Protein AF-0000000076599236 (afdb_homodimer)

Structure (mmCIF, N/CA/C/O backbone):
data_AF-0000000076599236-model_v1
#
loop_
_entity.id
_entity.type
_entity.pdbx_description
1 polymer 'Dihydroxyacetone kinase DhaK subunit'
#
loop_
_atom_site.group_PDB
_atom_site.id
_atom_site.type_symbol
_atom_site.label_atom_id
_atom_site.label_alt_id
_atom_site.label_comp_id
_atom_site.label_asym_id
_atom_site.label_entity_id
_atom_site.label_seq_id
_atom_site.pdbx_PDB_ins_code
_atom_site.Cartn_x
_atom_site.Cartn_y
_atom_site.Cartn_z
_atom_site.occupancy
_atom_site.B_iso_or_equiv
_atom_site.auth_seq_id
_atom_site.auth_comp_id
_atom_site.auth_asym_id
_atom_site.auth_atom_id
_atom_site.pdbx_PDB_model_num
ATOM 1 N N . MET A 1 1 ? 14 -8.211 19.25 1 77.62 1 MET A N 1
ATOM 2 C CA . MET A 1 1 ? 13.18 -7.309 18.438 1 77.62 1 MET A CA 1
ATOM 3 C C . MET A 1 1 ? 12.859 -7.922 17.078 1 77.62 1 MET A C 1
ATOM 5 O O . MET A 1 1 ? 13.758 -8.383 16.391 1 77.62 1 MET A O 1
ATOM 9 N N . LYS A 1 2 ? 11.633 -8.016 16.75 1 88.62 2 LYS A N 1
ATOM 10 C CA . LYS A 1 2 ? 11.133 -8.727 15.57 1 88.62 2 LYS A CA 1
ATOM 11 C C . LYS A 1 2 ? 11.023 -7.785 14.367 1 88.62 2 LYS A C 1
ATOM 13 O O . LYS A 1 2 ? 9.922 -7.461 13.93 1 88.62 2 LYS A O 1
ATOM 18 N N . LYS A 1 3 ? 12.211 -7.301 13.93 1 95.94 3 LYS A N 1
ATOM 19 C CA . LYS A 1 3 ? 12.289 -6.398 12.781 1 95.94 3 LYS A CA 1
ATOM 20 C C . LYS A 1 3 ? 13.273 -6.914 11.742 1 95.94 3 LYS A C 1
ATOM 22 O O . LYS A 1 3 ? 14.188 -7.684 12.062 1 95.94 3 LYS A O 1
ATOM 27 N N . ILE A 1 4 ? 13.102 -6.551 10.547 1 98.06 4 ILE A N 1
ATOM 28 C CA . ILE A 1 4 ? 14 -6.855 9.438 1 98.06 4 ILE A CA 1
ATOM 29 C C . ILE A 1 4 ? 14.953 -5.691 9.211 1 98.06 4 ILE A C 1
ATOM 31 O O . ILE A 1 4 ? 14.797 -4.922 8.258 1 98.06 4 ILE A O 1
ATOM 35 N N . ILE A 1 5 ? 15.922 -5.559 10.086 1 98.31 5 ILE A N 1
ATOM 36 C CA . ILE A 1 5 ? 16.891 -4.473 10.039 1 98.31 5 ILE A CA 1
ATOM 37 C C . ILE A 1 5 ? 18.281 -4.996 10.414 1 98.31 5 ILE A C 1
ATOM 39 O O . ILE A 1 5 ? 18.422 -6.148 10.828 1 98.31 5 ILE A O 1
ATOM 43 N N . ASN A 1 6 ? 19.312 -4.254 10.188 1 98.06 6 ASN A N 1
ATOM 44 C CA . ASN A 1 6 ? 20.656 -4.527 10.68 1 98.06 6 ASN A CA 1
ATOM 45 C C . ASN A 1 6 ? 20.922 -3.832 12.016 1 98.06 6 ASN A C 1
ATOM 47 O O . ASN A 1 6 ? 20.562 -4.352 13.07 1 98.06 6 ASN A O 1
ATOM 51 N N . ASP A 1 7 ? 21.359 -2.627 12 1 97.31 7 ASP A N 1
ATOM 52 C CA . ASP A 1 7 ? 21.578 -1.779 13.172 1 97.31 7 ASP A CA 1
ATOM 53 C C . ASP A 1 7 ? 20.484 -0.71 13.273 1 97.31 7 ASP A C 1
ATOM 55 O O . ASP A 1 7 ? 20.297 0.077 12.344 1 97.31 7 ASP A O 1
ATOM 59 N N . PRO A 1 8 ? 19.781 -0.714 14.43 1 96.88 8 PRO A N 1
ATOM 60 C CA . PRO A 1 8 ? 18.734 0.307 14.602 1 96.88 8 PRO A CA 1
ATOM 61 C C . PRO A 1 8 ? 19.234 1.713 14.273 1 96.88 8 PRO A C 1
ATOM 63 O O . PRO A 1 8 ? 18.469 2.545 13.781 1 96.88 8 PRO A O 1
ATOM 66 N N . ALA A 1 9 ? 20.484 1.985 14.461 1 96.56 9 ALA A N 1
ATOM 67 C CA . ALA A 1 9 ? 21.047 3.314 14.234 1 96.56 9 ALA A CA 1
ATOM 68 C C . ALA A 1 9 ? 21.109 3.635 12.742 1 96.56 9 ALA A C 1
ATOM 70 O O . ALA A 1 9 ? 21.188 4.801 12.352 1 96.56 9 ALA A O 1
ATOM 71 N N . ASP A 1 10 ? 21.078 2.607 11.938 1 97.94 10 ASP A N 1
ATOM 72 C CA . ASP A 1 10 ? 21.344 2.811 10.516 1 97.94 10 ASP A CA 1
ATOM 73 C C . ASP A 1 10 ? 20.078 2.561 9.688 1 97.94 10 ASP A C 1
ATOM 75 O O . ASP A 1 10 ? 20.125 2.6 8.453 1 97.94 10 ASP A O 1
ATOM 79 N N . VAL A 1 11 ? 18.984 2.334 10.344 1 98.38 11 VAL A N 1
ATOM 80 C CA . VAL A 1 11 ? 17.797 1.845 9.664 1 98.38 11 VAL A CA 1
ATOM 81 C C . VAL A 1 11 ? 17.359 2.85 8.602 1 98.38 11 VAL A C 1
ATOM 83 O O . VAL A 1 11 ? 17.047 2.471 7.465 1 98.38 11 VAL A O 1
ATOM 86 N N . VAL A 1 12 ? 17.344 4.117 8.93 1 98.75 12 VAL A N 1
ATOM 87 C CA . VAL A 1 12 ? 16.844 5.137 8.008 1 98.75 12 VAL A CA 1
ATOM 88 C C . VAL A 1 12 ? 17.797 5.258 6.816 1 98.75 12 VAL A C 1
ATOM 90 O O . VAL A 1 12 ? 17.359 5.234 5.664 1 98.75 12 VAL A O 1
ATOM 93 N N . ALA A 1 13 ? 19.078 5.316 7.066 1 98.81 13 ALA A N 1
ATOM 94 C CA . ALA A 1 13 ? 20.062 5.441 5.988 1 98.81 13 ALA A CA 1
ATOM 95 C C . ALA A 1 13 ? 20 4.238 5.051 1 98.81 13 ALA A C 1
ATOM 97 O O . ALA A 1 13 ? 20.031 4.398 3.828 1 98.81 13 ALA A O 1
ATOM 98 N N . GLU A 1 14 ? 19.922 3.055 5.617 1 98.81 14 GLU A N 1
ATOM 99 C CA . GLU A 1 14 ? 19.844 1.84 4.812 1 98.81 14 GLU A CA 1
ATOM 100 C C . GLU A 1 14 ? 18.562 1.797 3.994 1 98.81 14 GLU A C 1
ATOM 102 O O . GLU A 1 14 ? 18.562 1.38 2.834 1 98.81 14 GLU A O 1
ATOM 107 N N . SER A 1 15 ? 17.484 2.213 4.641 1 98.88 15 SER A N 1
ATOM 108 C CA . SER A 1 15 ? 16.203 2.279 3.932 1 98.88 15 SER A CA 1
ATOM 109 C C . SER A 1 15 ? 16.266 3.256 2.764 1 98.88 15 SER A C 1
ATOM 111 O O . SER A 1 15 ? 15.766 2.969 1.679 1 98.88 15 SER A O 1
ATOM 113 N N . LEU A 1 16 ? 16.891 4.387 2.969 1 98.94 16 LEU A N 1
ATOM 114 C CA . LEU A 1 16 ? 17.016 5.41 1.934 1 98.94 16 LEU A CA 1
ATOM 115 C C . LEU A 1 16 ? 17.828 4.891 0.756 1 98.94 16 LEU A C 1
ATOM 117 O O . LEU A 1 16 ? 17.5 5.164 -0.401 1 98.94 16 LEU A O 1
ATOM 121 N N . ARG A 1 17 ? 18.859 4.133 1.023 1 98.75 17 ARG A N 1
ATOM 122 C CA . ARG A 1 17 ? 19.641 3.521 -0.056 1 98.75 17 ARG A CA 1
ATOM 123 C C . ARG A 1 17 ? 18.766 2.564 -0.871 1 98.75 17 ARG A C 1
ATOM 125 O O . ARG A 1 17 ? 18.875 2.52 -2.1 1 98.75 17 ARG A O 1
ATOM 132 N N . GLY A 1 18 ? 17.953 1.819 -0.133 1 98.88 18 GLY A N 1
ATOM 133 C CA . GLY A 1 18 ? 17.031 0.929 -0.818 1 98.88 18 GLY A CA 1
ATOM 134 C C . GLY A 1 18 ? 16.016 1.664 -1.671 1 98.88 18 GLY A C 1
ATOM 135 O O . GLY A 1 18 ? 15.695 1.226 -2.777 1 98.88 18 GLY A O 1
ATOM 136 N N . MET A 1 19 ? 15.531 2.746 -1.142 1 98.88 19 MET A N 1
ATOM 137 C CA . MET A 1 19 ? 14.57 3.551 -1.89 1 98.88 19 MET A CA 1
ATOM 138 C C . MET A 1 19 ? 15.203 4.121 -3.154 1 98.88 19 MET A C 1
ATOM 140 O O . MET A 1 19 ? 14.578 4.141 -4.215 1 98.88 19 MET A O 1
ATOM 144 N N . ALA A 1 20 ? 16.438 4.602 -3.041 1 98.75 20 ALA A N 1
ATOM 145 C CA . ALA A 1 20 ? 17.172 5.094 -4.203 1 98.75 20 ALA A CA 1
ATOM 146 C C . ALA A 1 20 ? 17.297 4.016 -5.273 1 98.75 20 ALA A C 1
ATOM 148 O O . ALA A 1 20 ? 17.094 4.281 -6.461 1 98.75 20 ALA A O 1
ATOM 149 N N . ALA A 1 21 ? 17.578 2.812 -4.852 1 98.69 21 ALA A N 1
ATOM 150 C CA . ALA A 1 21 ? 17.734 1.692 -5.773 1 98.69 21 ALA A CA 1
ATOM 151 C C . ALA A 1 21 ? 16.391 1.331 -6.426 1 98.69 21 ALA A C 1
ATOM 153 O O . ALA A 1 21 ? 16.359 0.949 -7.598 1 98.69 21 ALA A O 1
ATOM 154 N N . ALA A 1 22 ? 15.336 1.471 -5.707 1 98.75 22 ALA A N 1
ATOM 155 C CA . ALA A 1 22 ? 14.016 1.061 -6.168 1 98.75 22 ALA A CA 1
ATOM 156 C C . ALA A 1 22 ? 13.469 2.031 -7.215 1 98.75 22 ALA A C 1
ATOM 158 O O . ALA A 1 22 ? 12.695 1.643 -8.086 1 98.75 22 ALA A O 1
ATOM 159 N N . HIS A 1 23 ? 13.852 3.287 -7.059 1 98.5 23 HIS A N 1
ATOM 160 C CA . HIS A 1 23 ? 13.242 4.312 -7.898 1 98.5 23 HIS A CA 1
ATOM 161 C C . HIS A 1 23 ? 14.297 5.25 -8.477 1 98.5 23 HIS A C 1
ATOM 163 O O . HIS A 1 23 ? 14.211 6.469 -8.312 1 98.5 23 HIS A O 1
ATOM 169 N N . PRO A 1 24 ? 15.234 4.758 -9.258 1 97.38 24 PRO A N 1
ATOM 170 C CA . PRO A 1 24 ? 16.375 5.562 -9.695 1 97.38 24 PRO A CA 1
ATOM 171 C C . PRO A 1 24 ? 15.992 6.629 -10.719 1 97.38 24 PRO A C 1
ATOM 173 O O . PRO A 1 24 ? 16.672 7.648 -10.836 1 97.38 24 PRO A O 1
ATOM 176 N N . ASP A 1 25 ? 14.891 6.449 -11.406 1 97.12 25 ASP A N 1
ATOM 177 C CA . ASP A 1 25 ? 14.484 7.402 -12.438 1 97.12 25 ASP A CA 1
ATOM 178 C C . ASP A 1 25 ? 13.578 8.484 -11.852 1 97.12 25 ASP A C 1
ATOM 180 O O . ASP A 1 25 ? 13.359 9.523 -12.477 1 97.12 25 ASP A O 1
ATOM 184 N N . LEU A 1 26 ? 13.094 8.219 -10.648 1 98.25 26 LEU A N 1
ATOM 185 C CA . LEU A 1 26 ? 12.094 9.102 -10.047 1 98.25 26 LEU A CA 1
ATOM 186 C C . LEU A 1 26 ? 12.727 9.969 -8.961 1 98.25 26 LEU A C 1
ATOM 188 O O . LEU A 1 26 ? 12.297 11.102 -8.734 1 98.25 26 LEU A O 1
ATOM 192 N N . LEU A 1 27 ? 13.836 9.438 -8.359 1 98.81 27 LEU A N 1
ATOM 193 C CA . LEU A 1 27 ? 14.312 10.062 -7.129 1 98.81 27 LEU A CA 1
ATOM 194 C C . LEU A 1 27 ? 15.836 10.195 -7.141 1 98.81 27 LEU A C 1
ATOM 196 O O . LEU A 1 27 ? 16.531 9.305 -7.629 1 98.81 27 LEU A O 1
ATOM 200 N N . ARG A 1 28 ? 16.328 11.289 -6.617 1 98.75 28 ARG A N 1
ATOM 201 C CA . ARG A 1 28 ? 17.672 11.438 -6.082 1 98.75 28 ARG A CA 1
ATOM 202 C C . ARG A 1 28 ? 17.656 11.414 -4.559 1 98.75 28 ARG A C 1
ATOM 204 O O . ARG A 1 28 ? 16.969 12.211 -3.924 1 98.75 28 ARG A O 1
ATOM 211 N N . VAL A 1 29 ? 18.391 10.5 -3.988 1 98.81 29 VAL A N 1
ATOM 212 C CA . VAL A 1 29 ? 18.297 10.281 -2.549 1 98.81 29 VAL A CA 1
ATOM 213 C C . VAL A 1 29 ? 19.672 10.469 -1.918 1 98.81 29 VAL A C 1
ATOM 215 O O . VAL A 1 29 ? 20.672 9.945 -2.422 1 98.81 29 VAL A O 1
ATOM 218 N N . ARG A 1 30 ? 19.719 11.25 -0.937 1 98 30 ARG A N 1
ATOM 219 C CA . ARG A 1 30 ? 20.906 11.438 -0.106 1 98 30 ARG A CA 1
ATOM 220 C C . ARG A 1 30 ? 20.656 10.961 1.321 1 98 30 ARG A C 1
ATOM 222 O O . ARG A 1 30 ? 19.578 11.195 1.877 1 98 30 ARG A O 1
ATOM 229 N N . THR A 1 31 ? 21.703 10.422 1.949 1 98.31 31 THR A N 1
ATOM 230 C CA . THR A 1 31 ? 21.531 9.867 3.289 1 98.31 31 THR A CA 1
ATOM 231 C C . THR A 1 31 ? 22.078 10.828 4.344 1 98.31 31 THR A C 1
ATOM 233 O O . THR A 1 31 ? 21.781 10.688 5.531 1 98.31 31 THR A O 1
ATOM 236 N N . ASP A 1 32 ? 22.891 11.891 3.863 1 97.06 32 ASP A N 1
ATOM 237 C CA . ASP A 1 32 ? 23.469 12.844 4.809 1 97.06 32 ASP A CA 1
ATOM 238 C C . ASP A 1 32 ? 23.75 14.18 4.133 1 97.06 32 ASP A C 1
ATOM 240 O O . ASP A 1 32 ? 24.703 14.297 3.346 1 97.06 32 ASP A O 1
ATOM 244 N N . PRO A 1 33 ? 23.094 15.172 4.645 1 97.62 33 PRO A N 1
ATOM 245 C CA . PRO A 1 33 ? 21.797 15.062 5.328 1 97.62 33 PRO A CA 1
ATOM 246 C C . PRO A 1 33 ? 20.766 14.273 4.523 1 97.62 33 PRO A C 1
ATOM 248 O O . PRO A 1 33 ? 20.844 14.219 3.295 1 97.62 33 PRO A O 1
ATOM 251 N N . ALA A 1 34 ? 19.891 13.641 5.184 1 98.62 34 ALA A N 1
ATOM 252 C CA . ALA A 1 34 ? 18.875 12.812 4.523 1 98.62 34 ALA A CA 1
ATOM 253 C C . ALA A 1 34 ? 17.891 13.68 3.756 1 98.62 34 ALA A C 1
ATOM 255 O O . ALA A 1 34 ? 17.219 14.531 4.34 1 98.62 34 ALA A O 1
ATOM 256 N N . VAL A 1 35 ? 17.812 13.523 2.457 1 98.88 35 VAL A N 1
ATOM 257 C CA . VAL A 1 35 ? 16.906 14.258 1.586 1 98.88 35 VAL A CA 1
ATOM 258 C C . VAL A 1 35 ? 16.5 13.383 0.405 1 98.88 35 VAL A C 1
ATOM 260 O O . VAL A 1 35 ? 17.328 12.664 -0.159 1 98.88 35 VAL A O 1
ATOM 263 N N . ILE A 1 36 ? 15.273 13.297 0.109 1 98.94 36 ILE A N 1
ATOM 264 C CA . ILE A 1 36 ? 14.719 12.672 -1.087 1 98.94 36 ILE A CA 1
ATOM 265 C C . ILE A 1 36 ? 14.219 13.75 -2.049 1 98.94 36 ILE A C 1
ATOM 267 O O . ILE A 1 36 ? 13.312 14.516 -1.718 1 98.94 36 ILE A O 1
ATOM 271 N N . VAL A 1 37 ? 14.789 13.812 -3.197 1 98.88 37 VAL A N 1
ATOM 272 C CA . VAL A 1 37 ? 14.5 14.891 -4.141 1 98.88 37 VAL A CA 1
ATOM 273 C C . VAL A 1 37 ? 14.016 14.297 -5.465 1 98.88 37 VAL A C 1
ATOM 275 O O . VAL A 1 37 ? 14.516 13.258 -5.906 1 98.88 37 VAL A O 1
ATOM 278 N N . ARG A 1 38 ? 13.039 14.914 -6.059 1 98.5 38 ARG A N 1
ATOM 279 C CA . ARG A 1 38 ? 12.633 14.508 -7.398 1 98.5 38 ARG A CA 1
ATOM 280 C C . ARG A 1 38 ? 13.82 14.516 -8.359 1 98.5 38 ARG A C 1
ATOM 282 O O . ARG A 1 38 ? 14.656 15.414 -8.312 1 98.5 38 ARG A O 1
ATOM 289 N N . ALA A 1 39 ? 13.82 13.578 -9.273 1 97.75 39 ALA A N 1
ATOM 290 C CA . ALA A 1 39 ? 14.969 13.414 -10.172 1 97.75 39 ALA A CA 1
ATOM 291 C C . ALA A 1 39 ? 15.094 14.602 -11.117 1 97.75 39 ALA A C 1
ATOM 293 O O . ALA A 1 39 ? 16.203 14.961 -11.531 1 97.75 39 ALA A O 1
ATOM 294 N N . ASP A 1 40 ? 14.023 15.266 -11.398 1 97.25 40 ASP A N 1
ATOM 295 C CA . ASP A 1 40 ? 14.031 16.344 -12.383 1 97.25 40 ASP A CA 1
ATOM 296 C C . ASP A 1 40 ? 14.039 17.703 -11.695 1 97.25 40 ASP A C 1
ATOM 298 O O . ASP A 1 40 ? 13.781 18.734 -12.336 1 97.25 40 ASP A O 1
ATOM 302 N N . ALA A 1 41 ? 14.25 17.781 -10.406 1 97.19 41 ALA A N 1
ATOM 303 C CA . ALA A 1 41 ? 14.352 19.047 -9.672 1 97.19 41 ALA A CA 1
ATOM 304 C C . ALA A 1 41 ? 15.742 19.656 -9.812 1 97.19 41 ALA A C 1
ATOM 306 O O . ALA A 1 41 ? 16.719 18.938 -10.023 1 97.19 41 ALA A O 1
ATOM 307 N N . PRO A 1 42 ? 15.969 20.891 -9.805 1 97.12 42 PRO A N 1
ATOM 308 C CA . PRO A 1 42 ? 14.875 21.844 -9.656 1 97.12 42 PRO A CA 1
ATOM 309 C C . PRO A 1 42 ? 14.148 22.125 -10.969 1 97.12 42 PRO A C 1
ATOM 311 O O . PRO A 1 42 ? 14.734 21.984 -12.047 1 97.12 42 PRO A O 1
ATOM 314 N N . ALA A 1 43 ? 12.922 22.391 -10.828 1 94.94 43 ALA A N 1
ATOM 315 C CA . ALA A 1 43 ? 12.148 22.844 -11.984 1 94.94 43 ALA A CA 1
ATOM 316 C C . ALA A 1 43 ? 12.055 24.359 -12.023 1 94.94 43 ALA A C 1
ATOM 318 O O . ALA A 1 43 ? 11.516 24.984 -11.102 1 94.94 43 ALA A O 1
ATOM 319 N N . SER A 1 44 ? 12.477 24.906 -13.125 1 94.69 44 SER A N 1
ATOM 320 C CA . SER A 1 44 ? 12.492 26.375 -13.234 1 94.69 44 SER A CA 1
ATOM 321 C C . SER A 1 44 ? 11.078 26.938 -13.297 1 94.69 44 SER A C 1
ATOM 323 O O . SER A 1 44 ? 10.234 26.422 -14.031 1 94.69 44 SER A O 1
ATOM 325 N N . GLY A 1 45 ? 10.844 27.891 -12.461 1 94.5 45 GLY A N 1
ATOM 326 C CA . GLY A 1 45 ? 9.594 28.625 -12.516 1 94.5 45 GLY A CA 1
ATOM 327 C C . GLY A 1 45 ? 8.438 27.906 -11.859 1 94.5 45 GLY A C 1
ATOM 328 O O . GLY A 1 45 ? 7.277 28.266 -12.055 1 94.5 45 GLY A O 1
ATOM 329 N N . LYS A 1 46 ? 8.727 26.906 -11.148 1 97.38 46 LYS A N 1
ATOM 330 C CA . LYS A 1 46 ? 7.707 26.141 -10.43 1 97.38 46 LYS A CA 1
ATOM 331 C C . LYS A 1 46 ? 7.93 26.203 -8.922 1 97.38 46 LYS A C 1
ATOM 333 O O . LYS A 1 46 ? 9.07 26.125 -8.453 1 97.38 46 LYS A O 1
ATOM 338 N N . VAL A 1 47 ? 6.855 26.469 -8.203 1 98.75 47 VAL A N 1
ATOM 339 C CA . VAL A 1 47 ? 6.949 26.406 -6.746 1 98.75 47 VAL A CA 1
ATOM 340 C C . VAL A 1 47 ? 7.379 25.016 -6.301 1 98.75 47 VAL A C 1
ATOM 342 O O . VAL A 1 47 ? 6.863 24.016 -6.797 1 98.75 47 VAL A O 1
ATOM 345 N N . ALA A 1 48 ? 8.375 24.969 -5.465 1 98.81 48 ALA A N 1
ATOM 346 C CA . ALA A 1 48 ? 8.773 23.688 -4.863 1 98.81 48 ALA A CA 1
ATOM 347 C C . ALA A 1 48 ? 7.965 23.406 -3.598 1 98.81 48 ALA A C 1
ATOM 349 O O . ALA A 1 48 ? 7.926 24.234 -2.684 1 98.81 48 ALA A O 1
ATOM 350 N N . VAL A 1 49 ? 7.273 22.328 -3.545 1 98.94 49 VAL A N 1
ATOM 351 C CA . VAL A 1 49 ? 6.59 21.875 -2.336 1 98.94 49 VAL A CA 1
ATOM 352 C C . VAL A 1 49 ? 7.453 20.875 -1.593 1 98.94 49 VAL A C 1
ATOM 354 O O . VAL A 1 49 ? 7.832 19.844 -2.152 1 98.94 49 VAL A O 1
ATOM 357 N N . VAL A 1 50 ? 7.828 21.172 -0.389 1 98.94 50 VAL A N 1
ATOM 358 C CA . VAL A 1 50 ? 8.734 20.359 0.408 1 98.94 50 VAL A CA 1
ATOM 359 C C . VAL A 1 50 ? 8.07 19.984 1.729 1 98.94 50 VAL A C 1
ATOM 361 O O . VAL A 1 50 ? 7.387 20.812 2.344 1 98.94 50 VAL A O 1
ATOM 364 N N . SER A 1 51 ? 8.141 18.766 2.105 1 98.94 51 SER A N 1
ATOM 365 C CA . SER A 1 51 ? 7.645 18.297 3.396 1 98.94 51 SER A CA 1
ATOM 366 C C . SER A 1 51 ? 8.648 17.359 4.062 1 98.94 51 SER A C 1
ATOM 368 O O . SER A 1 51 ? 9.773 17.203 3.578 1 98.94 51 SER A O 1
ATOM 370 N N . GLY A 1 52 ? 8.32 16.891 5.203 1 98.69 52 GLY A N 1
ATOM 371 C CA . GLY A 1 52 ? 9.219 16.016 5.953 1 98.69 52 GLY A CA 1
ATOM 372 C C . GLY A 1 52 ? 8.742 15.734 7.363 1 98.69 52 GLY A C 1
ATOM 373 O O . GLY A 1 52 ? 7.656 16.172 7.754 1 98.69 52 GLY A O 1
ATOM 374 N N . GLY A 1 53 ? 9.508 15.078 8.094 1 98.38 53 GLY A N 1
ATOM 375 C CA . GLY A 1 53 ? 9.258 14.609 9.445 1 98.38 53 GLY A CA 1
ATOM 376 C C . GLY A 1 53 ? 9.977 13.312 9.766 1 98.38 53 GLY A C 1
ATOM 377 O O . GLY A 1 53 ? 10.773 12.82 8.961 1 98.38 53 GLY A O 1
ATOM 378 N N . GLY A 1 54 ? 9.742 12.875 10.969 1 98.38 54 GLY A N 1
ATOM 379 C CA . GLY A 1 54 ? 10.352 11.609 11.336 1 98.38 54 GLY A CA 1
ATOM 380 C C . GLY A 1 54 ? 10.016 10.484 10.375 1 98.38 54 GLY A C 1
ATOM 381 O O . GLY A 1 54 ? 8.906 10.438 9.836 1 98.38 54 GLY A O 1
ATOM 382 N N . SER A 1 55 ? 10.977 9.555 10.164 1 98.69 55 SER A N 1
ATOM 383 C CA . SER A 1 55 ? 10.703 8.312 9.438 1 98.69 55 SER A CA 1
ATOM 384 C C . SER A 1 55 ? 9.789 7.395 10.242 1 98.69 55 SER A C 1
ATOM 386 O O . SER A 1 55 ? 9.578 7.613 11.438 1 98.69 55 SER A O 1
ATOM 388 N N . GLY A 1 56 ? 9.234 6.406 9.617 1 98.56 56 GLY A N 1
ATOM 389 C CA . GLY A 1 56 ? 8.352 5.465 10.281 1 98.56 56 GLY A CA 1
ATOM 390 C C . GLY A 1 56 ? 6.898 5.633 9.891 1 98.56 56 GLY A C 1
ATOM 391 O O . GLY A 1 56 ? 6.035 4.883 10.352 1 98.56 56 GLY A O 1
ATOM 392 N N . HIS A 1 57 ? 6.68 6.566 8.984 1 98.81 57 HIS A N 1
ATOM 393 C CA . HIS A 1 57 ? 5.324 6.855 8.531 1 98.81 57 HIS A CA 1
ATOM 394 C C . HIS A 1 57 ? 5.176 6.59 7.035 1 98.81 57 HIS A C 1
ATOM 396 O O . HIS A 1 57 ? 4.23 7.07 6.402 1 98.81 57 HIS A O 1
ATOM 402 N N . GLU A 1 58 ? 6.152 5.859 6.375 1 98.75 58 GLU A N 1
ATOM 403 C CA . GLU A 1 58 ? 6.172 5.605 4.938 1 98.75 58 GLU A CA 1
ATOM 404 C C . GLU A 1 58 ? 4.852 4.992 4.469 1 98.75 58 GLU A C 1
ATOM 406 O O . GLU A 1 58 ? 4.312 4.094 5.117 1 98.75 58 GLU A O 1
ATOM 411 N N . PRO A 1 59 ? 4.352 5.488 3.361 1 98.69 59 PRO A N 1
ATOM 412 C CA . PRO A 1 59 ? 5.125 6.188 2.336 1 98.69 59 PRO A CA 1
ATOM 413 C C . PRO A 1 59 ? 5.277 7.68 2.629 1 98.69 59 PRO A C 1
ATOM 415 O O . PRO A 1 59 ? 6.027 8.375 1.939 1 98.69 59 PRO A O 1
ATOM 418 N N . LEU A 1 60 ? 4.531 8.273 3.631 1 98.69 60 LEU A N 1
ATOM 419 C CA . LEU A 1 60 ? 4.723 9.672 3.998 1 98.69 60 LEU A CA 1
ATOM 420 C C . LEU A 1 60 ? 6.129 9.906 4.531 1 98.69 60 LEU A C 1
ATOM 422 O O . LEU A 1 60 ? 6.547 9.266 5.504 1 98.69 60 LEU A O 1
ATOM 426 N N . HIS A 1 61 ? 6.891 10.812 3.977 1 98.62 61 HIS A N 1
ATOM 427 C CA . HIS A 1 61 ? 6.656 11.734 2.867 1 98.62 61 HIS A CA 1
ATOM 428 C C . HIS A 1 61 ? 7.398 11.281 1.613 1 98.62 61 HIS A C 1
ATOM 430 O O . HIS A 1 61 ? 7.023 11.648 0.498 1 98.62 61 HIS A O 1
ATOM 436 N N . GLY A 1 62 ? 8.461 10.5 1.861 1 98.81 62 GLY A N 1
ATOM 437 C CA . GLY A 1 62 ? 9.391 10.141 0.799 1 98.81 62 GLY A CA 1
ATOM 438 C C . GLY A 1 62 ? 8.711 9.461 -0.378 1 98.81 62 GLY A C 1
ATOM 439 O O . GLY A 1 62 ? 9.086 9.688 -1.53 1 98.81 62 GLY A O 1
ATOM 440 N N . GLY A 1 63 ? 7.719 8.68 -0.13 1 98.81 63 GLY A N 1
ATOM 441 C CA . GLY A 1 63 ? 6.988 7.969 -1.17 1 98.81 63 GLY A CA 1
ATOM 442 C C . GLY A 1 63 ? 6.117 8.883 -2.014 1 98.81 63 GLY A C 1
ATOM 443 O O . GLY A 1 63 ? 5.566 8.453 -3.031 1 98.81 63 GLY A O 1
ATOM 444 N N . PHE A 1 64 ? 6.004 10.172 -1.61 1 98.88 64 PHE A N 1
ATOM 445 C CA . PHE A 1 64 ? 5.121 11.109 -2.299 1 98.88 64 PHE A CA 1
ATOM 446 C C . PHE A 1 64 ? 5.93 12.133 -3.088 1 98.88 64 PHE A C 1
ATOM 448 O O . PHE A 1 64 ? 5.371 13.102 -3.613 1 98.88 64 PHE A O 1
ATOM 455 N N . VAL A 1 65 ? 7.254 11.953 -3.221 1 98.94 65 VAL A N 1
ATOM 456 C CA . VAL A 1 65 ? 8.094 12.82 -4.031 1 98.94 65 VAL A CA 1
ATOM 457 C C . VAL A 1 65 ? 7.969 12.438 -5.504 1 98.94 65 VAL A C 1
ATOM 459 O O . VAL A 1 65 ? 8.18 11.281 -5.871 1 98.94 65 VAL A O 1
ATOM 462 N N . GLY A 1 66 ? 7.566 13.344 -6.281 1 98.69 66 GLY A N 1
ATOM 463 C CA . GLY A 1 66 ? 7.402 13.141 -7.711 1 98.69 66 GLY A CA 1
ATOM 464 C C . GLY A 1 66 ? 6.43 14.109 -8.344 1 98.69 66 GLY A C 1
ATOM 465 O O . GLY A 1 66 ? 5.797 14.906 -7.648 1 98.69 66 GLY A O 1
ATOM 466 N N . PRO A 1 67 ? 6.258 14.062 -9.695 1 98.38 67 PRO A N 1
ATOM 467 C CA . PRO A 1 67 ? 5.332 14.953 -10.398 1 98.38 67 PRO A CA 1
ATOM 468 C C . PRO A 1 67 ? 3.916 14.898 -9.828 1 98.38 67 PRO A C 1
ATOM 470 O O . PRO A 1 67 ? 3.373 13.812 -9.617 1 98.38 67 PRO A O 1
ATOM 473 N N . GLY A 1 68 ? 3.371 16.094 -9.555 1 98.44 68 GLY A N 1
ATOM 474 C CA . GLY A 1 68 ? 1.999 16.188 -9.086 1 98.44 68 GLY A CA 1
ATOM 475 C C . GLY A 1 68 ? 1.884 16.172 -7.574 1 98.44 68 GLY A C 1
ATOM 476 O O . GLY A 1 68 ? 0.784 16.281 -7.031 1 98.44 68 GLY A O 1
ATOM 477 N N . MET A 1 69 ? 3.047 16.078 -6.867 1 98.69 69 MET A N 1
ATOM 478 C CA . MET A 1 69 ? 3.055 16.078 -5.406 1 98.69 69 MET A CA 1
ATOM 479 C C . MET A 1 69 ? 4.301 16.766 -4.867 1 98.69 69 MET A C 1
ATOM 481 O O . MET A 1 69 ? 4.539 17.938 -5.152 1 98.69 69 MET A O 1
ATOM 485 N N . LEU A 1 70 ? 5.207 16.156 -4.16 1 98.88 70 LEU A N 1
ATOM 486 C CA . LEU A 1 70 ? 6.309 16.844 -3.484 1 98.88 70 LEU A CA 1
ATOM 487 C C . LEU A 1 70 ? 7.516 16.969 -4.406 1 98.88 70 LEU A C 1
ATOM 489 O O . LEU A 1 70 ? 7.801 16.062 -5.195 1 98.88 70 LEU A O 1
ATOM 493 N N . SER A 1 71 ? 8.227 18.062 -4.262 1 98.94 71 SER A N 1
ATOM 494 C CA . SER A 1 71 ? 9.531 18.219 -4.898 1 98.94 71 SER A CA 1
ATOM 495 C C . SER A 1 71 ? 10.625 17.531 -4.086 1 98.94 71 SER A C 1
ATOM 497 O O . SER A 1 71 ? 11.625 17.078 -4.645 1 98.94 71 SER A O 1
ATOM 499 N N . ALA A 1 72 ? 10.422 17.531 -2.812 1 98.94 72 ALA A N 1
ATOM 500 C CA . ALA A 1 72 ? 11.383 16.875 -1.932 1 98.94 72 ALA A CA 1
ATOM 501 C C . ALA A 1 72 ? 10.734 16.5 -0.6 1 98.94 72 ALA A C 1
ATOM 503 O O . ALA A 1 72 ? 9.711 17.062 -0.219 1 98.94 72 ALA A O 1
ATOM 504 N N . ALA A 1 73 ? 11.297 15.562 0.049 1 98.94 73 ALA A N 1
ATOM 505 C CA . ALA A 1 73 ? 10.961 15.164 1.412 1 98.94 73 ALA A CA 1
ATOM 506 C C . ALA A 1 73 ? 12.211 15.023 2.27 1 98.94 73 ALA A C 1
ATOM 508 O O . ALA A 1 73 ? 13.266 14.602 1.78 1 98.94 73 ALA A O 1
ATOM 509 N N . VAL A 1 74 ? 12.109 15.391 3.5 1 98.94 74 VAL A N 1
ATOM 510 C CA . VAL A 1 74 ? 13.234 15.344 4.422 1 98.94 74 VAL A CA 1
ATOM 511 C C . VAL A 1 74 ? 12.93 14.383 5.57 1 98.94 74 VAL A C 1
ATOM 513 O O . VAL A 1 74 ? 12.305 14.766 6.559 1 98.94 74 VAL A O 1
ATOM 516 N N . PRO A 1 75 ? 13.438 13.156 5.441 1 98.88 75 PRO A N 1
ATOM 517 C CA . PRO A 1 75 ? 13.195 12.188 6.52 1 98.88 75 PRO A CA 1
ATOM 518 C C . PRO A 1 75 ? 14.141 12.375 7.699 1 98.88 75 PRO A C 1
ATOM 520 O O . PRO A 1 75 ? 15.352 12.5 7.512 1 98.88 75 PRO A O 1
ATOM 523 N N . GLY A 1 76 ? 13.633 12.484 8.906 1 98.69 76 GLY A N 1
ATOM 524 C CA . GLY A 1 76 ? 14.438 12.414 10.125 1 98.69 76 GLY A CA 1
ATOM 525 C C . GLY A 1 76 ? 14.594 11 10.648 1 98.69 76 GLY A C 1
ATOM 526 O O . GLY A 1 76 ? 14.164 10.039 10 1 98.69 76 GLY A O 1
ATOM 527 N N . PRO A 1 77 ? 15.289 10.867 11.812 1 98.25 77 PRO A N 1
ATOM 528 C CA . PRO A 1 77 ? 15.266 9.562 12.477 1 98.25 77 PRO A CA 1
ATOM 529 C C . PRO A 1 77 ? 13.852 9.07 12.75 1 98.25 77 PRO A C 1
ATOM 531 O O . PRO A 1 77 ? 12.891 9.836 12.633 1 98.25 77 PRO A O 1
ATOM 534 N N . VAL A 1 78 ? 13.719 7.809 13.055 1 98.38 78 VAL A N 1
ATOM 535 C CA . VAL A 1 78 ? 12.398 7.219 13.266 1 98.38 78 VAL A CA 1
ATOM 536 C C . VAL A 1 78 ? 11.672 7.977 14.375 1 98.38 78 VAL A C 1
ATOM 538 O O . VAL A 1 78 ? 12.156 8.055 15.508 1 98.38 78 VAL A O 1
ATOM 541 N N . PHE A 1 79 ? 10.547 8.578 14.07 1 97.5 79 PHE A N 1
ATOM 542 C CA . PHE A 1 79 ? 9.641 9.312 14.945 1 97.5 79 PHE A CA 1
ATOM 543 C C . PHE A 1 79 ? 10.32 10.547 15.523 1 97.5 79 PHE A C 1
ATOM 545 O O . PHE A 1 79 ? 9.977 11 16.609 1 97.5 79 PHE A O 1
ATOM 552 N N . THR A 1 80 ? 11.305 11.023 14.797 1 97.12 80 THR A N 1
ATOM 553 C CA . THR A 1 80 ? 12.039 12.219 15.203 1 97.12 80 THR A CA 1
ATOM 554 C C . THR A 1 80 ? 12.211 13.18 14.039 1 97.12 80 THR A C 1
ATOM 556 O O . THR A 1 80 ? 12.57 12.766 12.93 1 97.12 80 THR A O 1
ATOM 559 N N . SER A 1 81 ? 12.008 14.414 14.289 1 97.94 81 SER A N 1
ATOM 560 C CA . SER A 1 81 ? 12.039 15.445 13.258 1 97.94 81 SER A CA 1
ATOM 561 C C . SER A 1 81 ? 13.43 15.562 12.633 1 97.94 81 SER A C 1
ATOM 563 O O . SER A 1 81 ? 14.438 15.391 13.32 1 97.94 81 SER A O 1
ATOM 565 N N . PRO A 1 82 ? 13.523 15.844 11.336 1 98.44 82 PRO A N 1
ATOM 566 C CA . PRO A 1 82 ? 14.82 16.156 10.734 1 98.44 82 PRO A CA 1
ATOM 567 C C . PRO A 1 82 ? 15.414 17.469 11.242 1 98.44 82 PRO A C 1
ATOM 569 O O . PRO A 1 82 ? 14.711 18.266 11.852 1 98.44 82 PRO A O 1
ATOM 572 N N . THR A 1 83 ? 16.641 17.672 11.008 1 98 83 THR A N 1
ATOM 573 C CA . THR A 1 83 ? 17.328 18.891 11.43 1 98 83 THR A CA 1
ATOM 574 C C . THR A 1 83 ? 17.047 20.047 10.461 1 98 83 THR A C 1
ATOM 576 O O . THR A 1 83 ? 16.719 19.812 9.297 1 98 83 THR A O 1
ATOM 579 N N . PRO A 1 84 ? 17.188 21.281 10.961 1 98.19 84 PRO A N 1
ATOM 580 C CA . PRO A 1 84 ? 16.984 22.438 10.078 1 98.19 84 PRO A CA 1
ATOM 581 C C . PRO A 1 84 ? 17.922 22.406 8.867 1 98.19 84 PRO A C 1
ATOM 583 O O . PRO A 1 84 ? 17.516 22.797 7.77 1 98.19 84 PRO A O 1
ATOM 586 N N . ASP A 1 85 ? 19.109 21.938 9.062 1 97.19 85 ASP A N 1
ATOM 587 C CA . ASP A 1 85 ? 20.094 21.891 7.977 1 97.19 85 ASP A CA 1
ATOM 588 C C . ASP A 1 85 ? 19.625 20.969 6.859 1 97.19 85 ASP A C 1
ATOM 590 O O . ASP A 1 85 ? 19.859 21.234 5.68 1 97.19 85 ASP A O 1
ATOM 594 N N . ALA A 1 86 ? 19.047 19.859 7.246 1 98.44 86 ALA A N 1
ATOM 595 C CA . ALA A 1 86 ? 18.516 18.938 6.246 1 98.44 86 ALA A CA 1
ATOM 596 C C . ALA A 1 86 ? 17.359 19.562 5.465 1 98.44 86 ALA A C 1
ATOM 598 O O . ALA A 1 86 ? 17.266 19.406 4.246 1 98.44 86 ALA A O 1
ATOM 599 N N . VAL A 1 87 ? 16.531 20.297 6.129 1 98.75 87 VAL A N 1
ATOM 600 C CA . VAL A 1 87 ? 15.422 21 5.48 1 98.75 87 VAL A CA 1
ATOM 601 C C . VAL A 1 87 ? 15.977 22.047 4.523 1 98.75 87 VAL A C 1
ATOM 603 O O . VAL A 1 87 ? 15.5 22.188 3.393 1 98.75 87 VAL A O 1
ATOM 606 N N . GLN A 1 88 ? 16.969 22.766 4.977 1 98 88 GLN A N 1
ATOM 607 C CA . GLN A 1 88 ? 17.609 23.766 4.133 1 98 88 GLN A CA 1
ATOM 608 C C . GLN A 1 88 ? 18.188 23.125 2.865 1 98 88 GLN A C 1
ATOM 610 O O . GLN A 1 88 ? 18.078 23.703 1.777 1 98 88 GLN A O 1
ATOM 615 N N . ALA A 1 89 ? 18.812 21.969 3.045 1 97.69 89 ALA A N 1
ATOM 616 C CA . ALA A 1 89 ? 19.375 21.266 1.896 1 97.69 89 ALA A CA 1
ATOM 617 C C . ALA A 1 89 ? 18.297 20.953 0.865 1 97.69 89 ALA A C 1
ATOM 619 O O . ALA A 1 89 ? 18.516 21.094 -0.339 1 97.69 89 ALA A O 1
ATOM 620 N N . ALA A 1 90 ? 17.109 20.516 1.316 1 98.69 90 ALA A N 1
ATOM 621 C CA . ALA A 1 90 ? 15.992 20.203 0.428 1 98.69 90 ALA A CA 1
ATOM 622 C C . ALA A 1 90 ? 15.516 21.453 -0.3 1 98.69 90 ALA A C 1
ATOM 624 O O . ALA A 1 90 ? 15.234 21.422 -1.501 1 98.69 90 ALA A O 1
ATOM 625 N N . ILE A 1 91 ? 15.422 22.547 0.428 1 98.56 91 ILE A N 1
ATOM 626 C CA . ILE A 1 91 ? 15.016 23.812 -0.155 1 98.56 91 ILE A CA 1
ATOM 627 C C . ILE A 1 91 ? 15.992 24.203 -1.264 1 98.56 91 ILE A C 1
ATOM 629 O O . ILE A 1 91 ? 15.578 24.531 -2.379 1 98.56 91 ILE A O 1
ATOM 633 N N . ASP A 1 92 ? 17.281 24.078 -0.979 1 97 92 ASP A N 1
ATOM 634 C CA . ASP A 1 92 ? 18.312 24.469 -1.926 1 97 92 ASP A CA 1
ATOM 635 C C . ASP A 1 92 ? 18.266 23.609 -3.191 1 97 92 ASP A C 1
ATOM 637 O O . ASP A 1 92 ? 18.453 24.125 -4.297 1 97 92 ASP A O 1
ATOM 641 N N . GLU A 1 93 ? 17.953 22.344 -3.014 1 97.5 93 GLU A N 1
ATOM 642 C CA . GLU A 1 93 ? 17.984 21.406 -4.129 1 97.5 93 GLU A CA 1
ATOM 643 C C . GLU A 1 93 ? 16.734 21.562 -5.008 1 97.5 93 GLU A C 1
ATOM 645 O O . GLU A 1 93 ? 16.719 21.094 -6.148 1 97.5 93 GLU A O 1
ATOM 650 N N . THR A 1 94 ? 15.688 22.219 -4.5 1 98.38 94 THR A N 1
ATOM 651 C CA . THR A 1 94 ? 14.43 22.188 -5.227 1 98.38 94 THR A CA 1
ATOM 652 C C . THR A 1 94 ? 14.016 23.578 -5.68 1 98.38 94 THR A C 1
ATOM 654 O O . THR A 1 94 ? 13.148 23.734 -6.539 1 98.38 94 THR A O 1
ATOM 657 N N . ASN A 1 95 ? 14.602 24.594 -5.137 1 97.75 95 ASN A N 1
ATOM 658 C CA . ASN A 1 95 ? 14.219 25.969 -5.477 1 97.75 95 ASN A CA 1
ATOM 659 C C . ASN A 1 95 ? 14.562 26.297 -6.926 1 97.75 95 ASN A C 1
ATOM 661 O O . ASN A 1 95 ? 15.734 26.359 -7.297 1 97.75 95 ASN A O 1
ATOM 665 N N . GLY A 1 96 ? 13.547 26.547 -7.668 1 96.38 96 GLY A N 1
ATOM 666 C CA . GLY A 1 96 ? 13.711 26.906 -9.07 1 96.38 96 GLY A CA 1
ATOM 667 C C . GLY A 1 96 ? 13.398 28.359 -9.344 1 96.38 96 GLY A C 1
ATOM 668 O O . GLY A 1 96 ? 13.164 28.75 -10.5 1 96.38 96 GLY A O 1
ATOM 669 N N . GLY A 1 97 ? 13.289 29.094 -8.328 1 96.5 97 GLY A N 1
ATOM 670 C CA . GLY A 1 97 ? 13.133 30.531 -8.523 1 96.5 97 GLY A CA 1
ATOM 671 C C . GLY A 1 97 ? 11.734 31.031 -8.227 1 96.5 97 GLY A C 1
ATOM 672 O O . GLY A 1 97 ? 11.516 32.219 -8.078 1 96.5 97 GLY A O 1
ATOM 673 N N . ALA A 1 98 ? 10.773 30.109 -8.102 1 97.69 98 ALA A N 1
ATOM 674 C CA . ALA A 1 98 ? 9.383 30.516 -7.891 1 97.69 98 ALA A CA 1
ATOM 675 C C . ALA A 1 98 ? 9 30.406 -6.414 1 97.69 98 ALA A C 1
ATOM 677 O O . ALA A 1 98 ? 7.836 30.578 -6.059 1 97.69 98 ALA A O 1
ATOM 678 N N . GLY A 1 99 ? 10.031 30.125 -5.562 1 98.06 99 GLY A N 1
ATOM 679 C CA . GLY A 1 99 ? 9.781 30 -4.137 1 98.06 99 GLY A CA 1
ATOM 680 C C . GLY A 1 99 ? 9.523 28.578 -3.697 1 98.06 99 GLY A C 1
ATOM 681 O O . GLY A 1 99 ? 9.438 27.672 -4.531 1 98.06 99 GLY A O 1
ATOM 682 N N . VAL A 1 100 ? 9.5 28.406 -2.344 1 98.75 100 VAL A N 1
ATOM 683 C CA . VAL A 1 100 ? 9.336 27.094 -1.748 1 98.75 100 VAL A CA 1
ATOM 684 C C . VAL A 1 100 ? 8.219 27.125 -0.71 1 98.75 100 VAL A C 1
ATOM 686 O O . VAL A 1 100 ? 8.141 28.047 0.097 1 98.75 100 VAL A O 1
ATOM 689 N N . LEU A 1 101 ? 7.297 26.188 -0.768 1 98.88 101 LEU A N 1
ATOM 690 C CA . LEU A 1 101 ? 6.281 26 0.261 1 98.88 101 LEU A CA 1
ATOM 691 C C . LEU A 1 101 ? 6.586 24.766 1.109 1 98.88 101 LEU A C 1
ATOM 693 O O . LEU A 1 101 ? 6.719 23.656 0.582 1 98.88 101 LEU A O 1
ATOM 697 N N . LEU A 1 102 ? 6.754 25 2.393 1 98.94 102 LEU A N 1
ATOM 698 C CA . LEU A 1 102 ? 6.941 23.906 3.336 1 98.94 102 LEU A CA 1
ATOM 699 C C . LEU A 1 102 ? 5.605 23.453 3.92 1 98.94 102 LEU A C 1
ATOM 701 O O . LEU A 1 102 ? 4.836 24.281 4.422 1 98.94 102 LEU A O 1
ATOM 705 N N . VAL A 1 103 ? 5.266 22.188 3.766 1 98.94 103 VAL A N 1
ATOM 706 C CA . VAL A 1 103 ? 4.113 21.594 4.43 1 98.94 103 VAL A CA 1
ATOM 707 C C . VAL A 1 103 ? 4.57 20.859 5.688 1 98.94 103 VAL A C 1
ATOM 709 O O . VAL A 1 103 ? 5.316 19.875 5.605 1 98.94 103 VAL A O 1
ATOM 712 N N . VAL A 1 104 ? 4.078 21.281 6.84 1 98.81 104 VAL A N 1
ATOM 713 C CA . VAL A 1 104 ? 4.641 20.828 8.109 1 98.81 104 VAL A CA 1
ATOM 714 C C . VAL A 1 104 ? 3.535 20.25 8.992 1 98.81 104 VAL A C 1
ATOM 716 O O . VAL A 1 104 ? 2.51 20.906 9.211 1 98.81 104 VAL A O 1
ATOM 719 N N . LYS A 1 105 ? 3.691 19 9.414 1 98.56 105 LYS A N 1
ATOM 720 C CA . LYS A 1 105 ? 2.771 18.469 10.422 1 98.56 105 LYS A CA 1
ATOM 721 C C . LYS A 1 105 ? 2.939 19.188 11.75 1 98.56 105 LYS A C 1
ATOM 723 O O . LYS A 1 105 ? 4.062 19.484 12.164 1 98.56 105 LYS A O 1
ATOM 728 N N . ASN A 1 106 ? 1.87 19.359 12.438 1 96.62 106 ASN A N 1
ATOM 729 C CA . ASN A 1 106 ? 1.912 20.094 13.695 1 96.62 106 ASN A CA 1
ATOM 730 C C . ASN A 1 106 ? 2.424 19.219 14.844 1 96.62 106 ASN A C 1
ATOM 732 O O . ASN A 1 106 ? 1.663 18.859 15.742 1 96.62 106 ASN A O 1
ATOM 736 N N . TYR A 1 107 ? 3.625 18.922 14.797 1 95.88 107 TYR A N 1
ATOM 737 C CA . TYR A 1 107 ? 4.426 18.359 15.875 1 95.88 107 TYR A CA 1
ATOM 738 C C . TYR A 1 107 ? 5.559 19.297 16.266 1 95.88 107 TYR A C 1
ATOM 740 O O . TYR A 1 107 ? 6.227 19.875 15.406 1 95.88 107 TYR A O 1
ATOM 748 N N . THR A 1 108 ? 5.777 19.438 17.5 1 94.94 108 THR A N 1
ATOM 749 C CA . THR A 1 108 ? 6.637 20.484 18.031 1 94.94 108 THR A CA 1
ATOM 750 C C . THR A 1 108 ? 7.996 20.469 17.344 1 94.94 108 THR A C 1
ATOM 752 O O . THR A 1 108 ? 8.477 21.516 16.891 1 94.94 108 THR A O 1
ATOM 755 N N . GLY A 1 109 ? 8.664 19.328 17.266 1 96.06 109 GLY A N 1
ATOM 756 C CA . GLY A 1 109 ? 9.961 19.219 16.625 1 96.06 109 GLY A CA 1
ATOM 757 C C . GLY A 1 109 ? 9.938 19.625 15.156 1 96.06 109 GLY A C 1
ATOM 758 O O . GLY A 1 109 ? 10.844 20.328 14.688 1 96.06 109 GLY A O 1
ATOM 759 N N . ASP A 1 110 ? 8.953 19.188 14.469 1 97.56 110 ASP A N 1
ATOM 760 C CA . ASP A 1 110 ? 8.828 19.531 13.055 1 97.56 110 ASP A CA 1
ATOM 761 C C . ASP A 1 110 ? 8.641 21.047 12.875 1 97.56 110 ASP A C 1
ATOM 763 O O . ASP A 1 110 ? 9.336 21.672 12.07 1 97.56 110 ASP A O 1
ATOM 767 N N . VAL A 1 111 ? 7.672 21.625 13.648 1 97.88 111 VAL A N 1
ATOM 768 C CA . VAL A 1 111 ? 7.367 23.047 13.523 1 97.88 111 VAL A CA 1
ATOM 769 C C . VAL A 1 111 ? 8.625 23.859 13.797 1 97.88 111 VAL A C 1
ATOM 771 O O . VAL A 1 111 ? 8.992 24.734 13 1 97.88 111 VAL A O 1
ATOM 774 N N . LEU A 1 112 ? 9.312 23.516 14.852 1 97.69 112 LEU A N 1
ATOM 775 C CA . LEU A 1 112 ? 10.492 24.266 15.25 1 97.69 112 LEU A CA 1
ATOM 776 C C . LEU A 1 112 ? 11.586 24.172 14.195 1 97.69 112 LEU A C 1
ATOM 778 O O . LEU A 1 112 ? 12.141 25.188 13.766 1 97.69 112 LEU A O 1
ATOM 782 N N . ASN A 1 113 ? 11.93 22.984 13.758 1 98.19 113 ASN A N 1
ATOM 783 C CA . ASN A 1 113 ? 13.039 22.75 12.844 1 98.19 113 ASN A CA 1
ATOM 784 C C . ASN A 1 113 ? 12.75 23.312 11.453 1 98.19 113 ASN A C 1
ATOM 786 O O . ASN A 1 113 ? 13.641 23.844 10.789 1 98.19 113 ASN A O 1
ATOM 790 N N . PHE A 1 114 ? 11.547 23.234 10.969 1 98.38 114 PHE A N 1
ATOM 791 C CA . PHE A 1 114 ? 11.18 23.781 9.672 1 98.38 114 PHE A CA 1
ATOM 792 C C . PHE A 1 114 ? 11.117 25.297 9.719 1 98.38 114 PHE A C 1
ATOM 794 O O . PHE A 1 114 ? 11.445 25.969 8.734 1 98.38 114 PHE A O 1
ATOM 801 N N . GLU A 1 115 ? 10.656 25.828 10.844 1 97.31 115 GLU A N 1
ATOM 802 C CA . GLU A 1 115 ? 10.68 27.281 11.016 1 97.31 115 GLU A CA 1
ATOM 803 C C . GLU A 1 115 ? 12.109 27.812 10.977 1 97.31 115 GLU A C 1
ATOM 805 O O . GLU A 1 115 ? 12.375 28.844 10.344 1 97.31 115 GLU A O 1
ATOM 810 N N . THR A 1 116 ? 12.953 27.125 11.68 1 97.75 116 THR A N 1
ATOM 811 C CA . THR A 1 116 ? 14.367 27.5 11.672 1 97.75 116 THR A CA 1
ATOM 812 C C . THR A 1 116 ? 14.922 27.453 10.25 1 97.75 116 THR A C 1
ATOM 814 O O . THR A 1 116 ? 15.641 28.375 9.836 1 97.75 116 THR A O 1
ATOM 817 N N . ALA A 1 117 ? 14.617 26.438 9.539 1 97.5 117 ALA A N 1
ATOM 818 C CA . ALA A 1 117 ? 15.062 26.312 8.156 1 97.5 117 ALA A CA 1
ATOM 819 C C . ALA A 1 117 ? 14.531 27.453 7.293 1 97.5 117 ALA A C 1
ATOM 821 O O . ALA A 1 117 ? 15.219 27.922 6.391 1 97.5 117 ALA A O 1
ATOM 822 N N . THR A 1 118 ? 13.273 27.828 7.516 1 96.31 118 THR A N 1
ATOM 823 C CA . THR A 1 118 ? 12.664 28.953 6.805 1 96.31 118 THR A CA 1
ATOM 824 C C . THR A 1 118 ? 13.453 30.234 7.023 1 96.31 118 THR A C 1
ATOM 826 O O . THR A 1 118 ? 13.727 30.969 6.074 1 96.31 118 THR A O 1
ATOM 829 N N . GLU A 1 119 ? 13.844 30.453 8.227 1 95.69 119 GLU A N 1
ATOM 830 C CA . GLU A 1 119 ? 14.633 31.625 8.562 1 95.69 119 GLU A CA 1
ATOM 831 C C . GLU A 1 119 ? 15.992 31.609 7.863 1 95.69 119 GLU A C 1
ATOM 833 O O . GLU A 1 119 ? 16.422 32.625 7.301 1 95.69 119 GLU A O 1
ATOM 838 N N . LEU A 1 120 ? 16.562 30.469 7.918 1 94.75 120 LEU A N 1
ATOM 839 C CA . LEU A 1 120 ? 17.859 30.312 7.285 1 94.75 120 LEU A CA 1
ATOM 840 C C . LEU A 1 120 ? 17.766 30.531 5.781 1 94.75 120 LEU A C 1
ATOM 842 O O . LEU A 1 120 ? 18.625 31.219 5.199 1 94.75 120 LEU A O 1
ATOM 846 N N . ALA A 1 121 ? 16.781 29.984 5.129 1 94.81 121 ALA A N 1
ATOM 847 C CA . ALA A 1 121 ? 16.578 30.141 3.691 1 94.81 121 ALA A CA 1
ATOM 848 C C . ALA A 1 121 ? 16.312 31.609 3.334 1 94.81 121 ALA A C 1
ATOM 850 O O . ALA A 1 121 ? 16.766 32.094 2.293 1 94.81 121 ALA A O 1
ATOM 851 N N . GLY A 1 122 ? 15.57 32.281 4.168 1 92.38 122 GLY A N 1
ATOM 852 C CA . GLY A 1 122 ? 15.312 33.688 3.971 1 92.38 122 GLY A CA 1
ATOM 853 C C . GLY A 1 122 ? 16.578 34.531 3.945 1 92.38 122 GLY A C 1
ATOM 854 O O . GLY A 1 122 ? 16.703 35.469 3.143 1 92.38 122 GLY A O 1
ATOM 855 N N . MET A 1 123 ? 17.484 34.188 4.754 1 93.25 123 MET A N 1
ATOM 856 C CA . MET A 1 123 ? 18.766 34.875 4.809 1 93.25 123 MET A CA 1
ATOM 857 C C . MET A 1 123 ? 19.547 34.688 3.516 1 93.25 123 MET A C 1
ATOM 859 O O . MET A 1 123 ? 20.328 35.562 3.119 1 93.25 123 MET A O 1
ATOM 863 N N . ALA A 1 124 ? 19.266 33.625 2.904 1 91.62 124 ALA A N 1
ATOM 864 C CA . ALA A 1 124 ? 19.953 33.312 1.65 1 91.62 124 ALA A CA 1
ATOM 865 C C . ALA A 1 124 ? 19.188 33.875 0.456 1 91.62 124 ALA A C 1
ATOM 867 O O . ALA A 1 124 ? 19.562 33.625 -0.695 1 91.62 124 ALA A O 1
ATOM 868 N N . GLY A 1 125 ? 18.078 34.5 0.634 1 93.94 125 GLY A N 1
ATOM 869 C CA . GLY A 1 125 ? 17.328 35.219 -0.408 1 93.94 125 GLY A CA 1
ATOM 870 C C . GLY A 1 125 ? 16.281 34.344 -1.065 1 93.94 125 GLY A C 1
ATOM 871 O O . GLY A 1 125 ? 15.781 34.656 -2.148 1 93.94 125 GLY A O 1
ATOM 872 N N . VAL A 1 126 ? 15.969 33.219 -0.492 1 95.94 126 VAL A N 1
ATOM 873 C CA . VAL A 1 126 ? 14.945 32.344 -1.024 1 95.94 126 VAL A CA 1
ATOM 874 C C . VAL A 1 126 ? 13.609 32.625 -0.347 1 95.94 126 VAL A C 1
ATOM 876 O O . VAL A 1 126 ? 13.531 32.719 0.881 1 95.94 126 VAL A O 1
ATOM 879 N N . GLU A 1 127 ? 12.602 32.875 -1.104 1 97.12 127 GLU A N 1
ATOM 880 C CA . GLU A 1 127 ? 11.281 33.062 -0.525 1 97.12 127 GLU A CA 1
ATOM 881 C C . GLU A 1 127 ? 10.672 31.734 -0.094 1 97.12 127 GLU A C 1
ATOM 883 O O . GLU A 1 127 ? 10.414 30.859 -0.927 1 97.12 127 GLU A O 1
ATOM 888 N N . VAL A 1 128 ? 10.469 31.562 1.178 1 98.19 128 VAL A N 1
ATOM 889 C CA . VAL A 1 128 ? 9.93 30.312 1.731 1 98.19 128 VAL A CA 1
ATOM 890 C C . VAL A 1 128 ? 8.688 30.625 2.566 1 98.19 128 VAL A C 1
ATOM 892 O O . VAL A 1 128 ? 8.664 31.594 3.324 1 98.19 128 VAL A O 1
ATOM 895 N N . ARG A 1 129 ? 7.617 29.906 2.305 1 97.25 129 ARG A N 1
ATOM 896 C CA . ARG A 1 129 ? 6.418 29.906 3.139 1 97.25 129 ARG A CA 1
ATOM 897 C C . ARG A 1 129 ? 6.211 28.547 3.801 1 97.25 129 ARG A C 1
ATOM 899 O O . ARG A 1 129 ? 6.703 27.531 3.311 1 97.25 129 ARG A O 1
ATOM 906 N N . SER A 1 130 ? 5.605 28.609 4.973 1 97.88 130 SER A N 1
ATOM 907 C CA . SER A 1 130 ? 5.305 27.359 5.684 1 97.88 130 SER A CA 1
ATOM 908 C C . SER A 1 130 ? 3.826 27.281 6.043 1 97.88 130 SER A C 1
ATOM 910 O O . SER A 1 130 ? 3.219 28.281 6.441 1 97.88 130 SER A O 1
ATOM 912 N N . VAL A 1 131 ? 3.24 26.172 5.852 1 98.56 131 VAL A N 1
ATOM 913 C CA . VAL A 1 131 ? 1.874 25.891 6.277 1 98.56 131 VAL A CA 1
ATOM 914 C C . VAL A 1 131 ? 1.869 24.719 7.258 1 98.56 131 VAL A C 1
ATOM 916 O O . VAL A 1 131 ? 2.49 23.688 7.004 1 98.56 131 VAL A O 1
ATOM 919 N N . ILE A 1 132 ? 1.197 24.891 8.391 1 98.38 132 ILE A N 1
ATOM 920 C CA . ILE A 1 132 ? 1.094 23.891 9.438 1 98.38 132 ILE A CA 1
ATOM 921 C C . ILE A 1 132 ? -0.201 23.094 9.266 1 98.38 132 ILE A C 1
ATOM 923 O O . ILE A 1 132 ? -1.277 23.688 9.117 1 98.38 132 ILE A O 1
ATOM 927 N N . VAL A 1 133 ? -0.107 21.781 9.203 1 98.56 133 VAL A N 1
ATOM 928 C CA . VAL A 1 133 ? -1.28 20.922 9.156 1 98.56 133 VAL A CA 1
ATOM 929 C C . VAL A 1 133 ? -1.653 20.484 10.57 1 98.56 133 VAL A C 1
ATOM 931 O O . VAL A 1 133 ? -0.826 19.922 11.297 1 98.56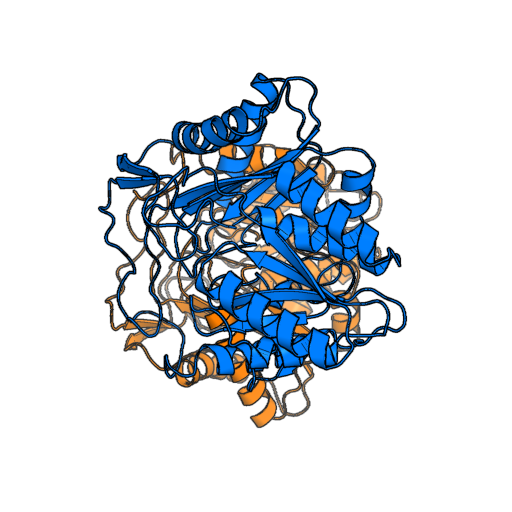 133 VAL A O 1
ATOM 934 N N . ASP A 1 134 ? -2.809 20.734 11 1 97.12 134 ASP A N 1
ATOM 935 C CA . ASP A 1 134 ? -3.281 20.422 12.352 1 97.12 134 ASP A CA 1
ATOM 936 C C . ASP A 1 134 ? -4.699 19.859 12.312 1 97.12 134 ASP A C 1
ATOM 938 O O . ASP A 1 134 ? -5.578 20.328 13.031 1 97.12 134 ASP A O 1
ATOM 942 N N . ASP A 1 135 ? -4.879 18.734 11.609 1 97.25 135 ASP A N 1
ATOM 943 C CA . ASP A 1 135 ? -6.195 18.234 11.242 1 97.25 135 ASP A CA 1
ATOM 944 C C . ASP A 1 135 ? -6.715 17.25 12.297 1 97.25 135 ASP A C 1
ATOM 946 O O . ASP A 1 135 ? -7.887 16.859 12.266 1 97.25 135 ASP A O 1
ATOM 950 N N . ASP A 1 136 ? -5.965 16.875 13.289 1 97.25 136 ASP A N 1
ATOM 951 C CA . ASP A 1 136 ? -6.32 15.836 14.242 1 97.25 136 ASP A CA 1
ATOM 952 C C . ASP A 1 136 ? -7.301 16.359 15.289 1 97.25 136 ASP A C 1
ATOM 954 O O . ASP A 1 136 ? -6.938 17.188 16.125 1 97.25 136 ASP A O 1
ATOM 958 N N . VAL A 1 137 ? -8.484 15.812 15.352 1 96.06 137 VAL A N 1
ATOM 959 C CA . VAL A 1 137 ? -9.516 16.359 16.219 1 96.06 137 VAL A CA 1
ATOM 960 C C . VAL A 1 137 ? -9.438 15.688 17.594 1 96.06 137 VAL A C 1
ATOM 962 O O . VAL A 1 137 ? -10.188 16.047 18.516 1 96.06 137 VAL A O 1
ATOM 965 N N . ALA A 1 138 ? -8.555 14.688 17.688 1 91.19 138 ALA A N 1
ATOM 966 C CA . ALA A 1 138 ? -8.438 13.953 18.938 1 91.19 138 ALA A CA 1
ATOM 967 C C . ALA A 1 138 ? -7.977 14.867 20.062 1 91.19 138 ALA A C 1
ATOM 969 O O . ALA A 1 138 ? -8.328 14.656 21.234 1 91.19 138 ALA A O 1
ATOM 970 N N . VAL A 1 139 ? -7.066 15.758 19.734 1 75.06 139 VAL A N 1
ATOM 971 C CA . VAL A 1 139 ? -6.434 16.609 20.719 1 75.06 139 VAL A CA 1
ATOM 972 C C . VAL A 1 139 ? -7.023 18.016 20.656 1 75.06 139 VAL A C 1
ATOM 974 O O . VAL A 1 139 ? -7.023 18.641 19.594 1 75.06 139 VAL A O 1
ATOM 977 N N . LYS A 1 140 ? -8.125 18.25 21.484 1 66.06 140 LYS A N 1
ATOM 978 C CA . LYS A 1 140 ? -8.508 19.656 21.516 1 66.06 140 LYS A CA 1
ATOM 979 C C . LYS A 1 140 ? -7.41 20.516 22.141 1 66.06 140 LYS A C 1
ATOM 981 O O . LYS A 1 140 ? -6.223 20.219 21.984 1 66.06 140 LYS A O 1
ATOM 986 N N . ASP A 1 141 ? -7.52 21.062 23.172 1 53.81 141 ASP A N 1
ATOM 987 C CA . ASP A 1 141 ? -6.578 21.891 23.922 1 53.81 141 ASP A CA 1
ATOM 988 C C . ASP A 1 141 ? -5.656 21.031 24.781 1 53.81 141 ASP A C 1
ATOM 990 O O . ASP A 1 141 ? -6.047 20.578 25.859 1 53.81 141 ASP A O 1
ATOM 994 N N . SER A 1 142 ? -5.059 19.969 24.062 1 47.94 142 SER A N 1
ATOM 995 C CA . SER A 1 142 ? -4.418 19.109 25.047 1 47.94 142 SER A CA 1
ATOM 996 C C . SER A 1 142 ? -3.201 19.781 25.672 1 47.94 142 SER A C 1
ATOM 998 O O . SER A 1 142 ? -2.586 20.656 25.047 1 47.94 142 SER A O 1
ATOM 1000 N N . THR A 1 143 ? -3.061 19.641 26.953 1 45.69 143 THR A N 1
ATOM 1001 C CA . THR A 1 143 ? -1.908 20.031 27.75 1 45.69 143 THR A CA 1
ATOM 1002 C C . THR A 1 143 ? -0.611 19.547 27.125 1 45.69 143 THR A C 1
ATOM 1004 O O . THR A 1 143 ? 0.461 20.094 27.375 1 45.69 143 THR A O 1
ATOM 1007 N N . HIS A 1 144 ? -0.616 18.484 26.344 1 45.59 144 HIS A N 1
ATOM 1008 C CA . HIS A 1 144 ? 0.614 17.828 25.922 1 45.59 144 HIS A CA 1
ATOM 1009 C C . HIS A 1 144 ? 1.022 18.25 24.516 1 45.59 144 HIS A C 1
ATOM 1011 O O . HIS A 1 144 ? 2.131 17.953 24.078 1 45.59 144 HIS A O 1
ATOM 1017 N N . THR A 1 145 ? 0.011 18.719 23.797 1 53.69 145 THR A N 1
ATOM 1018 C CA . THR A 1 145 ? 0.37 19.125 22.453 1 53.69 145 THR A CA 1
ATOM 1019 C C . THR A 1 145 ? 0.038 20.594 22.219 1 53.69 145 THR A C 1
ATOM 1021 O O . THR A 1 145 ? -0.843 21.141 22.875 1 53.69 145 THR A O 1
ATOM 1024 N N . ALA A 1 146 ? 1.035 21.312 21.734 1 63.62 146 ALA A N 1
ATOM 1025 C CA . ALA A 1 146 ? 0.842 22.703 21.328 1 63.62 146 ALA A CA 1
ATOM 1026 C C . ALA A 1 146 ? -0.253 22.828 20.281 1 63.62 146 ALA A C 1
ATOM 1028 O O . ALA A 1 146 ? -0.009 23.328 19.172 1 63.62 146 ALA A O 1
ATOM 1029 N N . GLY A 1 147 ? -1.396 22.016 20.578 1 85.38 147 GLY A N 1
ATOM 1030 C CA . GLY A 1 147 ? -2.525 22.109 19.672 1 85.38 147 GLY A CA 1
ATOM 1031 C C . GLY A 1 147 ? -2.787 20.828 18.906 1 85.38 147 GLY A C 1
ATOM 1032 O O . GLY A 1 147 ? -2.316 19.766 19.312 1 85.38 147 GLY A O 1
ATOM 1033 N N . ARG A 1 148 ? -3.607 20.797 17.891 1 93.44 148 ARG A N 1
ATOM 1034 C CA . ARG A 1 148 ? -3.971 19.625 17.094 1 93.44 148 ARG A CA 1
ATOM 1035 C C . ARG A 1 148 ? -2.768 19.094 16.328 1 93.44 148 ARG A C 1
ATOM 1037 O O . ARG A 1 148 ? -1.973 19.875 15.789 1 93.44 148 ARG A O 1
ATOM 1044 N N . ARG A 1 149 ? -2.672 17.797 16.297 1 95.94 149 ARG A N 1
ATOM 1045 C CA . ARG A 1 149 ? -1.604 17.172 15.523 1 95.94 149 ARG A CA 1
ATOM 1046 C C . ARG A 1 149 ? -1.929 17.188 14.031 1 95.94 149 ARG A C 1
ATOM 1048 O O . ARG A 1 149 ? -3.082 17.375 13.641 1 95.94 149 ARG A O 1
ATOM 1055 N N . GLY A 1 150 ? -0.886 17.094 13.211 1 97.19 150 GLY A N 1
ATOM 1056 C CA . GLY A 1 150 ? -1.06 16.859 11.781 1 97.19 150 GLY A CA 1
ATOM 1057 C C . GLY A 1 150 ? -0.956 15.406 11.391 1 97.19 150 GLY A C 1
ATOM 1058 O O . GLY A 1 150 ? 0.052 14.75 11.664 1 97.19 150 GLY A O 1
ATOM 1059 N N . VAL A 1 151 ? -1.996 14.883 10.766 1 97.44 151 VAL A N 1
ATOM 1060 C CA . VAL A 1 151 ? -2.016 13.461 10.445 1 97.44 151 VAL A CA 1
ATOM 1061 C C . VAL A 1 151 ? -2.475 13.258 9.008 1 97.44 151 VAL A C 1
ATOM 1063 O O . VAL A 1 151 ? -1.812 13.711 8.07 1 97.44 151 VAL A O 1
ATOM 1066 N N . GLY A 1 152 ? -3.654 12.734 8.781 1 98.5 152 GLY A N 1
ATOM 1067 C CA . GLY A 1 152 ? -4.09 12.336 7.449 1 98.5 152 GLY A CA 1
ATOM 1068 C C . GLY A 1 152 ? -4.23 13.508 6.492 1 98.5 152 GLY A C 1
ATOM 1069 O O . GLY A 1 152 ? -4.012 13.359 5.289 1 98.5 152 GLY A O 1
ATOM 1070 N N . GLY A 1 153 ? -4.629 14.664 6.969 1 98.81 153 GLY A N 1
ATOM 1071 C CA . GLY A 1 153 ? -4.758 15.852 6.145 1 98.81 153 GLY A CA 1
ATOM 1072 C C . GLY A 1 153 ? -3.482 16.219 5.41 1 98.81 153 GLY A C 1
ATOM 1073 O O . GLY A 1 153 ? -3.525 16.844 4.348 1 98.81 153 GLY A O 1
ATOM 1074 N N . THR A 1 154 ? -2.326 15.781 5.926 1 98.94 154 THR A N 1
ATOM 1075 C CA . THR A 1 154 ? -1.027 16.094 5.344 1 98.94 154 THR A CA 1
ATOM 1076 C C . THR A 1 154 ? -0.907 15.5 3.941 1 98.94 154 THR A C 1
ATOM 1078 O O . THR A 1 154 ? -0.462 16.172 3.012 1 98.94 154 THR A O 1
ATOM 1081 N N . VAL A 1 155 ? -1.342 14.258 3.773 1 98.94 155 VAL A N 1
ATOM 1082 C CA . VAL A 1 155 ? -1.295 13.578 2.482 1 98.94 155 VAL A CA 1
ATOM 1083 C C . VAL A 1 155 ? -2.119 14.359 1.459 1 98.94 155 VAL A C 1
ATOM 1085 O O . VAL A 1 155 ? -1.688 14.547 0.32 1 98.94 155 VAL A O 1
ATOM 1088 N N . LEU A 1 156 ? -3.252 14.844 1.875 1 98.94 156 LEU A N 1
ATOM 1089 C CA . LEU A 1 156 ? -4.172 15.539 0.983 1 98.94 156 LEU A CA 1
ATOM 1090 C C . LEU A 1 156 ? -3.623 16.906 0.598 1 98.94 156 LEU A C 1
ATOM 1092 O O . LEU A 1 156 ? -3.713 17.312 -0.562 1 98.94 156 LEU A O 1
ATOM 1096 N N . VAL A 1 157 ? -3.008 17.625 1.574 1 98.94 157 VAL A N 1
ATOM 1097 C CA . VAL A 1 157 ? -2.381 18.906 1.286 1 98.94 157 VAL A CA 1
ATOM 1098 C C . VAL A 1 157 ? -1.252 18.719 0.275 1 98.94 157 VAL A C 1
ATOM 1100 O O . VAL A 1 157 ? -1.169 19.453 -0.717 1 98.94 157 VAL A O 1
ATOM 1103 N N . GLU A 1 158 ? -0.406 17.719 0.505 1 98.94 158 GLU A N 1
ATOM 1104 C CA . GLU A 1 158 ? 0.727 17.453 -0.379 1 98.94 158 GLU A CA 1
ATOM 1105 C C . GLU A 1 158 ? 0.261 17.156 -1.8 1 98.94 158 GLU A C 1
ATOM 1107 O O . GLU A 1 158 ? 0.853 17.641 -2.77 1 98.94 158 GLU A O 1
ATOM 1112 N N . LYS A 1 159 ? -0.797 16.375 -1.948 1 98.94 159 LYS A N 1
ATOM 1113 C CA . LYS A 1 159 ? -1.292 15.984 -3.264 1 98.94 159 LYS A CA 1
ATOM 1114 C C . LYS A 1 159 ? -1.916 17.172 -3.992 1 98.94 159 LYS A C 1
ATOM 1116 O O . LYS A 1 159 ? -1.61 17.422 -5.16 1 98.94 159 LYS A O 1
ATOM 1121 N N . ILE A 1 160 ? -2.797 17.891 -3.33 1 98.94 160 ILE A N 1
ATOM 1122 C CA . ILE A 1 160 ? -3.586 18.938 -3.98 1 98.94 160 ILE A CA 1
ATOM 1123 C C . ILE A 1 160 ? -2.703 20.141 -4.27 1 98.94 160 ILE A C 1
ATOM 1125 O O . ILE A 1 160 ? -2.729 20.688 -5.379 1 98.94 160 ILE A O 1
ATOM 1129 N N . VAL A 1 161 ? -1.875 20.547 -3.299 1 98.94 161 VAL A N 1
ATOM 1130 C CA . VAL A 1 161 ? -0.984 21.688 -3.502 1 98.94 161 VAL A CA 1
ATOM 1131 C C . VAL A 1 161 ? 0.102 21.312 -4.512 1 98.94 161 VAL A C 1
ATOM 1133 O O . VAL A 1 161 ? 0.499 22.141 -5.336 1 98.94 161 VAL A O 1
ATOM 1136 N N . GLY A 1 162 ? 0.6 20.078 -4.43 1 98.88 162 GLY A N 1
ATOM 1137 C CA . GLY A 1 162 ? 1.55 19.625 -5.426 1 98.88 162 GLY A CA 1
ATOM 1138 C C . GLY A 1 162 ? 1.022 19.719 -6.844 1 98.88 162 GLY A C 1
ATOM 1139 O O . GLY A 1 162 ? 1.756 20.094 -7.762 1 98.88 162 GLY A O 1
ATOM 1140 N N . ALA A 1 163 ? -0.232 19.344 -7.012 1 98.88 163 ALA A N 1
ATOM 1141 C CA . ALA A 1 163 ? -0.874 19.438 -8.32 1 98.88 163 ALA A CA 1
ATOM 1142 C C . ALA A 1 163 ? -0.932 20.891 -8.797 1 98.88 163 ALA A C 1
ATOM 1144 O O . ALA A 1 163 ? -0.67 21.172 -9.969 1 98.88 163 ALA A O 1
ATOM 1145 N N . ALA A 1 164 ? -1.302 21.781 -7.887 1 98.88 164 ALA A N 1
ATOM 1146 C CA . ALA A 1 164 ? -1.357 23.203 -8.227 1 98.88 164 ALA A CA 1
ATOM 1147 C C . ALA A 1 164 ? 0.018 23.734 -8.633 1 98.88 164 ALA A C 1
ATOM 1149 O O . ALA A 1 164 ? 0.15 24.422 -9.648 1 98.88 164 ALA A O 1
ATOM 1150 N N . ALA A 1 165 ? 1.029 23.359 -7.879 1 98.75 165 ALA A N 1
ATOM 1151 C CA . ALA A 1 165 ? 2.396 23.781 -8.18 1 98.75 165 ALA A CA 1
ATOM 1152 C C . ALA A 1 165 ? 2.848 23.25 -9.531 1 98.75 165 ALA A C 1
ATOM 1154 O O . ALA A 1 165 ? 3.51 23.953 -10.297 1 98.75 165 ALA A O 1
ATOM 1155 N N . GLU A 1 166 ? 2.467 21.984 -9.789 1 97.81 166 GLU A N 1
ATOM 1156 C CA . GLU A 1 166 ? 2.834 21.359 -11.047 1 97.81 166 GLU A CA 1
ATOM 1157 C C . GLU A 1 166 ? 2.256 22.109 -12.242 1 97.81 166 GLU A C 1
ATOM 1159 O O . GLU A 1 166 ? 2.861 22.141 -13.312 1 97.81 166 GLU A O 1
ATOM 1164 N N . ARG A 1 167 ? 1.15 22.797 -12.023 1 97.19 167 ARG A N 1
ATOM 1165 C CA . ARG A 1 167 ? 0.461 23.531 -13.078 1 97.19 167 ARG A CA 1
ATOM 1166 C C . ARG A 1 167 ? 0.992 24.953 -13.188 1 97.19 167 ARG A C 1
ATOM 1168 O O . ARG A 1 167 ? 0.525 25.734 -14.023 1 97.19 167 ARG A O 1
ATOM 1175 N N . GLY A 1 168 ? 1.877 25.359 -12.273 1 97.75 168 GLY A N 1
ATOM 1176 C CA . GLY A 1 168 ? 2.512 26.656 -12.367 1 97.75 168 GLY A CA 1
ATOM 1177 C C . GLY A 1 168 ? 1.896 27.688 -11.438 1 97.75 168 GLY A C 1
ATOM 1178 O O . GLY A 1 168 ? 2.156 28.891 -11.578 1 97.75 168 GLY A O 1
ATOM 1179 N N . THR A 1 169 ? 1.07 27.25 -10.508 1 98.5 169 THR A N 1
ATOM 1180 C CA . THR A 1 169 ? 0.488 28.156 -9.523 1 98.5 169 THR A CA 1
ATOM 1181 C C . THR A 1 169 ? 1.58 28.828 -8.695 1 98.5 169 THR A C 1
ATOM 1183 O O . THR A 1 169 ? 2.551 28.188 -8.297 1 98.5 169 THR A O 1
ATOM 1186 N N . ASP A 1 170 ? 1.457 30.125 -8.453 1 98.56 170 ASP A N 1
ATOM 1187 C CA . ASP A 1 170 ? 2.523 30.844 -7.773 1 98.56 170 ASP A CA 1
ATOM 1188 C C . ASP A 1 170 ? 2.492 30.578 -6.27 1 98.56 170 ASP A C 1
ATOM 1190 O O . ASP A 1 170 ? 1.581 29.922 -5.766 1 98.56 170 ASP A O 1
ATOM 1194 N N . LEU A 1 171 ? 3.451 31.078 -5.547 1 98.69 171 LEU A N 1
ATOM 1195 C CA . LEU A 1 171 ? 3.684 30.75 -4.145 1 98.69 171 LEU A CA 1
ATOM 1196 C C . LEU A 1 171 ? 2.539 31.25 -3.271 1 98.69 171 LEU A C 1
ATOM 1198 O O . LEU A 1 171 ? 2.09 30.547 -2.365 1 98.69 171 LEU A O 1
ATOM 1202 N N . ASP A 1 172 ? 2.037 32.469 -3.518 1 98.69 172 ASP A N 1
ATOM 1203 C CA . ASP A 1 172 ? 0.94 33.031 -2.742 1 98.69 172 ASP A CA 1
ATOM 1204 C C . ASP A 1 172 ? -0.309 32.156 -2.832 1 98.69 172 ASP A C 1
ATOM 1206 O O . ASP A 1 172 ? -0.93 31.859 -1.813 1 98.69 172 ASP A O 1
ATOM 1210 N N . ARG A 1 173 ? -0.587 31.781 -4.016 1 98.62 173 ARG A N 1
ATOM 1211 C CA . ARG A 1 173 ? -1.783 30.984 -4.25 1 98.62 173 ARG A CA 1
ATOM 1212 C C . ARG A 1 173 ? -1.612 29.578 -3.697 1 98.62 173 ARG A C 1
ATOM 1214 O O . ARG A 1 173 ? -2.57 28.969 -3.205 1 98.62 173 ARG A O 1
ATOM 1221 N N . CYS A 1 174 ? -0.429 28.969 -3.779 1 98.88 174 CYS A N 1
ATOM 1222 C CA . CYS A 1 174 ? -0.165 27.656 -3.178 1 98.88 174 CYS A CA 1
ATOM 1223 C C . CYS A 1 174 ? -0.366 27.703 -1.667 1 98.88 174 CYS A C 1
ATOM 1225 O O . CYS A 1 174 ? -0.97 26.797 -1.089 1 98.88 174 CYS A O 1
ATOM 1227 N N . GLU A 1 175 ? 0.156 28.75 -1.081 1 98.81 175 GLU A N 1
ATOM 1228 C CA . GLU A 1 175 ? -0.013 28.922 0.36 1 98.81 175 GLU A CA 1
ATOM 1229 C C . GLU A 1 175 ? -1.486 29.062 0.73 1 98.81 175 GLU A C 1
ATOM 1231 O O . GLU A 1 175 ? -1.955 28.438 1.683 1 98.81 175 GLU A O 1
ATOM 1236 N N . GLU A 1 176 ? -2.172 29.906 -0.007 1 98.75 176 GLU A N 1
ATOM 1237 C CA . GLU A 1 176 ? -3.6 30.109 0.223 1 98.75 176 GLU A CA 1
ATOM 1238 C C . GLU A 1 176 ? -4.367 28.781 0.103 1 98.75 176 GLU A C 1
ATOM 1240 O O . GLU A 1 176 ? -5.223 28.484 0.937 1 98.75 176 GLU A O 1
ATOM 1245 N N . LEU A 1 177 ? -4.051 28.062 -0.914 1 98.81 177 LEU A N 1
ATOM 1246 C CA . LEU A 1 177 ? -4.691 26.781 -1.146 1 98.81 177 LEU A CA 1
ATOM 1247 C C . LEU A 1 177 ? -4.414 25.812 0.009 1 98.81 177 LEU A C 1
ATOM 1249 O O . LEU A 1 177 ? -5.328 25.141 0.493 1 98.81 177 LEU A O 1
ATOM 1253 N N . ALA A 1 178 ? -3.172 25.719 0.447 1 98.94 178 ALA A N 1
ATOM 1254 C CA . ALA A 1 178 ? -2.797 24.844 1.56 1 98.94 178 ALA A CA 1
ATOM 1255 C C . ALA A 1 178 ? -3.578 25.203 2.822 1 98.94 178 ALA A C 1
ATOM 1257 O O . ALA A 1 178 ? -4.121 24.328 3.492 1 98.94 178 ALA A O 1
ATOM 1258 N N . LYS A 1 179 ? -3.648 26.469 3.115 1 98.75 179 LYS A N 1
ATOM 1259 C CA . LYS A 1 179 ? -4.375 26.938 4.289 1 98.75 179 LYS A CA 1
ATOM 1260 C C . LYS A 1 179 ? -5.863 26.625 4.18 1 98.75 179 LYS A C 1
ATOM 1262 O O . LYS A 1 179 ? -6.504 26.25 5.168 1 98.75 179 LYS A O 1
ATOM 1267 N N . ARG A 1 180 ? -6.379 26.812 3.014 1 98.56 180 ARG A N 1
ATOM 1268 C CA . ARG A 1 180 ? -7.777 26.484 2.775 1 98.56 180 ARG A CA 1
ATOM 1269 C C . ARG A 1 180 ? -8.047 25 3.039 1 98.56 180 ARG A C 1
ATOM 1271 O O . ARG A 1 180 ? -9.008 24.656 3.723 1 98.56 180 ARG A O 1
ATOM 1278 N N . ILE A 1 181 ? -7.195 24.094 2.543 1 98.81 181 ILE A N 1
ATOM 1279 C CA . ILE A 1 181 ? -7.352 22.672 2.758 1 98.81 181 ILE A CA 1
ATOM 1280 C C . ILE A 1 181 ? -7.277 22.359 4.25 1 98.81 181 ILE A C 1
ATOM 1282 O O . ILE A 1 181 ? -8.125 21.625 4.785 1 98.81 181 ILE A O 1
ATOM 1286 N N . VAL A 1 182 ? -6.277 22.953 4.902 1 98.56 182 VAL A N 1
ATOM 1287 C CA . VAL A 1 182 ? -6.086 22.703 6.328 1 98.56 182 VAL A CA 1
ATOM 1288 C C . VAL A 1 182 ? -7.328 23.125 7.102 1 98.56 182 VAL A C 1
ATOM 1290 O O . VAL A 1 182 ? -7.727 22.469 8.062 1 98.56 182 VAL A O 1
ATOM 1293 N N . SER A 1 183 ? -7.938 24.188 6.676 1 97.88 183 SER A N 1
ATOM 1294 C CA . SER A 1 183 ? -9.109 24.703 7.367 1 97.88 183 SER A CA 1
ATOM 1295 C C . SER A 1 183 ? -10.336 23.844 7.102 1 97.88 183 SER A C 1
ATOM 1297 O O . SER A 1 183 ? -11.344 23.938 7.812 1 97.88 183 SER A O 1
ATOM 1299 N N . GLN A 1 184 ? -10.242 22.922 6.086 1 97.94 184 GLN A N 1
ATOM 1300 C CA . GLN A 1 184 ? -11.43 22.188 5.656 1 97.94 184 GLN A CA 1
ATOM 1301 C C . GLN A 1 184 ? -11.219 20.688 5.781 1 97.94 184 GLN A C 1
ATOM 1303 O O . GLN A 1 184 ? -11.953 19.891 5.176 1 97.94 184 GLN A O 1
ATOM 1308 N N . VAL A 1 185 ? -10.203 20.281 6.531 1 98.69 185 VAL A N 1
ATOM 1309 C CA . VAL A 1 185 ? -9.906 18.859 6.684 1 98.69 185 VAL A CA 1
ATOM 1310 C C . VAL A 1 185 ? -9.844 18.5 8.164 1 98.69 185 VAL A C 1
ATOM 1312 O O . VAL A 1 185 ? -9.344 19.281 8.977 1 98.69 185 VAL A O 1
ATOM 1315 N N . ARG A 1 186 ? -10.414 17.312 8.523 1 98.38 186 ARG A N 1
ATOM 1316 C CA . ARG A 1 186 ? -10.344 16.797 9.883 1 98.38 186 ARG A CA 1
ATOM 1317 C C . ARG A 1 186 ? -10.062 15.297 9.875 1 98.38 186 ARG A C 1
ATOM 1319 O O . ARG A 1 186 ? -10.508 14.578 8.977 1 98.38 186 ARG A O 1
ATOM 1326 N N . SER A 1 187 ? -9.336 14.852 10.852 1 98.19 187 SER A N 1
ATOM 1327 C CA . SER A 1 187 ? -8.914 13.453 10.953 1 98.19 187 SER A CA 1
ATOM 1328 C C . SER A 1 187 ? -9.062 12.938 12.375 1 98.19 187 SER A C 1
ATOM 1330 O O . SER A 1 187 ? -9.039 13.711 13.336 1 98.19 187 SER A O 1
ATOM 1332 N N . MET A 1 188 ? -9.156 11.664 12.484 1 98.12 188 MET A N 1
ATOM 1333 C CA . MET A 1 188 ? -9.031 10.984 13.766 1 98.12 188 MET A CA 1
ATOM 1334 C C . MET A 1 188 ? -8.617 9.523 13.57 1 98.12 188 MET A C 1
ATOM 1336 O O . MET A 1 188 ? -9.078 8.867 12.633 1 98.12 188 MET A O 1
ATOM 1340 N N . GLY A 1 189 ? -7.746 9.031 14.414 1 98.06 189 GLY A N 1
ATOM 1341 C CA . GLY A 1 189 ? -7.258 7.664 14.297 1 98.06 189 GLY A CA 1
ATOM 1342 C C . GLY A 1 189 ? -7.488 6.84 15.547 1 98.06 189 GLY A C 1
ATOM 1343 O O . GLY A 1 189 ? -7.898 7.367 16.578 1 98.06 189 GLY A O 1
ATOM 1344 N N . MET A 1 190 ? -7.316 5.578 15.406 1 98.25 190 MET A N 1
ATOM 1345 C CA . MET A 1 190 ? -7.359 4.621 16.516 1 98.25 190 MET A CA 1
ATOM 1346 C C . MET A 1 190 ? -6.363 3.49 16.281 1 98.25 190 MET A C 1
ATOM 1348 O O . MET A 1 190 ? -5.875 3.293 15.172 1 98.25 190 MET A O 1
ATOM 1352 N N . ALA A 1 191 ? -6.027 2.807 17.344 1 97.75 191 ALA A N 1
ATOM 1353 C CA . ALA A 1 191 ? -5.094 1.685 17.25 1 97.75 191 ALA A CA 1
ATOM 1354 C C . ALA A 1 191 ? -5.559 0.513 18.109 1 97.75 191 ALA A C 1
ATOM 1356 O O . ALA A 1 191 ? -6.203 0.709 19.141 1 97.75 191 ALA A O 1
ATOM 1357 N N . VAL A 1 192 ? -5.207 -0.687 17.656 1 97.25 192 VAL A N 1
ATOM 1358 C CA . VAL A 1 192 ? -5.504 -1.882 18.453 1 97.25 192 VAL A CA 1
ATOM 1359 C C . VAL A 1 192 ? -4.203 -2.559 18.875 1 97.25 192 VAL A C 1
ATOM 1361 O O . VAL A 1 192 ? -4.211 -3.451 19.719 1 97.25 192 VAL A O 1
ATOM 1364 N N . SER A 1 193 ? -3.119 -2.166 18.359 1 95.25 193 SER A N 1
ATOM 1365 C CA . SER A 1 193 ? -1.807 -2.621 18.797 1 95.25 193 SER A CA 1
ATOM 1366 C C . SER A 1 193 ? -0.759 -1.522 18.656 1 95.25 193 SER A C 1
ATOM 1368 O O . SER A 1 193 ? -0.95 -0.577 17.891 1 95.25 193 SER A O 1
ATOM 1370 N N . ALA A 1 194 ? 0.341 -1.599 19.406 1 95.12 194 ALA A N 1
ATOM 1371 C CA . ALA A 1 194 ? 1.413 -0.606 19.391 1 95.12 194 ALA A CA 1
ATOM 1372 C C . ALA A 1 194 ? 2.492 -0.981 18.375 1 95.12 194 ALA A C 1
ATOM 1374 O O . ALA A 1 194 ? 2.713 -2.164 18.109 1 95.12 194 ALA A O 1
ATOM 1375 N N . PRO A 1 195 ? 3.133 -0.022 17.766 1 95.62 195 PRO A N 1
ATOM 1376 C CA . PRO A 1 195 ? 4.348 -0.3 16.984 1 95.62 195 PRO A CA 1
ATOM 1377 C C . PRO A 1 195 ? 5.59 -0.416 17.875 1 95.62 195 PRO A C 1
ATOM 1379 O O . PRO A 1 195 ? 5.535 -0.123 19.062 1 95.62 195 PRO A O 1
ATOM 1382 N N . THR A 1 196 ? 6.637 -0.876 17.297 1 95.5 196 THR A N 1
ATOM 1383 C CA . THR A 1 196 ? 7.934 -0.911 17.953 1 95.5 196 THR A CA 1
ATOM 1384 C C . THR A 1 196 ? 8.953 -0.063 17.203 1 95.5 196 THR A C 1
ATOM 1386 O O . THR A 1 196 ? 9.266 -0.345 16.047 1 95.5 196 THR A O 1
ATOM 1389 N N . VAL A 1 197 ? 9.43 0.959 17.828 1 96.69 197 VAL A N 1
ATOM 1390 C CA . VAL A 1 197 ? 10.484 1.786 17.266 1 96.69 197 VAL A CA 1
ATOM 1391 C C . VAL A 1 197 ? 11.82 1.046 17.344 1 96.69 197 VAL A C 1
ATOM 1393 O O . VAL A 1 197 ? 12.211 0.575 18.422 1 96.69 197 VAL A O 1
ATOM 1396 N N . PRO A 1 198 ? 12.531 0.994 16.281 1 95.94 198 PRO A N 1
ATOM 1397 C CA . PRO A 1 198 ? 13.734 0.158 16.234 1 95.94 198 PRO A CA 1
ATOM 1398 C C . PRO A 1 198 ? 14.727 0.492 17.344 1 95.94 198 PRO A C 1
ATOM 1400 O O . PRO A 1 198 ? 15.281 -0.413 17.984 1 95.94 198 PRO A O 1
ATOM 1403 N N . HIS A 1 199 ? 15 1.726 17.672 1 94.88 199 HIS A N 1
ATOM 1404 C CA . HIS A 1 199 ? 16.016 2.129 18.656 1 94.88 199 HIS A CA 1
ATOM 1405 C C . HIS A 1 199 ? 15.547 1.847 20.078 1 94.88 199 HIS A C 1
ATOM 1407 O O . HIS A 1 199 ? 16.359 1.776 21 1 94.88 199 HIS A O 1
ATOM 1413 N N . VAL A 1 200 ? 14.219 1.742 20.266 1 92.94 200 VAL A N 1
ATOM 1414 C CA . VAL A 1 200 ? 13.664 1.474 21.594 1 92.94 200 VAL A CA 1
ATOM 1415 C C . VAL A 1 200 ? 13.594 -0.034 21.828 1 92.94 200 VAL A C 1
ATOM 1417 O O . VAL A 1 200 ? 13.945 -0.52 22.906 1 92.94 200 VAL A O 1
ATOM 1420 N N . GLY A 1 201 ? 13.047 -0.801 20.859 1 91.56 201 GLY A N 1
ATOM 1421 C CA . GLY A 1 201 ? 13.117 -2.254 20.891 1 91.56 201 GLY A CA 1
ATOM 1422 C C . GLY A 1 201 ? 11.93 -2.885 21.594 1 91.56 201 GLY A C 1
ATOM 1423 O O . GLY A 1 201 ? 11.883 -4.105 21.766 1 91.56 201 GLY A O 1
ATOM 1424 N N . GLN A 1 202 ? 11.094 -2.068 22.094 1 92.31 202 GLN A N 1
ATOM 1425 C CA . GLN A 1 202 ? 9.859 -2.537 22.719 1 92.31 202 GLN A CA 1
ATOM 1426 C C . GLN A 1 202 ? 8.656 -1.747 22.219 1 92.31 202 GLN A C 1
ATOM 1428 O O . GLN A 1 202 ? 8.805 -0.642 21.703 1 92.31 202 GLN A O 1
ATOM 1433 N N . PRO A 1 203 ? 7.473 -2.373 22.391 1 92.5 203 PRO A N 1
ATOM 1434 C CA . PRO A 1 203 ? 6.281 -1.65 21.953 1 92.5 203 PRO A CA 1
ATOM 1435 C C . PRO A 1 203 ? 6.184 -0.25 22.547 1 92.5 203 PRO A C 1
ATOM 1437 O O . PRO A 1 203 ? 6.516 -0.052 23.719 1 92.5 203 PRO A O 1
ATOM 1440 N N . SER A 1 204 ? 5.75 0.693 21.719 1 92.88 204 SER A N 1
ATOM 1441 C CA . SER A 1 204 ? 5.73 2.105 22.078 1 92.88 204 SER A CA 1
ATOM 1442 C C . SER A 1 204 ? 4.746 2.369 23.219 1 92.88 204 SER A C 1
ATOM 1444 O O . SER A 1 204 ? 4.875 3.359 23.938 1 92.88 204 SER A O 1
ATOM 1446 N N . PHE A 1 205 ? 3.734 1.536 23.375 1 91.88 205 PHE A N 1
ATOM 1447 C CA . PHE A 1 205 ? 2.779 1.592 24.484 1 91.88 205 PHE A CA 1
ATOM 1448 C C . PHE A 1 205 ? 2.172 0.218 24.734 1 91.88 205 PHE A C 1
ATOM 1450 O O . PHE A 1 205 ? 2.23 -0.665 23.875 1 91.88 205 PHE A O 1
ATOM 1457 N N . ASP A 1 206 ? 1.666 0.105 25.906 1 90.69 206 ASP A N 1
ATOM 1458 C CA . ASP A 1 206 ? 0.974 -1.129 26.266 1 90.69 206 ASP A CA 1
ATOM 1459 C C . ASP A 1 206 ? -0.535 -0.99 26.062 1 90.69 206 ASP A C 1
ATOM 1461 O O . ASP A 1 206 ? -1.146 -0.044 26.562 1 90.69 206 ASP A O 1
ATOM 1465 N N . LEU A 1 207 ? -1.075 -1.816 25.266 1 92.75 207 LEU A N 1
ATOM 1466 C CA . LEU A 1 207 ? -2.514 -1.873 25.031 1 92.75 207 LEU A CA 1
ATOM 1467 C C . LEU A 1 207 ? -3.045 -3.285 25.25 1 92.75 207 LEU A C 1
ATOM 1469 O O . LEU A 1 207 ? -2.736 -4.195 24.469 1 92.75 207 LEU A O 1
ATOM 1473 N N . PRO A 1 208 ? -3.787 -3.49 26.328 1 92.44 208 PRO A N 1
ATOM 1474 C CA . PRO A 1 208 ? -4.34 -4.816 26.594 1 92.44 208 PRO A CA 1
ATOM 1475 C C . PRO A 1 208 ? -5.117 -5.387 25.422 1 92.44 208 PRO A C 1
ATOM 1477 O O . PRO A 1 208 ? -5.625 -4.633 24.578 1 92.44 208 PRO A O 1
ATOM 1480 N N . ALA A 1 209 ? -5.27 -6.738 25.375 1 89.88 209 ALA A N 1
ATOM 1481 C CA . ALA A 1 209 ? -5.84 -7.473 24.25 1 89.88 209 ALA A CA 1
ATOM 1482 C C . ALA A 1 209 ? -7.305 -7.109 24.047 1 89.88 209 ALA A C 1
ATOM 1484 O O . ALA A 1 209 ? -7.84 -7.27 22.938 1 89.88 209 ALA A O 1
ATOM 1485 N N . ASP A 1 210 ? -7.934 -6.574 25.031 1 93.88 210 ASP A N 1
ATOM 1486 C CA . ASP A 1 210 ? -9.367 -6.32 24.938 1 93.88 210 ASP A CA 1
ATOM 1487 C C . ASP A 1 210 ? -9.656 -4.824 24.828 1 93.88 210 ASP A C 1
ATOM 1489 O O . ASP A 1 210 ? -10.805 -4.395 25 1 93.88 210 ASP A O 1
ATOM 1493 N N . GLU A 1 211 ? -8.555 -4.082 24.594 1 96.44 211 GLU A N 1
ATOM 1494 C CA . GLU A 1 211 ? -8.742 -2.633 24.547 1 96.44 211 GLU A CA 1
ATOM 1495 C C . GLU A 1 211 ? -8.227 -2.047 23.234 1 96.44 211 GLU A C 1
ATOM 1497 O O . GLU A 1 211 ? -7.473 -2.699 22.516 1 96.44 211 GLU A O 1
ATOM 1502 N N . MET A 1 212 ? -8.711 -0.887 22.938 1 97.19 212 MET A N 1
ATOM 1503 C CA . MET A 1 212 ? -8.25 -0.062 21.828 1 97.19 212 MET A CA 1
ATOM 1504 C C . MET A 1 212 ? -8.023 1.379 22.281 1 97.19 212 MET A C 1
ATOM 1506 O O . MET A 1 212 ? -8.508 1.786 23.328 1 97.19 212 MET A O 1
ATOM 1510 N N . GLU A 1 213 ? -7.215 2.055 21.594 1 96.75 213 GLU A N 1
ATOM 1511 C CA . GLU A 1 213 ? -6.938 3.463 21.875 1 96.75 213 GLU A CA 1
ATOM 1512 C C . GLU A 1 213 ? -7.566 4.363 20.812 1 96.75 213 GLU A C 1
ATOM 1514 O O . GLU A 1 213 ? -7.203 4.297 19.641 1 96.75 213 GLU A O 1
ATOM 1519 N N . ILE A 1 214 ? -8.516 5.188 21.172 1 97 214 ILE A N 1
ATOM 1520 C CA . ILE A 1 214 ? -9.203 6.109 20.281 1 97 214 ILE A CA 1
ATOM 1521 C C . ILE A 1 214 ? -8.484 7.457 20.281 1 97 214 ILE A C 1
ATOM 1523 O O . ILE A 1 214 ? -8.188 8.008 21.344 1 97 214 ILE A O 1
ATOM 1527 N N . GLY A 1 215 ? -8.172 8 19.078 1 96.5 215 GLY A N 1
ATOM 1528 C CA . GLY A 1 215 ? -7.535 9.305 18.953 1 96.5 215 GLY A CA 1
ATOM 1529 C C . GLY A 1 215 ? -6.02 9.234 18.984 1 96.5 215 GLY A C 1
ATOM 1530 O O . GLY A 1 215 ? -5.352 10.211 19.328 1 96.5 215 GLY A O 1
ATOM 1531 N N . ILE A 1 216 ? -5.508 8.078 18.656 1 93.94 216 ILE A N 1
ATOM 1532 C CA . ILE A 1 216 ? -4.07 7.844 18.75 1 93.94 216 ILE A CA 1
ATOM 1533 C C . ILE A 1 216 ? -3.338 8.727 17.734 1 93.94 216 ILE A C 1
ATOM 1535 O O . ILE A 1 216 ? -3.846 8.984 16.641 1 93.94 216 ILE A O 1
ATOM 1539 N N . GLY A 1 217 ? -2.143 9.219 18.125 1 92.62 217 GLY A N 1
ATOM 1540 C CA . GLY A 1 217 ? -1.266 9.922 17.203 1 92.62 217 GLY A CA 1
ATOM 1541 C C . GLY A 1 217 ? -0.376 9 16.391 1 92.62 217 GLY A C 1
ATOM 154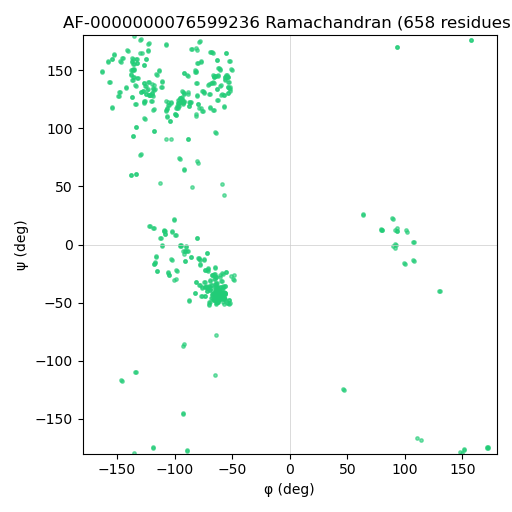2 O O . GLY A 1 217 ? -0.243 7.816 16.719 1 92.62 217 GLY A O 1
ATOM 1543 N N . ILE A 1 218 ? 0.285 9.492 15.383 1 93.69 218 ILE A N 1
ATOM 1544 C CA . ILE A 1 218 ? 1.022 8.633 14.461 1 93.69 218 ILE A CA 1
ATOM 1545 C C . ILE A 1 218 ? 2.357 8.234 15.086 1 93.69 218 ILE A C 1
ATOM 1547 O O . ILE A 1 218 ? 3.039 7.336 14.586 1 93.69 218 ILE A O 1
ATOM 1551 N N . HIS A 1 219 ? 2.812 8.82 16.172 1 92.38 219 HIS A N 1
ATOM 1552 C CA . HIS A 1 219 ? 3.988 8.375 16.922 1 92.38 219 HIS A CA 1
ATOM 1553 C C . HIS A 1 219 ? 3.596 7.48 18.078 1 92.38 219 HIS A C 1
ATOM 1555 O O . HIS A 1 219 ? 4.453 7.074 18.875 1 92.38 219 HIS A O 1
ATOM 1561 N N . GLY A 1 220 ? 2.348 7.258 18.234 1 87.81 220 GLY A N 1
ATOM 1562 C CA . GLY A 1 220 ? 1.855 6.457 19.344 1 87.81 220 GLY A CA 1
ATOM 1563 C C . GLY A 1 220 ? 1.481 7.289 20.547 1 87.81 220 GLY A C 1
ATOM 1564 O O . GLY A 1 220 ? 1.273 6.75 21.641 1 87.81 220 GLY A O 1
ATOM 1565 N N . GLU A 1 221 ? 1.415 8.562 20.375 1 89.69 221 GLU A N 1
ATOM 1566 C CA . GLU A 1 221 ? 0.987 9.398 21.484 1 89.69 221 GLU A CA 1
ATOM 1567 C C . GLU A 1 221 ? -0.439 9.07 21.906 1 89.69 221 GLU A C 1
ATOM 1569 O O . GLU A 1 221 ? -1.282 8.742 21.078 1 89.69 221 GLU A O 1
ATOM 1574 N N . PRO A 1 222 ? -0.635 9.188 23.203 1 88 222 PRO A N 1
ATOM 1575 C CA . PRO A 1 222 ? -1.985 8.883 23.688 1 88 222 PRO A CA 1
ATOM 1576 C C . PRO A 1 222 ? -3.064 9.688 22.953 1 88 222 PRO A C 1
ATOM 1578 O O . PRO A 1 222 ? -2.834 10.844 22.578 1 88 222 PRO A O 1
ATOM 1581 N N . GLY A 1 223 ? -4.195 8.945 22.781 1 88.19 223 GLY A N 1
ATOM 1582 C CA . GLY A 1 223 ? -5.352 9.562 22.156 1 88.19 223 GLY A CA 1
ATOM 1583 C C . GLY A 1 223 ? -6.324 10.164 23.156 1 88.19 223 GLY A C 1
ATOM 1584 O O . GLY A 1 223 ? -5.914 10.758 24.141 1 88.19 223 GLY A O 1
ATOM 1585 N N . ARG A 1 224 ? -7.574 10.094 22.844 1 88.62 224 ARG A N 1
ATOM 1586 C CA . ARG A 1 224 ? -8.672 10.586 23.672 1 88.62 224 ARG A CA 1
ATOM 1587 C C . ARG A 1 224 ? -8.953 9.641 24.844 1 88.62 224 ARG A C 1
ATOM 1589 O O . ARG A 1 224 ? -9.195 10.086 25.969 1 88.62 224 ARG A O 1
ATOM 1596 N N . ALA A 1 225 ? -8.969 8.367 24.484 1 92.06 225 ALA A N 1
ATOM 1597 C CA . ALA A 1 225 ? -9.344 7.402 25.5 1 92.06 225 ALA A CA 1
ATOM 1598 C C . ALA A 1 225 ? -8.93 5.988 25.109 1 92.06 225 ALA A C 1
ATOM 1600 O O . ALA A 1 225 ? -8.906 5.652 23.922 1 92.06 225 ALA A O 1
ATOM 1601 N N . ARG A 1 226 ? -8.641 5.215 26.078 1 94.62 226 ARG A N 1
ATOM 1602 C CA . ARG A 1 226 ? -8.586 3.764 25.953 1 94.62 226 ARG A CA 1
ATOM 1603 C C . ARG A 1 226 ? -9.914 3.125 26.344 1 94.62 226 ARG A C 1
ATOM 1605 O O . ARG A 1 226 ? -10.477 3.438 27.391 1 94.62 226 ARG A O 1
ATOM 1612 N N . VAL A 1 227 ? -1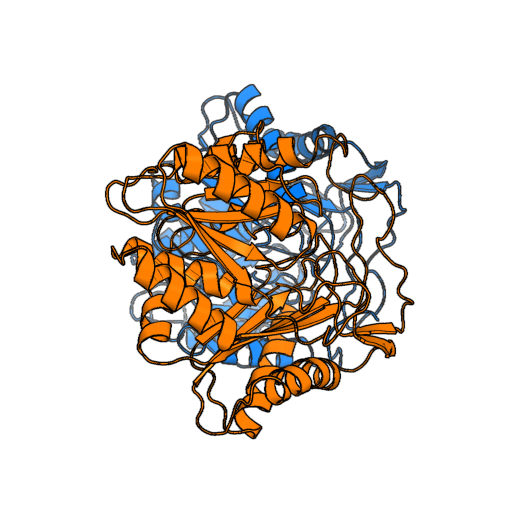0.484 2.369 25.516 1 96.62 227 VAL A N 1
ATOM 1613 C CA . VAL A 1 227 ? -11.812 1.784 25.719 1 96.62 227 VAL A CA 1
ATOM 1614 C C . VAL A 1 227 ? -11.797 0.316 25.297 1 96.62 227 VAL A C 1
ATOM 1616 O O . VAL A 1 227 ? -10.883 -0.125 24.594 1 96.62 227 VAL A O 1
ATOM 1619 N N . PRO A 1 228 ? -12.766 -0.47 25.781 1 96.69 228 PRO A N 1
ATOM 1620 C CA . PRO A 1 228 ? -12.859 -1.85 25.297 1 96.69 228 PRO A CA 1
ATOM 1621 C C . PRO A 1 228 ? -12.984 -1.936 23.781 1 96.69 228 PRO A C 1
ATOM 1623 O O . PRO A 1 228 ? -13.602 -1.069 23.156 1 96.69 228 PRO A O 1
ATOM 1626 N N . LEU A 1 229 ? -12.336 -2.949 23.219 1 96.25 229 LEU A N 1
ATOM 1627 C CA . LEU A 1 229 ? -12.484 -3.193 21.797 1 96.25 229 LEU A CA 1
ATOM 1628 C C . LEU A 1 229 ? -13.953 -3.293 21.406 1 96.25 229 LEU A C 1
ATOM 1630 O O . LEU A 1 229 ? -14.742 -3.93 22.109 1 96.25 229 LEU A O 1
ATOM 1634 N N . ALA A 1 230 ? -14.305 -2.641 20.328 1 96.5 230 ALA A N 1
ATOM 1635 C CA . ALA A 1 230 ? -15.688 -2.594 19.859 1 96.5 230 ALA A CA 1
ATOM 1636 C C . ALA A 1 230 ? -15.812 -3.127 18.438 1 96.5 230 ALA A C 1
ATOM 1638 O O . ALA A 1 230 ? -14.812 -3.535 17.844 1 96.5 230 ALA A O 1
ATOM 1639 N N . SER A 1 231 ? -17.078 -3.273 17.922 1 97.75 231 SER A N 1
ATOM 1640 C CA . SER A 1 231 ? -17.328 -3.668 16.547 1 97.75 231 SER A CA 1
ATOM 1641 C C . SER A 1 231 ? -16.797 -2.629 15.57 1 97.75 231 SER A C 1
ATOM 1643 O O . SER A 1 231 ? -16.594 -1.469 15.938 1 97.75 231 SER A O 1
ATOM 1645 N N . ALA A 1 232 ? -16.578 -3.084 14.359 1 98.62 232 ALA A N 1
ATOM 1646 C CA . ALA A 1 232 ? -16.156 -2.146 13.32 1 98.62 232 ALA A CA 1
ATOM 1647 C C . ALA A 1 232 ? -17.156 -1.006 13.172 1 98.62 232 ALA A C 1
ATOM 1649 O O . ALA A 1 232 ? -16.766 0.151 12.984 1 98.62 232 ALA A O 1
ATOM 1650 N N . ASP A 1 233 ? -18.422 -1.294 13.219 1 98.75 233 ASP A N 1
ATOM 1651 C CA . ASP A 1 233 ? -19.453 -0.259 13.141 1 98.75 233 ASP A CA 1
ATOM 1652 C C . ASP A 1 233 ? -19.25 0.793 14.234 1 98.75 233 ASP A C 1
ATOM 1654 O O . ASP A 1 233 ? -19.297 1.994 13.961 1 98.75 233 ASP A O 1
ATOM 1658 N N . ASP A 1 234 ? -19.031 0.342 15.43 1 98.5 234 ASP A N 1
ATOM 1659 C CA . ASP A 1 234 ? -18.844 1.25 16.547 1 98.5 234 ASP A CA 1
ATOM 1660 C C . ASP A 1 234 ? -17.547 2.037 16.422 1 98.5 234 ASP A C 1
ATOM 1662 O O . ASP A 1 234 ? -17.516 3.234 16.703 1 98.5 234 ASP A O 1
ATOM 1666 N N . ILE A 1 235 ? -16.5 1.367 16.031 1 98.56 235 ILE A N 1
ATOM 1667 C CA . ILE A 1 235 ? -15.203 2.014 15.859 1 98.56 235 ILE A CA 1
ATOM 1668 C C . ILE A 1 235 ? -15.32 3.146 14.844 1 98.56 235 ILE A C 1
ATOM 1670 O O . ILE A 1 235 ? -14.898 4.273 15.109 1 98.56 235 ILE A O 1
ATOM 1674 N N . VAL A 1 236 ? -15.906 2.871 13.695 1 98.88 236 VAL A N 1
ATOM 1675 C CA . VAL A 1 236 ? -16.016 3.861 12.625 1 98.88 236 VAL A CA 1
ATOM 1676 C C . VAL A 1 236 ? -16.859 5.039 13.094 1 98.88 236 VAL A C 1
ATOM 1678 O O . VAL A 1 236 ? -16.531 6.195 12.828 1 98.88 236 VAL A O 1
ATOM 1681 N N . ARG A 1 237 ? -17.906 4.785 13.812 1 98.56 237 ARG A N 1
ATOM 1682 C CA . ARG A 1 237 ? -18.75 5.855 14.352 1 98.56 237 ARG A CA 1
ATOM 1683 C C . ARG A 1 237 ? -17.953 6.738 15.312 1 98.56 237 ARG A C 1
ATOM 1685 O O . ARG A 1 237 ? -18.062 7.965 15.266 1 98.56 237 ARG A O 1
ATOM 1692 N N . ARG A 1 238 ? -17.188 6.125 16.125 1 97.81 238 ARG A N 1
ATOM 1693 C CA . ARG A 1 238 ? -16.406 6.844 17.125 1 97.81 238 ARG A CA 1
ATOM 1694 C C . ARG A 1 238 ? -15.359 7.73 16.453 1 97.81 238 ARG A C 1
ATOM 1696 O O . ARG A 1 238 ? -14.945 8.742 17.031 1 97.81 238 ARG A O 1
ATOM 1703 N N . LEU A 1 239 ? -14.891 7.336 15.32 1 98.44 239 LEU A N 1
ATOM 1704 C CA . LEU A 1 239 ? -13.93 8.148 14.594 1 98.44 239 LEU A CA 1
ATOM 1705 C C . LEU A 1 239 ? -14.633 9.25 13.797 1 98.44 239 LEU A C 1
ATOM 1707 O O . LEU A 1 239 ? -14.172 10.391 13.773 1 98.44 239 LEU A O 1
ATOM 1711 N N . LEU A 1 240 ? -15.719 8.906 13.18 1 98.25 240 LEU A N 1
ATOM 1712 C CA . LEU A 1 240 ? -16.375 9.789 12.227 1 98.25 240 LEU A CA 1
ATOM 1713 C C . LEU A 1 240 ? -17.141 10.898 12.945 1 98.25 240 LEU A C 1
ATOM 1715 O O . LEU A 1 240 ? -17.156 12.047 12.5 1 98.25 240 LEU A O 1
ATOM 1719 N N . ASP A 1 241 ? -17.766 10.609 14.094 1 97.19 241 ASP A N 1
ATOM 1720 C CA . ASP A 1 241 ? -18.625 11.57 14.781 1 97.19 241 ASP A CA 1
ATOM 1721 C C . ASP A 1 241 ? -17.828 12.797 15.211 1 97.19 241 ASP A C 1
ATOM 1723 O O . ASP A 1 241 ? -18.203 13.93 14.898 1 97.19 241 ASP A O 1
ATOM 1727 N N . PRO A 1 242 ? -16.688 12.586 15.859 1 96.5 242 PRO A N 1
ATOM 1728 C CA . PRO A 1 242 ? -15.922 13.781 16.25 1 96.5 242 PRO A CA 1
ATOM 1729 C C . PRO A 1 242 ? -15.445 14.586 15.047 1 96.5 242 PRO A C 1
ATOM 1731 O O . PRO A 1 242 ? -15.32 15.812 15.125 1 96.5 242 PRO A O 1
ATOM 1734 N N . ILE A 1 243 ? -15.125 13.953 13.938 1 97.62 243 ILE A N 1
ATOM 1735 C CA . ILE A 1 243 ? -14.672 14.633 12.727 1 97.62 243 ILE A CA 1
ATOM 1736 C C . ILE A 1 243 ? -15.781 15.531 12.188 1 97.62 243 ILE A C 1
ATOM 1738 O O . ILE A 1 243 ? -15.562 16.719 11.961 1 97.62 243 ILE A O 1
ATOM 1742 N N . VAL A 1 244 ? -16.969 14.977 12.07 1 97.06 244 VAL A N 1
ATOM 1743 C CA . VAL A 1 244 ? -18.109 15.672 11.484 1 97.06 244 VAL A CA 1
ATOM 1744 C C . VAL A 1 244 ? -18.562 16.797 12.398 1 97.06 244 VAL A C 1
ATOM 1746 O O . VAL A 1 244 ? -18.984 17.859 11.93 1 97.06 244 VAL A O 1
ATOM 1749 N N . GLU A 1 245 ? -18.391 16.641 13.734 1 93.69 245 GLU A N 1
ATOM 1750 C CA . GLU A 1 245 ? -18.812 17.625 14.719 1 93.69 245 GLU A CA 1
ATOM 1751 C C . GLU A 1 245 ? -17.812 18.781 14.797 1 93.69 245 GLU A C 1
ATOM 1753 O O . GLU A 1 245 ? -18.219 19.938 15.008 1 93.69 245 GLU A O 1
ATOM 1758 N N . ASP A 1 246 ? -16.578 18.484 14.625 1 94.25 246 ASP A N 1
ATOM 1759 C CA . ASP A 1 246 ? -15.539 19.484 14.773 1 94.25 246 ASP A CA 1
ATOM 1760 C C . ASP A 1 246 ? -15.578 20.5 13.633 1 94.25 246 ASP A C 1
ATOM 1762 O O . ASP A 1 246 ? -15.438 21.703 13.852 1 94.25 246 ASP A O 1
ATOM 1766 N N . LEU A 1 247 ? -15.586 20.156 12.461 1 86.56 247 LEU A N 1
ATOM 1767 C CA . LEU A 1 247 ? -15.844 20.953 11.258 1 86.56 247 LEU A CA 1
ATOM 1768 C C . LEU A 1 247 ? -17.219 20.625 10.688 1 86.56 247 LEU A C 1
ATOM 1770 O O . LEU A 1 247 ? -17.453 19.516 10.211 1 86.56 247 LEU A O 1
ATOM 1774 N N . PRO A 1 248 ? -18.016 21.641 10.883 1 85.81 248 PRO A N 1
ATOM 1775 C CA . PRO A 1 248 ? -19.375 21.203 10.602 1 85.81 248 PRO A CA 1
ATOM 1776 C C . PRO A 1 248 ? -19.578 20.812 9.141 1 85.81 248 PRO A C 1
ATOM 1778 O O . PRO A 1 248 ? -19.672 21.672 8.273 1 85.81 248 PRO A O 1
ATOM 1781 N N . PHE A 1 249 ? -19.469 19.531 8.883 1 91.12 249 PHE A N 1
ATOM 1782 C CA . PHE A 1 249 ? -19.953 18.922 7.656 1 91.12 249 PHE A CA 1
ATOM 1783 C C . PHE A 1 249 ? -21.469 18.781 7.68 1 91.12 249 PHE A C 1
ATOM 1785 O O . PHE A 1 249 ? -22.047 18.391 8.688 1 91.12 249 PHE A O 1
ATOM 1792 N N . ALA A 1 250 ? -22.125 19.188 6.629 1 94.06 250 ALA A N 1
ATOM 1793 C CA . ALA A 1 250 ? -23.578 19.203 6.605 1 94.06 250 ALA A CA 1
ATOM 1794 C C . ALA A 1 250 ? -24.125 18.484 5.363 1 94.06 250 ALA A C 1
ATOM 1796 O O . ALA A 1 250 ? -23.359 18.188 4.434 1 94.06 250 ALA A O 1
ATOM 1797 N N . SER A 1 251 ? -25.391 18.203 5.461 1 96.56 251 SER A N 1
ATOM 1798 C CA . SER A 1 251 ? -26.062 17.609 4.312 1 96.56 251 SER A CA 1
ATOM 1799 C C . SER A 1 251 ? -25.828 18.422 3.045 1 96.56 251 SER A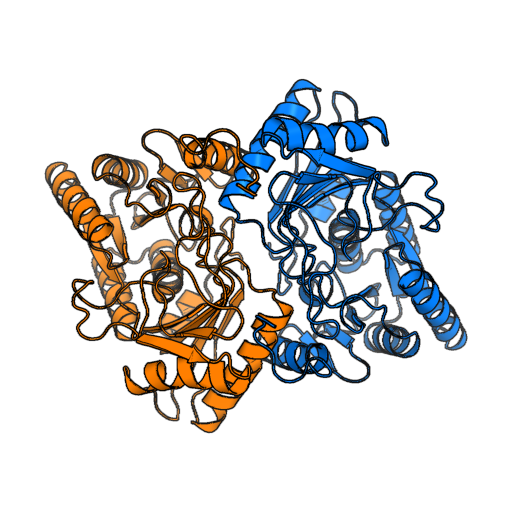 C 1
ATOM 1801 O O . SER A 1 251 ? -25.906 19.656 3.066 1 96.56 251 SER A O 1
ATOM 1803 N N . GLY A 1 252 ? -25.5 17.719 2.018 1 97.56 252 GLY A N 1
ATOM 1804 C CA . GLY A 1 252 ? -25.25 18.391 0.75 1 97.56 252 GLY A CA 1
ATOM 1805 C C . GLY A 1 252 ? -23.781 18.609 0.47 1 97.56 252 GLY A C 1
ATOM 1806 O O . GLY A 1 252 ? -23.391 18.859 -0.67 1 97.56 252 GLY A O 1
ATOM 1807 N N . ASP A 1 253 ? -22.906 18.484 1.506 1 98 253 ASP A N 1
ATOM 1808 C CA . ASP A 1 253 ? -21.484 18.672 1.316 1 98 253 ASP A CA 1
ATOM 1809 C C . ASP A 1 253 ? -20.891 17.547 0.47 1 98 253 ASP A C 1
ATOM 1811 O O . ASP A 1 253 ? -21.281 16.391 0.612 1 98 253 ASP A O 1
ATOM 1815 N N . ASP A 1 254 ? -20 17.891 -0.428 1 98.56 254 ASP A N 1
ATOM 1816 C CA . ASP A 1 254 ? -19.141 16.953 -1.133 1 98.56 254 ASP A CA 1
ATOM 1817 C C . ASP A 1 254 ? -17.797 16.781 -0.422 1 98.56 254 ASP A C 1
ATOM 1819 O O . ASP A 1 254 ? -17.172 17.781 -0.039 1 98.56 254 ASP A O 1
ATOM 1823 N N . VAL A 1 255 ? -17.391 15.492 -0.24 1 98.88 255 VAL A N 1
ATOM 1824 C CA . VAL A 1 255 ? -16.172 15.312 0.543 1 98.88 255 VAL A CA 1
ATOM 1825 C C . VAL A 1 255 ? -15.273 14.281 -0.132 1 98.88 255 VAL A C 1
ATOM 1827 O O . VAL A 1 255 ? -15.719 13.531 -1.003 1 98.88 255 VAL A O 1
ATOM 1830 N N . LEU A 1 256 ? -14.008 14.391 0.156 1 98.88 256 LEU A N 1
ATOM 1831 C CA . LEU A 1 256 ? -13.055 13.297 -0.01 1 98.88 256 LEU A CA 1
ATOM 1832 C C . LEU A 1 256 ? -12.922 12.492 1.279 1 98.88 256 LEU A C 1
ATOM 1834 O O . LEU A 1 256 ? -12.68 13.062 2.348 1 98.88 256 LEU A O 1
ATOM 1838 N N . LEU A 1 257 ? -13.203 11.203 1.231 1 98.94 257 LEU A N 1
ATOM 1839 C CA . LEU A 1 257 ? -13.047 10.289 2.359 1 98.94 257 LEU A CA 1
ATOM 1840 C C . LEU A 1 257 ? -11.75 9.492 2.234 1 98.94 257 LEU A C 1
ATOM 1842 O O . LEU A 1 257 ? -11.578 8.742 1.271 1 98.94 257 LEU A O 1
ATOM 1846 N N . PHE A 1 258 ? -10.859 9.758 3.113 1 98.94 258 PHE A N 1
ATOM 1847 C CA . PHE A 1 258 ? -9.578 9.062 3.191 1 98.94 258 PHE A CA 1
ATOM 1848 C C . PHE A 1 258 ? -9.578 8.062 4.34 1 98.94 258 PHE A C 1
ATOM 1850 O O . PHE A 1 258 ? -9.602 8.453 5.508 1 98.94 258 PHE A O 1
ATOM 1857 N N . THR A 1 259 ? -9.664 6.719 4.027 1 98.94 259 THR A N 1
ATOM 1858 C CA . THR A 1 259 ? -9.586 5.617 4.98 1 98.94 259 THR A CA 1
ATOM 1859 C C . THR A 1 259 ? -8.188 5.012 4.992 1 98.94 259 THR A C 1
ATOM 1861 O O . THR A 1 259 ? -7.789 4.34 4.039 1 98.94 259 THR A O 1
ATOM 1864 N N . ASN A 1 260 ? -7.438 5.18 6.086 1 98.88 260 ASN A N 1
ATOM 1865 C CA . ASN A 1 260 ? -6 4.945 6.141 1 98.88 260 ASN A CA 1
ATOM 1866 C C . ASN A 1 260 ? -5.648 3.846 7.137 1 98.88 260 ASN A C 1
ATOM 1868 O O . ASN A 1 260 ? -6.203 3.799 8.234 1 98.88 260 ASN A O 1
ATOM 1872 N N . SER A 1 261 ? -4.793 2.945 6.727 1 98.75 261 SER A N 1
ATOM 1873 C CA . SER A 1 261 ? -4.172 1.992 7.645 1 98.75 261 SER A CA 1
ATOM 1874 C C . SER A 1 261 ? -2.994 2.621 8.383 1 98.75 261 SER A C 1
ATOM 1876 O O . SER A 1 261 ? -2.191 3.342 7.785 1 98.75 261 SER A O 1
ATOM 1878 N N . MET A 1 262 ? -2.881 2.34 9.609 1 98.25 262 MET A N 1
ATOM 1879 C CA . MET A 1 262 ? -1.762 2.861 10.391 1 98.25 262 MET A CA 1
ATOM 1880 C C . MET A 1 262 ? -0.504 2.031 10.164 1 98.25 262 MET A C 1
ATOM 1882 O O . MET A 1 262 ? 0.525 2.264 10.797 1 98.25 262 MET A O 1
ATOM 1886 N N . GLY A 1 263 ? -0.555 1.071 9.258 1 97.81 263 GLY A N 1
ATOM 1887 C CA . GLY A 1 263 ? 0.634 0.337 8.852 1 97.81 263 GLY A CA 1
ATOM 1888 C C . GLY A 1 263 ? 0.445 -1.168 8.883 1 97.81 263 GLY A C 1
ATOM 1889 O O . GLY A 1 263 ? 0.885 -1.872 7.973 1 97.81 263 GLY A O 1
ATOM 1890 N N . GLY A 1 264 ? -0.269 -1.619 9.938 1 97.56 264 GLY A N 1
ATOM 1891 C CA . GLY A 1 264 ? -0.375 -3.055 10.148 1 97.56 264 GLY A CA 1
ATOM 1892 C C . GLY A 1 264 ? -1.774 -3.59 9.906 1 97.56 264 GLY A C 1
ATOM 1893 O O . GLY A 1 264 ? -2.018 -4.789 10.047 1 97.56 264 GLY A O 1
ATOM 1894 N N . THR A 1 265 ? -2.773 -2.797 9.562 1 98.56 265 THR A N 1
ATOM 1895 C CA . THR A 1 265 ? -4.152 -3.236 9.375 1 98.56 265 THR A CA 1
ATOM 1896 C C . THR A 1 265 ? -4.375 -3.729 7.945 1 98.56 265 THR A C 1
ATOM 1898 O O . THR A 1 265 ? -4.137 -2.994 6.984 1 98.56 265 THR A O 1
ATOM 1901 N N . PRO A 1 266 ? -4.824 -4.988 7.793 1 98.56 266 PRO A N 1
ATOM 1902 C CA . PRO A 1 266 ? -5.047 -5.535 6.453 1 98.56 266 PRO A CA 1
ATOM 1903 C C . PRO A 1 266 ? -6.09 -4.75 5.66 1 98.56 266 PRO A C 1
ATOM 1905 O O . PRO A 1 266 ? -7.027 -4.199 6.242 1 98.56 266 PRO A O 1
ATOM 1908 N N . LEU A 1 267 ? -5.961 -4.738 4.336 1 98.81 267 LEU A N 1
ATOM 1909 C CA . LEU A 1 267 ? -6.922 -4.074 3.459 1 98.81 267 LEU A CA 1
ATOM 1910 C C . LEU A 1 267 ? -8.32 -4.664 3.639 1 98.81 267 LEU A C 1
ATOM 1912 O O . LEU A 1 267 ? -9.32 -3.955 3.51 1 98.81 267 LEU A O 1
ATOM 1916 N N . LEU A 1 268 ? -8.422 -5.965 3.973 1 98.81 268 LEU A N 1
ATOM 1917 C CA . LEU A 1 268 ? -9.688 -6.637 4.242 1 98.81 268 LEU A CA 1
ATOM 1918 C C . LEU A 1 268 ? -10.492 -5.883 5.293 1 98.81 268 LEU A C 1
ATOM 1920 O O . LEU A 1 268 ? -11.688 -5.625 5.102 1 98.81 268 LEU A O 1
ATOM 1924 N N . GLU A 1 269 ? -9.867 -5.531 6.355 1 98.81 269 GLU A N 1
ATOM 1925 C CA . GLU A 1 269 ? -10.492 -4.781 7.438 1 98.81 269 GLU A CA 1
ATOM 1926 C C . GLU A 1 269 ? -10.719 -3.324 7.043 1 98.81 269 GLU A C 1
ATOM 1928 O O . GLU A 1 269 ? -11.727 -2.725 7.418 1 98.81 269 GLU A O 1
ATOM 1933 N N . LEU A 1 270 ? -9.797 -2.812 6.312 1 98.94 270 LEU A N 1
ATOM 1934 C CA . LEU A 1 270 ? -9.844 -1.404 5.938 1 98.94 270 LEU A CA 1
ATOM 1935 C C . LEU A 1 270 ? -11.023 -1.124 5.016 1 98.94 270 LEU A C 1
ATOM 1937 O O . LEU A 1 270 ? -11.742 -0.139 5.203 1 98.94 270 LEU A O 1
ATOM 1941 N N . TYR A 1 271 ? -11.219 -1.947 3.982 1 98.94 271 TYR A N 1
ATOM 1942 C CA . TYR A 1 271 ? -12.352 -1.781 3.082 1 98.94 271 TYR A CA 1
ATOM 1943 C C . TYR A 1 271 ? -13.672 -1.952 3.828 1 98.94 271 TYR A C 1
ATOM 1945 O O . TYR A 1 271 ? -14.648 -1.255 3.545 1 98.94 271 TYR A O 1
ATOM 1953 N N . LEU A 1 272 ? -13.68 -2.943 4.738 1 98.94 272 LEU A N 1
ATOM 1954 C CA . LEU A 1 272 ? -14.852 -3.109 5.586 1 98.94 272 LEU A CA 1
ATOM 1955 C C . LEU A 1 272 ? -15.195 -1.808 6.301 1 98.94 272 LEU A C 1
ATOM 1957 O O . LEU A 1 272 ? -16.328 -1.327 6.219 1 98.94 272 LEU A O 1
ATOM 1961 N N . ALA A 1 273 ? -14.234 -1.188 6.949 1 98.94 273 ALA A N 1
ATOM 1962 C CA . ALA A 1 273 ? -14.422 0.073 7.664 1 98.94 273 ALA A CA 1
ATOM 1963 C C . ALA A 1 273 ? -14.828 1.191 6.707 1 98.94 273 ALA A C 1
ATOM 1965 O O . ALA A 1 273 ? -15.664 2.031 7.047 1 98.94 273 ALA A O 1
ATOM 1966 N N . HIS A 1 274 ? -14.203 1.188 5.547 1 98.94 274 HIS A N 1
ATOM 1967 C CA . HIS A 1 274 ? -14.531 2.205 4.551 1 98.94 274 HIS A CA 1
ATOM 1968 C C . HIS A 1 274 ? -16 2.154 4.172 1 98.94 274 HIS A C 1
ATOM 1970 O O . HIS A 1 274 ? -16.656 3.193 4.082 1 98.94 274 HIS A O 1
ATOM 1976 N N . GLY A 1 275 ? -16.5 0.923 3.945 1 98.94 275 GLY A N 1
ATOM 1977 C CA . GLY A 1 275 ? -17.922 0.765 3.625 1 98.94 275 GLY A CA 1
ATOM 1978 C C . GLY A 1 275 ? -18.844 1.305 4.703 1 98.94 275 GLY A C 1
ATOM 1979 O O . GLY A 1 275 ? -19.844 1.951 4.398 1 98.94 275 GLY A O 1
ATOM 1980 N N . ILE A 1 276 ? -18.5 1.043 5.926 1 98.94 276 ILE A N 1
ATOM 1981 C CA . ILE A 1 276 ? -19.281 1.538 7.055 1 98.94 276 ILE A CA 1
ATOM 1982 C C . ILE A 1 276 ? -19.25 3.064 7.062 1 98.94 276 ILE A C 1
ATOM 1984 O O . ILE A 1 276 ? -20.297 3.703 7.242 1 98.94 276 ILE A O 1
ATOM 1988 N N . ALA A 1 277 ? -18.062 3.684 6.855 1 98.94 277 ALA A N 1
ATOM 1989 C CA . ALA A 1 277 ? -17.922 5.137 6.855 1 98.94 277 ALA A CA 1
ATOM 1990 C C . ALA A 1 277 ? -18.797 5.77 5.77 1 98.94 277 ALA A C 1
ATOM 1992 O O . ALA A 1 277 ? -19.469 6.77 6.012 1 98.94 277 ALA A O 1
ATOM 1993 N N . GLU A 1 278 ? -18.781 5.191 4.562 1 98.81 278 GLU A N 1
ATOM 1994 C CA . GLU A 1 278 ? -19.594 5.703 3.465 1 98.81 278 GLU A CA 1
ATOM 1995 C C . GLU A 1 278 ? -21.078 5.668 3.82 1 98.81 278 GLU A C 1
ATOM 1997 O O . GLU A 1 278 ? -21.812 6.621 3.551 1 98.81 278 GLU A O 1
ATOM 2002 N N . ARG A 1 279 ? -21.484 4.566 4.367 1 98.75 279 ARG A N 1
ATOM 2003 C CA . ARG A 1 279 ? -22.891 4.422 4.762 1 98.75 279 ARG A CA 1
ATOM 2004 C C . ARG A 1 279 ? -23.281 5.473 5.793 1 98.75 279 ARG A C 1
ATOM 2006 O O . ARG A 1 279 ? -24.312 6.117 5.664 1 98.75 279 ARG A O 1
ATOM 2013 N N . LEU A 1 280 ? -22.438 5.645 6.809 1 98.69 280 LEU A N 1
ATOM 2014 C CA . LEU A 1 280 ? -22.719 6.598 7.875 1 98.69 280 LEU A CA 1
ATOM 2015 C C . LEU A 1 280 ? -22.766 8.023 7.336 1 98.69 280 LEU A C 1
ATOM 2017 O O . LEU A 1 280 ? -23.562 8.844 7.781 1 98.69 280 LEU A O 1
ATOM 2021 N N . LEU A 1 281 ? -21.875 8.375 6.41 1 98.81 281 LEU A N 1
ATOM 2022 C CA . LEU A 1 281 ? -21.875 9.695 5.789 1 98.81 281 LEU A CA 1
ATOM 2023 C C . LEU A 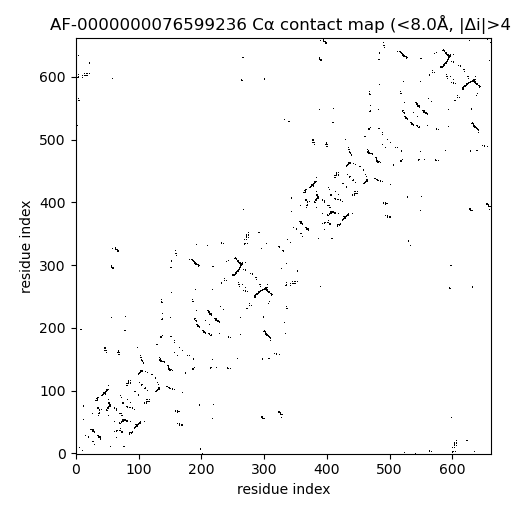1 281 ? -23.125 9.898 4.941 1 98.81 281 LEU A C 1
ATOM 2025 O O . LEU A 1 281 ? -23.734 10.969 4.977 1 98.81 281 LEU A O 1
ATOM 2029 N N . ALA A 1 282 ? -23.516 8.883 4.195 1 98.56 282 ALA A N 1
ATOM 2030 C CA . ALA A 1 282 ? -24.719 8.953 3.377 1 98.56 282 ALA A CA 1
ATOM 2031 C C . ALA A 1 282 ? -25.953 9.203 4.242 1 98.56 282 ALA A C 1
ATOM 2033 O O . ALA A 1 282 ? -26.844 9.961 3.857 1 98.56 282 ALA A O 1
ATOM 2034 N N . GLU A 1 283 ? -26.016 8.531 5.371 1 98.12 283 GLU A N 1
ATOM 2035 C CA . GLU A 1 283 ? -27.109 8.711 6.305 1 98.12 283 GLU A CA 1
ATOM 2036 C C . GLU A 1 283 ? -27.234 10.156 6.762 1 98.12 283 GLU A C 1
ATOM 2038 O O . GLU A 1 283 ? -28.312 10.609 7.148 1 98.12 283 GLU A O 1
ATOM 2043 N N . ARG A 1 284 ? -26.156 10.906 6.719 1 97.12 284 ARG A N 1
ATOM 2044 C CA . ARG A 1 284 ? -26.125 12.305 7.129 1 97.12 284 ARG A CA 1
ATOM 2045 C C . ARG A 1 284 ? -26.328 13.234 5.934 1 97.12 284 ARG A C 1
ATOM 2047 O O . ARG A 1 284 ? -26.281 14.461 6.078 1 97.12 284 ARG A O 1
ATOM 2054 N N . GLY A 1 285 ? -26.469 12.672 4.734 1 98.19 285 GLY A N 1
ATOM 2055 C CA . GLY A 1 285 ? -26.641 13.445 3.516 1 98.19 285 GLY A CA 1
ATOM 2056 C C . GLY A 1 285 ? -25.344 14.008 2.971 1 98.19 285 GLY A C 1
ATOM 2057 O O . GLY A 1 285 ? -25.344 14.945 2.174 1 98.19 285 GLY A O 1
ATOM 2058 N N . ILE A 1 286 ? -24.203 13.539 3.471 1 98.5 286 ILE A N 1
ATOM 2059 C CA . ILE A 1 286 ? -22.891 13.961 3.004 1 98.5 286 ILE A CA 1
ATOM 2060 C C . ILE A 1 286 ? -22.453 13.07 1.843 1 98.5 286 ILE A C 1
ATOM 2062 O O . ILE A 1 286 ? -22.516 11.844 1.932 1 98.5 286 ILE A O 1
ATOM 2066 N N . HIS A 1 287 ? -22 13.672 0.737 1 98.5 287 HIS A N 1
ATOM 2067 C CA . HIS A 1 287 ? -21.688 12.945 -0.484 1 98.5 287 HIS A CA 1
ATOM 2068 C C . HIS A 1 287 ? -20.188 12.688 -0.591 1 98.5 287 HIS A C 1
ATOM 2070 O O . HIS A 1 287 ? -19.391 13.633 -0.675 1 98.5 287 HIS A O 1
ATOM 2076 N N . VAL A 1 288 ? -19.812 11.445 -0.597 1 98.75 288 VAL A N 1
ATOM 2077 C CA . VAL A 1 288 ? -18.406 11.102 -0.836 1 98.75 288 VAL A CA 1
ATOM 2078 C C . VAL A 1 288 ? -18.125 11.117 -2.336 1 98.75 288 VAL A C 1
ATOM 2080 O O . VAL A 1 288 ? -18.578 10.234 -3.068 1 98.75 288 VAL A O 1
ATOM 2083 N N . ARG A 1 289 ? -17.328 12.102 -2.791 1 98.44 289 ARG A N 1
ATOM 2084 C CA . ARG A 1 289 ? -17.047 12.281 -4.211 1 98.44 289 ARG A CA 1
ATOM 2085 C C . ARG A 1 289 ? -15.703 11.68 -4.594 1 98.44 289 ARG A C 1
ATOM 2087 O O . ARG A 1 289 ? -15.5 11.273 -5.742 1 98.44 289 ARG A O 1
ATOM 2094 N N . ARG A 1 290 ? -14.812 11.68 -3.664 1 98.75 290 ARG A N 1
ATOM 2095 C CA . ARG A 1 290 ? -13.5 11.078 -3.877 1 98.75 290 ARG A CA 1
ATOM 2096 C C . ARG A 1 290 ? -13.078 10.25 -2.67 1 98.75 290 ARG A C 1
ATOM 2098 O O . ARG A 1 290 ? -13.508 10.516 -1.545 1 98.75 290 ARG A O 1
ATOM 2105 N N . ARG A 1 291 ? -12.273 9.227 -2.955 1 98.56 291 ARG A N 1
ATOM 2106 C CA . ARG A 1 291 ? -11.867 8.25 -1.952 1 98.56 291 ARG A CA 1
ATOM 2107 C C . ARG A 1 291 ? -10.375 7.949 -2.057 1 98.56 291 ARG A C 1
ATOM 2109 O O . ARG A 1 291 ? -9.805 7.969 -3.152 1 98.56 291 ARG A O 1
ATOM 2116 N N . LEU A 1 292 ? -9.758 7.734 -1.006 1 98.75 292 LEU A N 1
ATOM 2117 C CA . LEU A 1 292 ? -8.438 7.117 -0.893 1 98.75 292 LEU A CA 1
ATOM 2118 C C . LEU A 1 292 ? -8.43 6.059 0.203 1 98.75 292 LEU A C 1
ATOM 2120 O O . LEU A 1 292 ? -8.789 6.336 1.348 1 98.75 292 LEU A O 1
ATOM 2124 N N . VAL A 1 293 ? -8.125 4.824 -0.099 1 98.81 293 VAL A N 1
ATOM 2125 C CA . VAL A 1 293 ? -8.125 3.715 0.85 1 98.81 293 VAL A CA 1
ATOM 2126 C C . VAL A 1 293 ? -6.77 3.008 0.815 1 98.81 293 VAL A C 1
ATOM 2128 O O . VAL A 1 293 ? -6.312 2.578 -0.247 1 98.81 293 VAL A O 1
ATOM 2131 N N . GLY A 1 294 ? -6.047 2.891 1.883 1 98.62 294 GLY A N 1
ATOM 2132 C CA . GLY A 1 294 ? -4.781 2.178 1.936 1 98.62 294 GLY A CA 1
ATOM 2133 C C . GLY A 1 294 ? -3.832 2.721 2.99 1 98.62 294 GLY A C 1
ATOM 2134 O O . GLY A 1 294 ? -4.227 3.543 3.82 1 98.62 294 GLY A O 1
ATOM 2135 N N . PRO A 1 295 ? -2.654 2.242 3.094 1 98.69 295 PRO A N 1
ATOM 2136 C CA . PRO A 1 295 ? -1.646 2.703 4.051 1 98.69 295 PRO A CA 1
ATOM 2137 C C . PRO A 1 295 ? -0.796 3.85 3.506 1 98.69 295 PRO A C 1
ATOM 2139 O O . PRO A 1 295 ? 0.314 3.621 3.018 1 98.69 295 PRO A O 1
ATOM 2142 N N . TYR A 1 296 ? -1.244 5.105 3.748 1 98.81 296 TYR A N 1
ATOM 2143 C CA . TYR A 1 296 ? -0.581 6.23 3.1 1 98.81 296 TYR A CA 1
ATOM 2144 C C . TYR A 1 296 ? 0.094 7.129 4.129 1 98.81 296 TYR A C 1
ATOM 2146 O O . TYR A 1 296 ? 0.971 7.926 3.785 1 98.81 296 TYR A O 1
ATOM 2154 N N . ILE A 1 297 ? -0.292 7.133 5.316 1 98.75 297 ILE A N 1
ATOM 2155 C CA . ILE A 1 297 ? 0.376 7.68 6.492 1 98.75 297 ILE A CA 1
ATOM 2156 C C . ILE A 1 297 ? 0.337 6.664 7.629 1 98.75 297 ILE A C 1
ATOM 2158 O O . ILE A 1 297 ? -0.676 6.535 8.32 1 98.75 297 ILE A O 1
ATOM 2162 N N . THR A 1 298 ? 1.438 5.969 7.836 1 98.69 298 THR A N 1
ATOM 2163 C CA . THR A 1 298 ? 1.488 4.816 8.727 1 98.69 298 THR A CA 1
ATOM 2164 C C . THR A 1 298 ? 2.24 5.16 10.016 1 98.69 298 THR A C 1
ATOM 2166 O O . THR A 1 298 ? 2.729 6.281 10.172 1 98.69 298 THR A O 1
ATOM 2169 N N . SER A 1 299 ? 2.211 4.297 10.906 1 98.5 299 SER A N 1
ATOM 2170 C CA . SER A 1 299 ? 3.029 4.254 12.109 1 98.5 299 SER A CA 1
ATOM 2171 C C . SER A 1 299 ? 3.678 2.885 12.289 1 98.5 299 SER A C 1
ATOM 2173 O O . SER A 1 299 ? 3.213 2.066 13.086 1 98.5 299 SER A O 1
ATOM 2175 N N . LEU A 1 300 ? 4.738 2.695 11.484 1 98.25 300 LEU A N 1
ATOM 2176 C CA . LEU A 1 300 ? 5.414 1.404 11.414 1 98.25 300 LEU A CA 1
ATOM 2177 C C . LEU A 1 300 ? 4.406 0.269 11.273 1 98.25 300 LEU A C 1
ATOM 2179 O O . LEU A 1 300 ? 3.654 0.22 10.297 1 98.25 300 LEU A O 1
ATOM 2183 N N . GLU A 1 301 ? 4.402 -0.726 12.117 1 97.5 301 GLU A N 1
ATOM 2184 C CA . GLU A 1 301 ? 3.496 -1.863 11.984 1 97.5 301 GLU A CA 1
ATOM 2185 C C . GLU A 1 301 ? 2.299 -1.729 12.922 1 97.5 301 GLU A C 1
ATOM 2187 O O . GLU A 1 301 ? 1.628 -2.717 13.227 1 97.5 301 GLU A O 1
ATOM 2192 N N . MET A 1 302 ? 1.99 -0.519 13.359 1 97.56 302 MET A N 1
ATOM 2193 C CA . MET A 1 302 ? 0.825 -0.298 14.211 1 97.56 302 MET A CA 1
ATOM 2194 C C . MET A 1 302 ? -0.448 -0.787 13.531 1 97.56 302 MET A C 1
ATOM 2196 O O . MET A 1 302 ? -0.684 -0.486 12.359 1 97.56 302 MET A O 1
ATOM 2200 N N . GLN A 1 303 ? -1.237 -1.632 14.258 1 97.31 303 GLN A N 1
ATOM 2201 C CA . GLN A 1 303 ? -2.561 -1.989 13.758 1 97.31 303 GLN A CA 1
ATOM 2202 C C . GLN A 1 303 ? -3.611 -0.979 14.203 1 97.31 303 GLN A C 1
ATOM 2204 O O . GLN A 1 303 ? -3.744 -0.707 15.398 1 97.31 303 GLN A O 1
ATOM 2209 N N . GLY A 1 304 ? -4.234 -0.353 13.359 1 98 304 GLY A N 1
ATOM 2210 C CA . GLY A 1 304 ? -5.215 0.708 13.523 1 98 304 GLY A CA 1
ATOM 2211 C C . GLY A 1 304 ? -5.625 1.354 12.219 1 98 304 GLY A C 1
ATOM 2212 O O . GLY A 1 304 ? -5.281 0.863 11.141 1 98 304 GLY A O 1
ATOM 2213 N N . MET A 1 305 ? -6.402 2.357 12.336 1 98.75 305 MET A N 1
ATOM 2214 C CA . MET A 1 305 ? -6.848 3.078 11.148 1 98.75 305 MET A CA 1
ATOM 2215 C C . MET A 1 305 ? -7.164 4.531 11.484 1 98.75 305 MET A C 1
ATOM 2217 O O . MET A 1 305 ? -7.262 4.898 12.656 1 98.75 305 MET A O 1
ATOM 2221 N N . SER A 1 306 ? -7.242 5.328 10.531 1 98.81 306 SER A N 1
ATOM 2222 C CA . SER A 1 306 ? -7.738 6.695 10.672 1 98.81 306 SER A CA 1
ATOM 2223 C C . SER A 1 306 ? -8.703 7.055 9.547 1 98.81 306 SER A C 1
ATOM 2225 O O . SER A 1 306 ? -8.672 6.453 8.477 1 98.81 306 SER A O 1
ATOM 2227 N N . LEU A 1 307 ? -9.578 7.879 9.836 1 98.88 307 LEU A N 1
ATOM 2228 C CA . LEU A 1 307 ? -10.461 8.5 8.859 1 98.88 307 LEU A CA 1
ATOM 2229 C C . LEU A 1 307 ? -10.148 9.984 8.711 1 98.88 307 LEU A C 1
ATOM 2231 O O . LEU A 1 307 ? -9.875 10.664 9.703 1 98.88 307 LEU A O 1
ATOM 2235 N N . THR A 1 308 ? -10.086 10.477 7.566 1 98.88 308 THR A N 1
ATOM 2236 C CA . THR A 1 308 ? -9.914 11.891 7.238 1 98.88 308 THR A CA 1
ATOM 2237 C C . THR A 1 308 ? -10.992 12.352 6.262 1 98.88 308 THR A C 1
ATOM 2239 O O . THR A 1 308 ? -11.297 11.656 5.289 1 98.88 308 THR A O 1
ATOM 2242 N N . LEU A 1 309 ? -11.609 13.445 6.547 1 98.88 309 LEU A N 1
ATOM 2243 C CA . LEU A 1 309 ? -12.609 14.055 5.676 1 98.88 309 LEU A CA 1
ATOM 2244 C C . LEU A 1 309 ? -12.172 15.445 5.234 1 98.88 309 LEU A C 1
ATOM 2246 O O . LEU A 1 309 ? -11.781 16.281 6.062 1 98.88 309 LEU A O 1
ATOM 2250 N N . LEU A 1 310 ? -12.195 15.672 3.945 1 98.88 310 LEU A N 1
ATOM 2251 C CA . LEU A 1 310 ? -11.93 16.984 3.359 1 98.88 310 LEU A CA 1
ATOM 2252 C C . LEU A 1 310 ? -13.133 17.484 2.566 1 98.88 310 LEU A C 1
ATOM 2254 O O . LEU A 1 310 ? -13.633 16.781 1.687 1 98.88 310 LEU A O 1
ATOM 2258 N N . LYS A 1 311 ? -13.625 18.656 2.914 1 98.56 311 LYS A N 1
ATOM 2259 C CA . LYS A 1 311 ? -14.648 19.281 2.072 1 98.56 311 LYS A CA 1
ATOM 2260 C C . LYS A 1 311 ? -14.102 19.594 0.683 1 98.56 311 LYS A C 1
ATOM 2262 O O . LYS A 1 311 ? -13 20.125 0.549 1 98.56 311 LYS A O 1
ATOM 2267 N N . LEU A 1 312 ? -14.898 19.234 -0.272 1 98.56 312 LEU A N 1
ATOM 2268 C CA . LEU A 1 312 ? -14.469 19.438 -1.65 1 98.56 312 LEU A CA 1
ATOM 2269 C C . LEU A 1 312 ? -15.305 20.516 -2.326 1 98.56 312 LEU A C 1
ATOM 2271 O O . LEU A 1 312 ? -16.5 20.656 -2.037 1 98.56 312 LEU A O 1
ATOM 2275 N N . ASP A 1 313 ? -14.734 21.328 -3.094 1 98 313 ASP A N 1
ATOM 2276 C CA . ASP A 1 313 ? -15.352 22.141 -4.141 1 98 313 ASP A CA 1
ATOM 2277 C C . ASP A 1 313 ? -14.773 21.797 -5.512 1 98 313 ASP A C 1
ATOM 2279 O O . ASP A 1 313 ? -13.992 20.844 -5.641 1 98 313 ASP A O 1
ATOM 2283 N N . ASP A 1 314 ? -15.125 22.484 -6.531 1 98.38 314 ASP A N 1
ATOM 2284 C CA . ASP A 1 314 ? -14.727 22.156 -7.895 1 98.38 314 ASP A CA 1
ATOM 2285 C C . ASP A 1 314 ? -13.211 22.266 -8.062 1 98.38 314 ASP A C 1
ATOM 2287 O O . ASP A 1 314 ? -12.586 21.422 -8.703 1 98.38 314 ASP A O 1
ATOM 2291 N N . GLU A 1 315 ? -12.641 23.281 -7.496 1 98.62 315 GLU A N 1
ATOM 2292 C CA . GLU A 1 315 ? -11.211 23.5 -7.648 1 98.62 315 GLU A CA 1
ATOM 2293 C C . GLU A 1 315 ? -10.406 22.391 -6.969 1 98.62 315 GLU A C 1
ATOM 2295 O O . GLU A 1 315 ? -9.492 21.828 -7.57 1 98.62 315 GLU A O 1
ATOM 2300 N N . LEU A 1 316 ? -10.781 22.078 -5.707 1 98.75 316 LEU A N 1
ATOM 2301 C CA . LEU A 1 316 ? -10.062 21.031 -4.98 1 98.75 316 LEU A CA 1
ATOM 2302 C C . LEU A 1 316 ? -10.234 19.688 -5.668 1 98.75 316 LEU A C 1
ATOM 2304 O O . LEU A 1 316 ? -9.289 18.891 -5.719 1 98.75 316 LEU A O 1
ATOM 2308 N N . THR A 1 317 ? -11.414 19.453 -6.203 1 98.81 317 THR A N 1
ATOM 2309 C CA . THR A 1 317 ? -11.68 18.203 -6.898 1 98.81 317 THR A CA 1
ATOM 2310 C C . THR A 1 317 ? -10.797 18.078 -8.141 1 98.81 317 THR A C 1
ATOM 2312 O O . THR A 1 317 ? -10.203 17.016 -8.383 1 98.81 317 THR A O 1
ATOM 2315 N N . GLU A 1 318 ? -10.734 19.125 -8.891 1 98.75 318 GLU A N 1
ATOM 2316 C CA . GLU A 1 318 ? -9.922 19.125 -10.102 1 98.75 318 GLU A CA 1
ATOM 2317 C C . GLU A 1 318 ? -8.445 18.891 -9.773 1 98.75 318 GLU A C 1
ATOM 2319 O O . GLU A 1 318 ? -7.762 18.141 -10.469 1 98.75 318 GLU A O 1
ATOM 2324 N N . LEU A 1 319 ? -7.969 19.5 -8.773 1 98.94 319 LEU A N 1
ATOM 2325 C CA . LEU A 1 319 ? -6.57 19.359 -8.375 1 98.94 319 LEU A CA 1
ATOM 2326 C C . LEU A 1 319 ? -6.297 17.969 -7.82 1 98.94 319 LEU A C 1
ATOM 2328 O O . LEU A 1 319 ? -5.234 17.391 -8.07 1 98.94 319 LEU A O 1
ATOM 2332 N N . TRP A 1 320 ? -7.254 17.391 -7.105 1 98.81 320 TRP A N 1
ATOM 2333 C CA . TRP A 1 320 ? -7.125 16.016 -6.637 1 98.81 320 TRP A CA 1
ATOM 2334 C C . TRP A 1 320 ? -7.012 15.039 -7.809 1 98.81 320 TRP A C 1
ATOM 2336 O O . TRP A 1 320 ? -6.195 14.117 -7.781 1 98.81 320 TRP A O 1
ATOM 2346 N N . ASP A 1 321 ? -7.773 15.312 -8.82 1 98.56 321 ASP A N 1
ATOM 2347 C CA . ASP A 1 321 ? -7.871 14.406 -9.961 1 98.56 321 ASP A CA 1
ATOM 2348 C C . ASP A 1 321 ? -6.664 14.555 -10.891 1 98.56 321 ASP A C 1
ATOM 2350 O O . ASP A 1 321 ? -6.449 13.727 -11.773 1 98.56 321 ASP A O 1
ATOM 2354 N N . ALA A 1 322 ? -5.852 15.602 -10.695 1 98.81 322 ALA A N 1
ATOM 2355 C CA . ALA A 1 322 ? -4.719 15.867 -11.578 1 98.81 322 ALA A CA 1
ATOM 2356 C C . ALA A 1 322 ? -3.715 14.719 -11.539 1 98.81 322 ALA A C 1
ATOM 2358 O O . ALA A 1 322 ? -3.605 14.016 -10.531 1 98.81 322 ALA A O 1
ATOM 2359 N N . PRO A 1 323 ? -2.973 14.508 -12.625 1 98.06 323 PRO A N 1
ATOM 2360 C CA . PRO A 1 323 ? -2.012 13.406 -12.688 1 98.06 323 PRO A CA 1
ATOM 2361 C C . PRO A 1 323 ? -0.982 13.453 -11.555 1 98.06 323 PRO A C 1
ATOM 2363 O O . PRO A 1 323 ? -0.563 14.539 -11.148 1 98.06 323 PRO A O 1
ATOM 2366 N N . VAL A 1 324 ? -0.622 12.32 -11.094 1 98.5 324 VAL A N 1
ATOM 2367 C CA . VAL A 1 324 ? 0.405 12.172 -10.07 1 98.5 324 VAL A CA 1
ATOM 2368 C C . VAL A 1 324 ? 1.244 10.93 -10.352 1 98.5 324 VAL A C 1
ATOM 2370 O O . VAL A 1 324 ? 0.714 9.898 -10.766 1 98.5 324 VAL A O 1
ATOM 2373 N N . HIS A 1 325 ? 2.531 11.039 -10.25 1 98 325 HIS A N 1
ATOM 2374 C CA . HIS A 1 325 ? 3.488 9.953 -10.445 1 98 325 HIS A CA 1
ATOM 2375 C C . HIS A 1 325 ? 4.562 9.961 -9.367 1 98 325 HIS A C 1
ATOM 2377 O O . HIS A 1 325 ? 5.59 10.625 -9.508 1 98 325 HIS A O 1
ATOM 2383 N N . THR A 1 326 ? 4.324 9.219 -8.352 1 98.62 326 THR A N 1
ATOM 2384 C CA . THR A 1 326 ? 5.266 9.016 -7.25 1 98.62 326 THR A CA 1
ATOM 2385 C C . THR A 1 326 ? 5.453 7.531 -6.957 1 98.62 326 THR A C 1
ATOM 2387 O O . THR A 1 326 ? 4.824 6.688 -7.594 1 98.62 326 THR A O 1
ATOM 2390 N N . ALA A 1 327 ? 6.324 7.23 -6.043 1 98.12 327 ALA A N 1
ATOM 2391 C CA . ALA A 1 327 ? 6.582 5.836 -5.691 1 98.12 327 ALA A CA 1
ATOM 2392 C C . ALA A 1 327 ? 5.344 5.184 -5.086 1 98.12 327 ALA A C 1
ATOM 2394 O O . ALA A 1 327 ? 5.125 3.98 -5.242 1 98.12 327 ALA A O 1
ATOM 2395 N N . ALA A 1 328 ? 4.469 6.016 -4.426 1 98.19 328 ALA A N 1
ATOM 2396 C CA . ALA A 1 328 ? 3.395 5.426 -3.629 1 98.19 328 ALA A CA 1
ATOM 2397 C C . ALA A 1 328 ? 2.025 5.816 -4.18 1 98.19 328 ALA A C 1
ATOM 2399 O O . ALA A 1 328 ? 1.011 5.219 -3.818 1 98.19 328 ALA A O 1
ATOM 2400 N N . LEU A 1 329 ? 1.92 6.816 -4.992 1 98 329 LEU A N 1
ATOM 2401 C CA . LEU A 1 329 ? 0.66 7.301 -5.543 1 98 329 LEU A CA 1
ATOM 2402 C C . LEU A 1 329 ? 0.801 7.609 -7.031 1 98 329 LEU A C 1
ATOM 2404 O O . LEU A 1 329 ? 1.702 8.352 -7.43 1 98 329 LEU A O 1
ATOM 2408 N N . HIS A 1 330 ? -0.098 7.031 -7.852 1 96.69 330 HIS A N 1
ATOM 2409 C CA . HIS A 1 330 ? -0.03 7.223 -9.297 1 96.69 330 HIS A CA 1
ATOM 2410 C C . HIS A 1 330 ? -1.421 7.195 -9.922 1 96.69 330 HIS A C 1
ATOM 2412 O O . HIS A 1 330 ? -2.242 6.34 -9.586 1 96.69 330 HIS A O 1
ATOM 2418 N N . TRP A 1 331 ? -1.78 8.172 -10.695 1 95.56 331 TRP A N 1
ATOM 2419 C CA . TRP A 1 331 ? -2.889 8.156 -11.641 1 95.56 331 TRP A CA 1
ATOM 2420 C C . TRP A 1 331 ? -2.789 9.312 -12.625 1 95.56 331 TRP A C 1
ATOM 2422 O O . TRP A 1 331 ? -2.102 10.305 -12.359 1 95.56 331 TRP A O 1
ATOM 2432 N N . MET B 1 1 ? -9.953 -10.664 20.297 1 76.88 1 MET B N 1
ATOM 2433 C CA . MET B 1 1 ? -9.32 -10.586 18.984 1 76.88 1 MET B CA 1
ATOM 2434 C C . MET B 1 1 ? -9.164 -9.133 18.547 1 76.88 1 MET B C 1
ATOM 2436 O O . MET B 1 1 ? -10.117 -8.359 18.594 1 76.88 1 MET B O 1
ATOM 2440 N N . LYS B 1 2 ? -7.996 -8.742 18.219 1 88.44 2 LYS B N 1
ATOM 2441 C CA . LYS B 1 2 ? -7.633 -7.355 17.938 1 88.44 2 LYS B CA 1
ATOM 2442 C C . LYS B 1 2 ? -7.766 -7.039 16.453 1 88.44 2 LYS B C 1
ATOM 2444 O O . LYS B 1 2 ? -6.766 -6.82 15.758 1 88.44 2 LYS B O 1
ATOM 2449 N N . LYS B 1 3 ? -9.031 -7.113 15.977 1 95.94 3 LYS B N 1
ATOM 2450 C CA . LYS B 1 3 ? -9.336 -6.828 14.578 1 95.94 3 LYS B CA 1
ATOM 2451 C C . LYS B 1 3 ? -10.43 -5.766 14.461 1 95.94 3 LYS B C 1
ATOM 2453 O O . LYS B 1 3 ? -11.227 -5.578 15.383 1 95.94 3 LYS B O 1
ATOM 2458 N N . ILE B 1 4 ? -10.453 -5.078 13.398 1 98.06 4 ILE B N 1
ATOM 2459 C CA . ILE B 1 4 ? -11.477 -4.098 13.062 1 98.06 4 ILE B CA 1
ATOM 2460 C C . ILE B 1 4 ? -12.539 -4.742 12.18 1 98.06 4 ILE B C 1
ATOM 2462 O O . ILE B 1 4 ? -12.578 -4.504 10.969 1 98.06 4 ILE B O 1
ATOM 2466 N N . ILE B 1 5 ? -13.375 -5.57 12.773 1 98.31 5 ILE B N 1
ATOM 2467 C CA . ILE B 1 5 ? -14.414 -6.301 12.062 1 98.31 5 ILE B CA 1
ATOM 2468 C C . ILE B 1 5 ? -15.688 -6.348 12.906 1 98.31 5 ILE B C 1
ATOM 2470 O O . ILE B 1 5 ? -15.688 -5.93 14.062 1 98.31 5 ILE B O 1
ATOM 2474 N N . ASN B 1 6 ? -16.797 -6.719 12.359 1 98.06 6 ASN B N 1
ATOM 2475 C CA . ASN B 1 6 ? -18.031 -7.004 13.078 1 98.06 6 ASN B CA 1
ATOM 2476 C C . ASN B 1 6 ? -18.141 -8.484 13.438 1 98.06 6 ASN B C 1
ATOM 2478 O O . ASN B 1 6 ? -17.625 -8.922 14.461 1 98.06 6 ASN B O 1
ATOM 2482 N N . ASP B 1 7 ? -18.641 -9.281 12.562 1 97.31 7 ASP B N 1
ATOM 2483 C CA . ASP B 1 7 ? -18.719 -10.734 12.688 1 97.31 7 ASP B CA 1
ATOM 2484 C C . ASP B 1 7 ? -17.719 -11.43 11.773 1 97.31 7 ASP B C 1
ATOM 2486 O O . ASP B 1 7 ? -17.719 -11.211 10.562 1 97.31 7 ASP B O 1
ATOM 2490 N N . PRO B 1 8 ? -16.844 -12.266 12.398 1 96.81 8 PRO B N 1
ATOM 2491 C CA . PRO B 1 8 ? -15.875 -12.984 11.57 1 96.81 8 PRO B CA 1
ATOM 2492 C C . PRO B 1 8 ? -16.516 -13.672 10.367 1 96.81 8 PRO B C 1
ATOM 2494 O O . PRO B 1 8 ? -15.883 -13.781 9.312 1 96.81 8 PRO B O 1
ATOM 2497 N N . ALA B 1 9 ? -17.719 -14.078 10.469 1 96.5 9 ALA B N 1
ATOM 2498 C CA . ALA B 1 9 ? -18.406 -14.805 9.398 1 96.5 9 ALA B CA 1
ATOM 2499 C C . ALA B 1 9 ? -18.719 -13.875 8.227 1 96.5 9 ALA B C 1
ATOM 2501 O O . ALA B 1 9 ? -18.922 -14.344 7.102 1 96.5 9 ALA B O 1
ATOM 2502 N N . ASP B 1 10 ? -18.734 -12.594 8.484 1 97.94 10 ASP B N 1
ATOM 2503 C CA . ASP B 1 10 ? -19.219 -11.664 7.477 1 97.94 10 ASP B CA 1
ATOM 2504 C C . ASP B 1 10 ? -18.094 -10.781 6.953 1 97.94 10 ASP B C 1
ATOM 2506 O O . ASP B 1 10 ? -18.328 -9.867 6.16 1 97.94 10 ASP B O 1
ATOM 2510 N N . VAL B 1 11 ? -16.891 -11.062 7.375 1 98.38 11 VAL B N 1
ATOM 2511 C CA . VAL B 1 11 ? -15.781 -10.148 7.141 1 98.38 11 VAL B CA 1
ATOM 2512 C C . VAL B 1 11 ? -15.586 -9.953 5.637 1 98.38 11 VAL B C 1
ATOM 2514 O O . VAL B 1 11 ? -15.422 -8.828 5.164 1 98.38 11 VAL B O 1
ATOM 2517 N N . VAL B 1 12 ? -15.602 -11.023 4.883 1 98.75 12 VAL B N 1
ATOM 2518 C CA . VAL B 1 12 ? -15.32 -10.945 3.451 1 98.75 12 VAL B CA 1
ATOM 2519 C C . VAL B 1 12 ? -16.438 -10.188 2.748 1 98.75 12 VAL B C 1
ATOM 2521 O O . VAL B 1 12 ? -16.188 -9.258 1.974 1 98.75 12 VAL B O 1
ATOM 2524 N N . ALA B 1 13 ? -17.688 -10.5 3.053 1 98.81 13 ALA B N 1
ATOM 2525 C CA . ALA B 1 13 ? -18.828 -9.828 2.426 1 98.81 13 ALA B CA 1
ATOM 2526 C C . ALA B 1 13 ? -18.812 -8.336 2.736 1 98.81 13 ALA B C 1
ATOM 2528 O O . ALA B 1 13 ? -19.047 -7.508 1.851 1 98.81 13 ALA B O 1
ATOM 2529 N N . GLU B 1 14 ? -18.578 -7.996 3.982 1 98.81 14 GLU B N 1
ATOM 2530 C CA . GLU B 1 14 ? -18.531 -6.594 4.387 1 98.81 14 GLU B CA 1
ATOM 2531 C C . GLU B 1 14 ? -17.375 -5.859 3.713 1 98.81 14 GLU B C 1
ATOM 2533 O O . GLU B 1 14 ? -17.531 -4.707 3.301 1 98.81 14 GLU B O 1
ATOM 2538 N N . SER B 1 15 ? -16.25 -6.539 3.643 1 98.88 15 SER B N 1
ATOM 2539 C CA . SER B 1 15 ? -15.109 -5.957 2.959 1 98.88 15 SER B CA 1
ATOM 2540 C C . SER B 1 15 ? -15.414 -5.699 1.486 1 98.88 15 SER B C 1
ATOM 2542 O O . SER B 1 15 ? -15.055 -4.652 0.946 1 98.88 15 SER B O 1
ATOM 2544 N N . LEU B 1 16 ? -16.062 -6.629 0.838 1 98.94 16 LEU B N 1
ATOM 2545 C CA . LEU B 1 16 ? -16.406 -6.508 -0.573 1 98.94 16 LEU B CA 1
ATOM 2546 C C . LEU B 1 16 ? -17.359 -5.332 -0.798 1 98.94 16 LEU B C 1
ATOM 2548 O O . LEU B 1 16 ? -17.234 -4.605 -1.786 1 98.94 16 LEU B O 1
ATOM 2552 N N . ARG B 1 17 ? -18.281 -5.113 0.106 1 98.75 17 ARG B N 1
ATOM 2553 C CA . ARG B 1 17 ? -19.172 -3.953 0.005 1 98.75 17 ARG B CA 1
ATOM 2554 C C . ARG B 1 17 ? -18.375 -2.656 0.095 1 98.75 17 ARG B C 1
ATOM 2556 O O . ARG B 1 17 ? -18.641 -1.698 -0.63 1 98.75 17 ARG B O 1
ATOM 2563 N N . GLY B 1 18 ? -17.406 -2.682 1.005 1 98.88 18 GLY B N 1
ATOM 2564 C CA . GLY B 1 18 ? -16.531 -1.524 1.115 1 98.88 18 GLY B CA 1
ATOM 2565 C C . GLY B 1 18 ? -15.703 -1.277 -0.134 1 98.88 18 GLY B C 1
ATOM 2566 O O . GLY B 1 18 ? -15.523 -0.13 -0.547 1 98.88 18 GLY B O 1
ATOM 2567 N N . MET B 1 19 ? -15.227 -2.348 -0.701 1 98.88 19 MET B N 1
ATOM 2568 C CA . MET B 1 19 ? -14.445 -2.23 -1.929 1 98.88 19 MET B CA 1
ATOM 2569 C C . MET B 1 19 ? -15.297 -1.679 -3.066 1 98.88 19 MET B C 1
ATOM 2571 O O . MET B 1 19 ? -14.836 -0.841 -3.844 1 98.88 19 MET B O 1
ATOM 2575 N N . ALA B 1 20 ? -16.516 -2.154 -3.18 1 98.75 20 ALA B N 1
ATOM 2576 C CA . ALA B 1 20 ? -17.453 -1.64 -4.18 1 98.75 20 ALA B CA 1
ATOM 2577 C C . ALA B 1 20 ? -17.656 -0.137 -4.016 1 98.75 20 ALA B C 1
ATOM 2579 O O . ALA B 1 20 ? -17.656 0.608 -4.996 1 98.75 20 ALA B O 1
ATOM 2580 N N . ALA B 1 21 ? -17.797 0.294 -2.789 1 98.69 21 ALA B N 1
ATOM 2581 C CA . ALA B 1 21 ? -18 1.709 -2.496 1 98.69 21 ALA B CA 1
ATOM 2582 C C . ALA B 1 21 ? -16.766 2.529 -2.83 1 98.69 21 ALA B C 1
ATOM 2584 O O . ALA B 1 21 ? -16.859 3.668 -3.291 1 98.69 21 ALA B O 1
ATOM 2585 N N . ALA B 1 22 ? -15.617 1.963 -2.635 1 98.75 22 ALA B N 1
ATOM 2586 C CA . ALA B 1 22 ? -14.352 2.668 -2.811 1 98.75 22 ALA B CA 1
ATOM 2587 C C . ALA B 1 22 ? -14.039 2.875 -4.289 1 98.75 22 ALA B C 1
ATOM 2589 O O . ALA B 1 22 ? -13.375 3.842 -4.66 1 98.75 22 ALA B O 1
ATOM 2590 N N . HIS B 1 23 ? -14.484 1.922 -5.09 1 98.5 23 HIS B N 1
ATOM 2591 C CA . HIS B 1 23 ? -14.078 1.943 -6.492 1 98.5 23 HIS B CA 1
ATOM 2592 C C . HIS B 1 23 ? -15.273 1.706 -7.41 1 98.5 23 HIS B C 1
ATOM 2594 O O . HIS B 1 23 ? -15.25 0.803 -8.25 1 98.5 23 HIS B O 1
ATOM 2600 N N . PRO B 1 24 ? -16.281 2.553 -7.391 1 97.38 24 PRO B N 1
ATOM 2601 C CA . PRO B 1 24 ? -17.531 2.291 -8.109 1 97.38 24 PRO B CA 1
ATOM 2602 C C . PRO B 1 24 ? -17.375 2.404 -9.625 1 97.38 24 PRO B C 1
ATOM 2604 O O . PRO B 1 24 ? -18.141 1.792 -10.375 1 97.38 24 PRO B O 1
ATOM 2607 N N . ASP B 1 25 ? -16.375 3.127 -10.086 1 97.12 25 ASP B N 1
ATOM 2608 C CA . ASP B 1 25 ? -16.188 3.32 -11.516 1 97.12 25 ASP B CA 1
ATOM 2609 C C . ASP B 1 25 ? -15.289 2.242 -12.109 1 97.12 25 ASP B C 1
ATOM 2611 O O . ASP B 1 25 ? -15.242 2.062 -13.328 1 97.12 25 ASP B O 1
ATOM 2615 N N . LEU B 1 26 ? -14.609 1.525 -11.227 1 98.25 26 LEU B N 1
ATOM 2616 C CA . LEU B 1 26 ? -13.602 0.567 -11.672 1 98.25 26 LEU B CA 1
ATOM 2617 C C . LEU B 1 26 ? -14.125 -0.862 -11.547 1 98.25 26 LEU B C 1
ATOM 2619 O O . LEU B 1 26 ? -13.75 -1.733 -12.336 1 98.25 26 LEU B O 1
ATOM 2623 N N . LEU B 1 27 ? -15.094 -1.052 -10.586 1 98.81 27 LEU B N 1
ATOM 2624 C CA . LEU B 1 27 ? -15.422 -2.424 -10.219 1 98.81 27 LEU B CA 1
ATOM 2625 C C . LEU B 1 27 ? -16.938 -2.605 -10.102 1 98.81 27 LEU B C 1
ATOM 2627 O O . LEU B 1 27 ? -17.641 -1.709 -9.625 1 98.81 27 LEU B O 1
ATOM 2631 N N . ARG B 1 28 ? -17.422 -3.74 -10.539 1 98.75 28 ARG B N 1
ATOM 2632 C CA . ARG B 1 28 ? -18.672 -4.34 -10.117 1 98.75 28 ARG B CA 1
ATOM 2633 C C . ARG B 1 28 ? 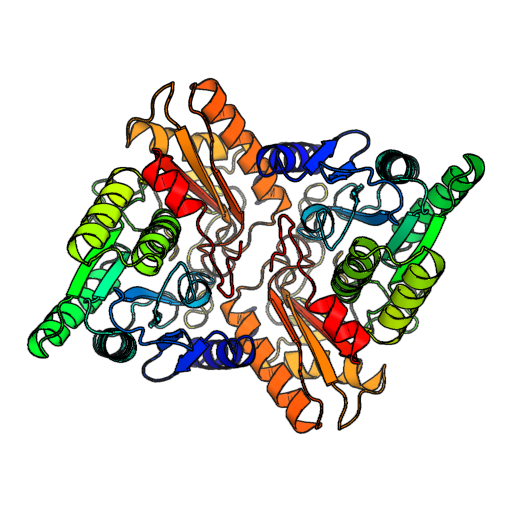-18.438 -5.484 -9.141 1 98.75 28 ARG B C 1
ATOM 2635 O O . ARG B 1 28 ? -17.719 -6.438 -9.453 1 98.75 28 ARG B O 1
ATOM 2642 N N . VAL B 1 29 ? -19 -5.375 -7.973 1 98.81 29 VAL B N 1
ATOM 2643 C CA . VAL B 1 29 ? -18.688 -6.324 -6.91 1 98.81 29 VAL B CA 1
ATOM 2644 C C . VAL B 1 29 ? -19.969 -7.02 -6.449 1 98.81 29 VAL B C 1
ATOM 2646 O O . VAL B 1 29 ? -20.984 -6.367 -6.219 1 98.81 29 VAL B O 1
ATOM 2649 N N . ARG B 1 30 ? -19.906 -8.281 -6.418 1 98 30 ARG B N 1
ATOM 2650 C CA . ARG B 1 30 ? -20.969 -9.109 -5.863 1 98 30 ARG B CA 1
ATOM 2651 C C . ARG B 1 30 ? -20.484 -9.875 -4.637 1 98 30 ARG B C 1
ATOM 2653 O O . ARG B 1 30 ? -19.359 -10.383 -4.621 1 98 30 ARG B O 1
ATOM 2660 N N . THR B 1 31 ? -21.391 -10.086 -3.668 1 98.25 31 THR B N 1
ATOM 2661 C CA . THR B 1 31 ? -20.969 -10.734 -2.434 1 98.25 31 THR B CA 1
ATOM 2662 C C . THR B 1 31 ? -21.422 -12.195 -2.416 1 98.25 31 THR B C 1
ATOM 2664 O O . THR B 1 31 ? -20.938 -12.992 -1.608 1 98.25 31 THR B O 1
ATOM 2667 N N . ASP B 1 32 ? -22.375 -12.57 -3.406 1 97 32 ASP B N 1
ATOM 2668 C CA . ASP B 1 32 ? -22.875 -13.938 -3.449 1 97 32 ASP B CA 1
ATOM 2669 C C . ASP B 1 32 ? -23.344 -14.312 -4.852 1 97 32 ASP B C 1
ATOM 2671 O O . ASP B 1 32 ? -24.391 -13.844 -5.301 1 97 32 ASP B O 1
ATOM 2675 N N . PRO B 1 33 ? -22.688 -15.281 -5.387 1 97.62 33 PRO B N 1
ATOM 2676 C CA . PRO B 1 33 ? -21.312 -15.648 -5.059 1 97.62 33 PRO B CA 1
ATOM 2677 C C . PRO B 1 33 ? -20.359 -14.453 -5.117 1 97.62 33 PRO B C 1
ATOM 2679 O O . PRO B 1 33 ? -20.609 -13.492 -5.844 1 97.62 33 PRO B O 1
ATOM 2682 N N . ALA B 1 34 ? -19.344 -14.484 -4.344 1 98.62 34 ALA B N 1
ATOM 2683 C CA . ALA B 1 34 ? -18.391 -13.391 -4.289 1 98.62 34 ALA B CA 1
ATOM 2684 C C . ALA B 1 34 ? -17.578 -13.297 -5.582 1 98.62 34 ALA B C 1
ATOM 2686 O O . ALA B 1 34 ? -16.891 -14.242 -5.961 1 98.62 34 ALA B O 1
ATOM 2687 N N . VAL B 1 35 ? -17.703 -12.203 -6.293 1 98.88 35 VAL B N 1
ATOM 2688 C CA . VAL B 1 35 ? -16.984 -11.953 -7.539 1 98.88 35 VAL B CA 1
ATOM 2689 C C . VAL B 1 35 ? -16.688 -10.453 -7.68 1 98.88 35 VAL B C 1
ATOM 2691 O O . VAL B 1 35 ? -17.547 -9.625 -7.363 1 98.88 35 VAL B O 1
ATOM 2694 N N . ILE B 1 36 ? -15.516 -10.094 -7.98 1 98.94 36 ILE B N 1
ATOM 2695 C CA . ILE B 1 36 ? -15.109 -8.742 -8.344 1 98.94 36 ILE B CA 1
ATOM 2696 C C . ILE B 1 36 ? -14.828 -8.664 -9.844 1 98.94 36 ILE B C 1
ATOM 2698 O O . ILE B 1 36 ? -13.938 -9.344 -10.352 1 98.94 36 ILE B O 1
ATOM 2702 N N . VAL B 1 37 ? -15.578 -7.887 -10.539 1 98.88 37 VAL B N 1
ATOM 2703 C CA . VAL B 1 37 ? -15.5 -7.84 -11.992 1 98.88 37 VAL B CA 1
ATOM 2704 C C . VAL B 1 37 ? -15.18 -6.418 -12.445 1 98.88 37 VAL B C 1
ATOM 2706 O O . VAL B 1 37 ? -15.672 -5.449 -11.859 1 98.88 37 VAL B O 1
ATOM 2709 N N . ARG B 1 38 ? -14.336 -6.285 -13.438 1 98.5 38 ARG B N 1
ATOM 2710 C CA . ARG B 1 38 ? -14.102 -4.973 -14.031 1 98.5 38 ARG B CA 1
ATOM 2711 C C . ARG B 1 38 ? -15.414 -4.328 -14.469 1 98.5 38 ARG B C 1
ATOM 2713 O O . ARG B 1 38 ? -16.297 -5 -15.016 1 98.5 38 ARG B O 1
ATOM 2720 N N . ALA B 1 39 ? -15.5 -3.025 -14.328 1 97.75 39 ALA B N 1
ATOM 2721 C CA . ALA B 1 39 ? -16.75 -2.318 -14.602 1 97.75 39 ALA B CA 1
ATOM 2722 C C . ALA B 1 39 ? -17.094 -2.373 -16.094 1 97.75 39 ALA B C 1
ATOM 2724 O O . ALA B 1 39 ? -18.266 -2.359 -16.453 1 97.75 39 ALA B O 1
ATOM 2725 N N . ASP B 1 40 ? -16.109 -2.506 -16.922 1 97.25 40 ASP B N 1
ATOM 2726 C CA . ASP B 1 40 ? -16.344 -2.453 -18.375 1 97.25 40 ASP B CA 1
ATOM 2727 C C . ASP B 1 40 ? -16.344 -3.854 -18.969 1 97.25 40 ASP B C 1
ATOM 2729 O O . ASP B 1 40 ? -16.25 -4.008 -20.188 1 97.25 40 ASP B O 1
ATOM 2733 N N . ALA B 1 41 ? -16.375 -4.895 -18.188 1 97.12 41 ALA B N 1
ATOM 2734 C CA . ALA B 1 41 ? -16.453 -6.27 -18.672 1 97.12 41 ALA B CA 1
ATOM 2735 C C . ALA B 1 41 ? -17.891 -6.652 -19.016 1 97.12 41 ALA B C 1
ATOM 2737 O O . ALA B 1 41 ? -18.828 -6.098 -18.453 1 97.12 41 ALA B O 1
ATOM 2738 N N . PRO B 1 42 ? -18.203 -7.473 -19.906 1 97.06 42 PRO B N 1
ATOM 2739 C CA . PRO B 1 42 ? -17.156 -8.133 -20.703 1 97.06 42 PRO B CA 1
ATOM 2740 C C . PRO B 1 42 ? -16.656 -7.258 -21.859 1 97.06 42 PRO B C 1
ATOM 2742 O O . PRO B 1 42 ? -17.391 -6.398 -22.344 1 97.06 42 PRO B O 1
ATOM 2745 N N . ALA B 1 43 ? -15.461 -7.461 -22.172 1 94.69 43 ALA B N 1
ATOM 2746 C CA . ALA B 1 43 ? -14.898 -6.816 -23.344 1 94.69 43 ALA B CA 1
ATOM 2747 C C . ALA B 1 43 ? -14.922 -7.766 -24.547 1 94.69 43 ALA B C 1
ATOM 2749 O O . ALA B 1 43 ? -14.297 -8.828 -24.516 1 94.69 43 ALA B O 1
ATOM 2750 N N . SER B 1 44 ? -15.539 -7.312 -25.594 1 94.5 44 SER B N 1
ATOM 2751 C CA . SER B 1 44 ? -15.68 -8.18 -26.766 1 94.5 44 SER B CA 1
ATOM 2752 C C . SER B 1 44 ? -14.336 -8.398 -27.453 1 94.5 44 SER B C 1
ATOM 2754 O O . SER B 1 44 ? -13.57 -7.453 -27.672 1 94.5 44 SER B O 1
ATOM 2756 N N . GLY B 1 45 ? -14.055 -9.633 -27.688 1 94.38 45 GLY B N 1
ATOM 2757 C CA . GLY B 1 45 ? -12.883 -9.984 -28.469 1 94.38 45 GLY B CA 1
ATOM 2758 C C . GLY B 1 45 ? -11.594 -9.938 -27.688 1 94.38 45 GLY B C 1
ATOM 2759 O O . GLY B 1 45 ? -10.5 -9.945 -28.25 1 94.38 45 GLY B O 1
ATOM 2760 N N . LYS B 1 46 ? -11.695 -9.844 -26.422 1 97.38 46 LYS B N 1
ATOM 2761 C CA . LYS B 1 46 ? -10.523 -9.828 -25.547 1 97.38 46 LYS B CA 1
ATOM 2762 C C . LYS B 1 46 ? -10.523 -11.031 -24.609 1 97.38 46 LYS B C 1
ATOM 2764 O O . LYS B 1 46 ? -11.57 -11.414 -24.078 1 97.38 46 LYS B O 1
ATOM 2769 N N . VAL B 1 47 ? -9.367 -11.664 -24.516 1 98.75 47 VAL B N 1
ATOM 2770 C CA . VAL B 1 47 ? -9.242 -12.742 -23.531 1 98.75 47 VAL B CA 1
ATOM 2771 C C . VAL B 1 47 ? -9.5 -12.211 -22.125 1 98.75 47 VAL B C 1
ATOM 2773 O O . VAL B 1 47 ? -8.992 -11.148 -21.75 1 98.75 47 VAL B O 1
ATOM 2776 N N . ALA B 1 48 ? -10.367 -12.875 -21.422 1 98.81 48 ALA B N 1
ATOM 2777 C CA . ALA B 1 48 ? -10.57 -12.539 -20.016 1 98.81 48 ALA B CA 1
ATOM 2778 C C . ALA B 1 48 ? -9.57 -13.266 -19.125 1 98.81 48 ALA B C 1
ATOM 2780 O O . ALA B 1 48 ? -9.453 -14.492 -19.188 1 98.81 48 ALA B O 1
ATOM 2781 N N . VAL B 1 49 ? -8.805 -12.57 -18.359 1 98.94 49 VAL B N 1
ATOM 2782 C CA . VAL B 1 49 ? -7.922 -13.156 -17.359 1 98.94 49 VAL B CA 1
ATOM 2783 C C . VAL B 1 49 ? -8.594 -13.133 -15.992 1 98.94 49 VAL B C 1
ATOM 2785 O O . VAL B 1 49 ? -8.984 -12.07 -15.508 1 98.94 49 VAL B O 1
ATOM 2788 N N . VAL B 1 50 ? -8.805 -14.266 -15.406 1 98.94 50 VAL B N 1
ATOM 2789 C CA . VAL B 1 50 ? -9.523 -14.406 -14.148 1 98.94 50 VAL B CA 1
ATOM 2790 C C . VAL B 1 50 ? -8.641 -15.125 -13.125 1 98.94 50 VAL B C 1
ATOM 2792 O O . VAL B 1 50 ? -7.941 -16.078 -13.469 1 98.94 50 VAL B O 1
ATOM 2795 N N . SER B 1 51 ? -8.578 -14.633 -11.961 1 98.88 51 SER B N 1
ATOM 2796 C CA . SER B 1 51 ? -7.863 -15.281 -10.859 1 98.88 51 SER B CA 1
ATOM 2797 C C . SER B 1 51 ? -8.695 -15.258 -9.578 1 98.88 51 SER B C 1
ATOM 2799 O O . SER B 1 51 ? -9.859 -14.875 -9.594 1 98.88 51 SER B O 1
ATOM 2801 N N . GLY B 1 52 ? -8.164 -15.789 -8.539 1 98.69 52 GLY B N 1
ATOM 2802 C CA . GLY B 1 52 ? -8.875 -15.867 -7.273 1 98.69 52 GLY B CA 1
ATOM 2803 C C . GLY B 1 52 ? -8.164 -16.719 -6.242 1 98.69 52 GLY B C 1
ATOM 2804 O O . GLY B 1 52 ? -7.059 -17.219 -6.484 1 98.69 52 GLY B O 1
ATOM 2805 N N . GLY B 1 53 ? -8.781 -16.922 -5.172 1 98.38 53 GLY B N 1
ATOM 2806 C CA . GLY B 1 53 ? -8.297 -17.625 -3.996 1 98.38 53 GLY B CA 1
ATOM 2807 C C . GLY B 1 53 ? -8.867 -17.094 -2.697 1 98.38 53 GLY B C 1
ATOM 2808 O O . GLY B 1 53 ? -9.734 -16.219 -2.711 1 98.38 53 GLY B O 1
ATOM 2809 N N . GLY B 1 54 ? -8.414 -17.703 -1.636 1 98.38 54 GLY B N 1
ATOM 2810 C CA . GLY B 1 54 ? -8.875 -17.203 -0.35 1 98.38 54 GLY B CA 1
ATOM 2811 C C . GLY B 1 54 ? -8.602 -15.719 -0.153 1 98.38 54 GLY B C 1
ATOM 2812 O O . GLY B 1 54 ? -7.59 -15.203 -0.621 1 98.38 54 GLY B O 1
ATOM 2813 N N . SER B 1 55 ? -9.523 -15.023 0.559 1 98.69 55 SER B N 1
ATOM 2814 C CA . SER B 1 55 ? -9.273 -13.656 1.005 1 98.69 55 SER B CA 1
ATOM 2815 C C . SER B 1 55 ? -8.188 -13.617 2.076 1 98.69 55 SER B C 1
ATOM 2817 O O . SER B 1 55 ? -7.82 -14.648 2.637 1 98.69 55 SER B O 1
ATOM 2819 N N . GLY B 1 56 ? -7.676 -12.461 2.354 1 98.56 56 GLY B N 1
ATOM 2820 C CA . GLY B 1 56 ? -6.637 -12.297 3.357 1 98.56 56 GLY B CA 1
ATOM 2821 C C . GLY B 1 56 ? -5.273 -12.008 2.764 1 98.56 56 GLY B C 1
ATOM 2822 O O . GLY B 1 56 ? -4.301 -11.805 3.496 1 98.56 56 GLY B O 1
ATOM 2823 N N . HIS B 1 57 ? -5.25 -11.906 1.45 1 98.81 57 HIS B N 1
ATOM 2824 C CA . HIS B 1 57 ? -4.004 -11.648 0.741 1 98.81 57 HIS B CA 1
ATOM 2825 C C . HIS B 1 57 ? -4.066 -10.328 -0.023 1 98.81 57 HIS B C 1
ATOM 2827 O O . HIS B 1 57 ? -3.262 -10.094 -0.929 1 98.81 57 HIS B O 1
ATOM 2833 N N . GLU B 1 58 ? -5.078 -9.43 0.269 1 98.75 58 GLU B N 1
ATOM 2834 C CA . GLU B 1 58 ? -5.289 -8.172 -0.439 1 98.75 58 GLU B CA 1
ATOM 2835 C C . GLU B 1 58 ? -4.016 -7.328 -0.465 1 98.75 58 GLU B C 1
ATOM 2837 O O . GLU B 1 58 ? -3.324 -7.211 0.547 1 98.75 58 GLU B O 1
ATOM 2842 N N . PRO B 1 59 ? -3.713 -6.766 -1.625 1 98.69 59 PRO B N 1
ATOM 2843 C CA . PRO B 1 59 ? -4.68 -6.492 -2.691 1 98.69 59 PRO B CA 1
ATOM 2844 C C . PRO B 1 59 ? -4.891 -7.688 -3.619 1 98.69 59 PRO B C 1
ATOM 2846 O O . PRO B 1 59 ? -5.781 -7.664 -4.469 1 98.69 59 PRO B O 1
ATOM 2849 N N . LEU B 1 60 ? -4.047 -8.781 -3.545 1 98.69 60 LEU B N 1
ATOM 2850 C CA . LEU B 1 60 ? -4.281 -9.969 -4.352 1 98.69 60 LEU B CA 1
ATOM 2851 C C . LEU B 1 60 ? -5.602 -10.633 -3.977 1 98.69 60 LEU B C 1
ATOM 2853 O O . LEU B 1 60 ? -5.816 -10.992 -2.816 1 98.69 60 LEU B O 1
ATOM 2857 N N . HIS B 1 61 ? -6.5 -10.844 -4.906 1 98.62 61 HIS B N 1
ATOM 2858 C CA . HIS B 1 61 ? -6.504 -10.578 -6.34 1 98.62 61 HIS B CA 1
ATOM 2859 C C . HIS B 1 61 ? -7.391 -9.383 -6.676 1 98.62 61 HIS B C 1
ATOM 2861 O O . HIS B 1 61 ? -7.215 -8.75 -7.719 1 98.62 61 HIS B O 1
ATOM 2867 N N . GLY B 1 62 ? -8.352 -9.141 -5.766 1 98.81 62 GLY B N 1
ATOM 2868 C CA . GLY B 1 62 ? -9.398 -8.164 -6.023 1 98.81 62 GLY B CA 1
ATOM 2869 C C . GLY B 1 62 ? -8.859 -6.785 -6.355 1 98.81 62 GLY B C 1
ATOM 2870 O O . GLY B 1 62 ? -9.414 -6.082 -7.195 1 98.81 62 GLY B O 1
ATOM 2871 N N . GLY B 1 63 ? -7.785 -6.402 -5.746 1 98.81 63 GLY B N 1
ATOM 2872 C CA . GLY B 1 63 ? -7.172 -5.102 -5.973 1 98.81 63 GLY B CA 1
ATOM 2873 C C . GLY B 1 63 ? -6.504 -4.984 -7.328 1 98.81 63 GLY B C 1
ATOM 2874 O O . GLY B 1 63 ? -6.09 -3.895 -7.73 1 98.81 63 GLY B O 1
ATOM 2875 N N . PHE B 1 64 ? -6.418 -6.117 -8.07 1 98.88 64 PHE B N 1
ATOM 2876 C CA . PHE B 1 64 ? -5.719 -6.129 -9.352 1 98.88 64 PHE B CA 1
ATOM 2877 C C . PHE B 1 64 ? -6.703 -6.242 -10.508 1 98.88 64 PHE B C 1
ATOM 2879 O O . PHE B 1 64 ? -6.301 -6.418 -11.656 1 98.88 64 PHE B O 1
ATOM 2886 N N . VAL B 1 65 ? -8.016 -6.121 -10.258 1 98.94 65 VAL B N 1
ATOM 2887 C CA . VAL B 1 65 ? -9.023 -6.121 -11.305 1 98.94 65 VAL B CA 1
ATOM 2888 C C . VAL B 1 65 ? -9.094 -4.746 -11.961 1 98.94 65 VAL B C 1
ATOM 2890 O O . VAL B 1 65 ? -9.273 -3.732 -11.281 1 98.94 65 VAL B O 1
ATOM 2893 N N . GLY B 1 66 ? -8.875 -4.707 -13.195 1 98.69 66 GLY B N 1
ATOM 2894 C CA . GLY B 1 66 ? -8.914 -3.477 -13.969 1 98.69 66 GLY B CA 1
ATOM 2895 C C . GLY B 1 66 ? -8.117 -3.557 -15.258 1 98.69 66 GLY B C 1
ATOM 2896 O O . GLY B 1 66 ? -7.449 -4.559 -15.516 1 98.69 66 GLY B O 1
ATOM 2897 N N . PRO B 1 67 ? -8.148 -2.49 -16.094 1 98.38 67 PRO B N 1
ATOM 2898 C CA . PRO B 1 67 ? -7.398 -2.463 -17.359 1 98.38 67 PRO B CA 1
ATOM 2899 C C . PRO B 1 67 ? -5.914 -2.768 -17.172 1 98.38 67 PRO B C 1
ATOM 2901 O O . PRO B 1 67 ? -5.27 -2.189 -16.297 1 98.38 67 PRO B O 1
ATOM 2904 N N . GLY B 1 68 ? -5.418 -3.697 -17.984 1 98.44 68 GLY B N 1
ATOM 2905 C CA . GLY B 1 68 ? -4.004 -4.023 -17.969 1 98.44 68 GLY B CA 1
ATOM 2906 C C . GLY B 1 68 ? -3.662 -5.156 -17.031 1 98.44 68 GLY B C 1
ATOM 2907 O O . GLY B 1 68 ? -2.504 -5.57 -16.938 1 98.44 68 GLY B O 1
ATOM 2908 N N . MET B 1 69 ? -4.695 -5.715 -16.328 1 98.69 69 MET B N 1
ATOM 2909 C CA . MET B 1 69 ? -4.484 -6.824 -15.398 1 98.69 69 MET B CA 1
ATOM 2910 C C . MET B 1 69 ? -5.684 -7.766 -15.398 1 98.69 69 MET B C 1
ATOM 2912 O O . MET B 1 69 ? -6.043 -8.32 -16.438 1 98.69 69 MET B O 1
ATOM 2916 N N . LEU B 1 70 ? -6.43 -7.98 -14.359 1 98.88 70 LEU B N 1
ATOM 2917 C CA . LEU B 1 70 ? -7.465 -9.008 -14.281 1 98.88 70 LEU B CA 1
ATOM 2918 C C . LEU B 1 70 ? -8.797 -8.469 -14.781 1 98.88 70 LEU B C 1
ATOM 2920 O O . LEU B 1 70 ? -9.133 -7.305 -14.539 1 98.88 70 LEU B O 1
ATOM 2924 N N . SER B 1 71 ? -9.555 -9.336 -15.422 1 98.94 71 SER B N 1
ATOM 2925 C CA . SER B 1 71 ? -10.945 -9.047 -15.75 1 98.94 71 SER B CA 1
ATOM 2926 C C . SER B 1 71 ? -11.859 -9.305 -14.547 1 98.94 71 SER B C 1
ATOM 2928 O O . SER B 1 71 ? -12.898 -8.656 -14.406 1 98.94 71 SER B O 1
ATOM 2930 N N . ALA B 1 72 ? -11.469 -10.258 -13.773 1 98.94 72 ALA B N 1
ATOM 2931 C CA . ALA B 1 72 ? -12.234 -10.57 -12.57 1 98.94 72 ALA B CA 1
ATOM 2932 C C . ALA B 1 72 ? -11.375 -11.297 -11.539 1 98.94 72 ALA B C 1
ATOM 2934 O O . ALA B 1 72 ? -10.352 -11.891 -11.891 1 98.94 72 ALA B O 1
ATOM 2935 N N . ALA B 1 73 ? -11.766 -11.234 -10.344 1 98.94 73 ALA B N 1
ATOM 2936 C CA . ALA B 1 73 ? -11.203 -11.984 -9.227 1 98.94 73 ALA B CA 1
ATOM 2937 C C . ALA B 1 73 ? -12.305 -12.641 -8.391 1 98.94 73 ALA B C 1
ATOM 2939 O O . ALA B 1 73 ? -13.383 -12.062 -8.219 1 98.94 73 ALA B O 1
ATOM 2940 N N . VAL B 1 74 ? -12.047 -13.789 -7.91 1 98.94 74 VAL B N 1
ATOM 2941 C CA . VAL B 1 74 ? -13.016 -14.547 -7.125 1 98.94 74 VAL B CA 1
ATOM 2942 C C . VAL B 1 74 ? -12.477 -14.773 -5.715 1 98.94 74 VAL B C 1
ATOM 2944 O O . VAL B 1 74 ? -11.742 -15.734 -5.477 1 98.94 74 VAL B O 1
ATOM 2947 N N . PRO B 1 75 ? -12.914 -13.922 -4.789 1 98.88 75 PRO B N 1
ATOM 2948 C CA . PRO B 1 75 ? -12.445 -14.109 -3.412 1 98.88 75 PRO B CA 1
ATOM 2949 C C . PRO B 1 75 ? -13.219 -15.195 -2.666 1 98.88 75 PRO B C 1
ATOM 2951 O O . PRO B 1 75 ? -14.453 -15.227 -2.713 1 98.88 75 PRO B O 1
ATOM 2954 N N . GLY B 1 76 ? -12.539 -16.141 -2.064 1 98.69 76 GLY B N 1
ATOM 2955 C CA . GLY B 1 76 ? -13.141 -17.078 -1.122 1 98.69 76 GLY B CA 1
ATOM 2956 C C . GLY B 1 76 ? -13.125 -16.578 0.309 1 98.69 76 GLY B C 1
ATOM 2957 O O . GLY B 1 76 ? -12.742 -15.43 0.566 1 98.69 76 GLY B O 1
ATOM 2958 N N . PRO B 1 77 ? -13.617 -17.438 1.237 1 98.19 77 PRO B N 1
ATOM 2959 C CA . PRO B 1 77 ? -13.406 -17.109 2.648 1 98.19 77 PRO B CA 1
ATOM 2960 C C . PRO B 1 77 ? -11.93 -16.891 2.984 1 98.19 77 PRO B C 1
ATOM 2962 O O . PRO B 1 77 ? -11.055 -17.234 2.184 1 98.19 77 PRO B O 1
ATOM 2965 N N . VAL B 1 78 ? -11.672 -16.297 4.121 1 98.38 78 VAL B N 1
ATOM 2966 C CA . VAL B 1 78 ? -10.305 -15.992 4.508 1 98.38 78 VAL B CA 1
ATOM 2967 C C . VAL B 1 78 ? -9.469 -17.281 4.52 1 98.38 78 VAL B C 1
ATOM 2969 O O . VAL B 1 78 ? -9.781 -18.219 5.246 1 98.38 78 VAL B O 1
ATOM 2972 N N . PHE B 1 79 ? -8.445 -17.344 3.703 1 97.5 79 PHE B N 1
ATOM 2973 C CA . PHE B 1 79 ? -7.473 -18.422 3.559 1 97.5 79 PHE B CA 1
ATOM 2974 C C . PHE B 1 79 ? -8.148 -19.703 3.084 1 97.5 79 PHE B C 1
ATOM 2976 O O . PHE B 1 79 ? -7.68 -20.797 3.381 1 97.5 79 PHE B O 1
ATOM 2983 N N . THR B 1 80 ? -9.258 -19.516 2.398 1 97.12 80 THR B N 1
ATOM 2984 C CA . THR B 1 80 ? -10.008 -20.656 1.867 1 97.12 80 THR B CA 1
ATOM 2985 C C . THR B 1 80 ? -10.414 -20.406 0.419 1 97.12 80 THR B C 1
ATOM 2987 O O . THR B 1 80 ? -10.906 -19.312 0.087 1 97.12 80 THR B O 1
ATOM 2990 N N . SER B 1 81 ? -10.273 -21.391 -0.389 1 97.94 81 SER B N 1
ATOM 2991 C CA . SER B 1 81 ? -10.531 -21.266 -1.82 1 97.94 81 SER B CA 1
ATOM 2992 C C . SER B 1 81 ? -12 -20.969 -2.092 1 97.94 81 SER B C 1
ATOM 2994 O O . SER B 1 81 ? -12.883 -21.453 -1.38 1 97.94 81 SER B O 1
ATOM 2996 N N . PRO B 1 82 ? -12.297 -20.172 -3.117 1 98.44 82 PRO B N 1
ATOM 2997 C CA . PRO B 1 82 ? -13.695 -19.984 -3.527 1 98.44 82 PRO B CA 1
ATOM 2998 C C . PRO B 1 82 ? -14.297 -21.266 -4.121 1 98.44 82 PRO B C 1
ATOM 3000 O O . PRO B 1 82 ? -13.57 -22.188 -4.465 1 98.44 82 PRO B O 1
ATOM 3003 N N . THR B 1 83 ? -15.562 -21.312 -4.246 1 98.06 83 THR B N 1
ATOM 3004 C CA . THR B 1 83 ? -16.266 -22.453 -4.805 1 98.06 83 THR B CA 1
ATOM 3005 C C . THR B 1 83 ? -16.203 -22.438 -6.328 1 98.06 83 THR B C 1
ATOM 3007 O O . THR B 1 83 ? -16.047 -21.375 -6.938 1 98.06 83 THR B O 1
ATOM 3010 N N . PRO B 1 84 ? -16.359 -23.625 -6.938 1 98.19 84 PRO B N 1
ATOM 3011 C CA . PRO B 1 84 ? -16.375 -23.688 -8.406 1 98.19 84 PRO B CA 1
ATOM 3012 C C . PRO B 1 84 ? -17.469 -22.812 -9.016 1 98.19 84 PRO B C 1
ATOM 3014 O O . PRO B 1 84 ? -17.266 -22.203 -10.062 1 98.19 84 PRO B O 1
ATOM 3017 N N . ASP B 1 85 ? -18.594 -22.75 -8.344 1 97.19 85 ASP B N 1
ATOM 3018 C CA . ASP B 1 85 ? -19.719 -21.953 -8.859 1 97.19 85 ASP B CA 1
ATOM 3019 C C . ASP B 1 85 ? -19.359 -20.469 -8.93 1 97.19 85 ASP B C 1
ATOM 3021 O O . ASP B 1 85 ? -19.781 -19.766 -9.844 1 97.19 85 ASP B O 1
ATOM 3025 N N . ALA B 1 86 ? -18.656 -20.016 -7.922 1 98.44 86 ALA B N 1
ATOM 3026 C CA . ALA B 1 86 ? -18.219 -18.625 -7.926 1 98.44 86 ALA B CA 1
ATOM 3027 C C . ALA B 1 86 ? -17.234 -18.359 -9.07 1 98.44 86 ALA B C 1
ATOM 3029 O O . ALA B 1 86 ? -17.312 -17.312 -9.734 1 98.44 86 ALA B O 1
ATOM 3030 N N . VAL B 1 87 ? -16.359 -19.266 -9.328 1 98.75 87 VAL B N 1
ATOM 3031 C CA . VAL B 1 87 ? -15.422 -19.141 -10.438 1 98.75 87 VAL B CA 1
ATOM 3032 C C . VAL B 1 87 ? -16.188 -19.141 -11.766 1 98.75 87 VAL B C 1
ATOM 3034 O O . VAL B 1 87 ? -15.891 -18.328 -12.648 1 98.75 87 VAL B O 1
ATOM 3037 N N . GLN B 1 88 ? -17.141 -20.016 -11.867 1 98 88 GLN B N 1
ATOM 3038 C CA . GLN B 1 88 ? -17.969 -20.062 -13.07 1 98 88 GLN B CA 1
ATOM 3039 C C . GLN B 1 88 ? -18.672 -18.734 -13.305 1 98 88 GLN B C 1
ATOM 3041 O O . GLN B 1 88 ? -18.766 -18.25 -14.438 1 98 88 GLN B O 1
ATOM 3046 N N . ALA B 1 89 ? -19.188 -18.172 -12.211 1 97.69 89 ALA B N 1
ATOM 3047 C CA . ALA B 1 89 ? -19.859 -16.875 -12.32 1 97.69 89 ALA B CA 1
ATOM 3048 C C . ALA B 1 89 ? -18.938 -15.812 -12.891 1 97.69 89 ALA B C 1
ATOM 3050 O O . ALA B 1 89 ? -19.344 -15.008 -13.734 1 97.69 89 ALA B O 1
ATOM 3051 N N . ALA B 1 90 ? -17.672 -15.781 -12.445 1 98.69 90 ALA B N 1
ATOM 3052 C CA . ALA B 1 90 ? -16.688 -14.836 -12.938 1 98.69 90 ALA B CA 1
ATOM 3053 C C . ALA B 1 90 ? -16.406 -15.055 -14.422 1 98.69 90 ALA B C 1
ATOM 3055 O O . ALA B 1 90 ? -16.312 -14.094 -15.188 1 98.69 90 ALA B O 1
ATOM 3056 N N . ILE B 1 91 ? -16.266 -16.297 -14.805 1 98.56 91 ILE B N 1
ATOM 3057 C CA . ILE B 1 91 ? -16.047 -16.656 -16.203 1 98.56 91 ILE B CA 1
ATOM 3058 C C . ILE B 1 91 ? -17.203 -16.125 -17.062 1 98.56 91 ILE B C 1
ATOM 3060 O O . ILE B 1 91 ? -16.984 -15.461 -18.062 1 98.56 91 ILE B O 1
ATOM 3064 N N . ASP B 1 92 ? -18.406 -16.344 -16.578 1 96.94 92 ASP B N 1
ATOM 3065 C CA . ASP B 1 92 ? -19.609 -15.953 -17.328 1 96.94 92 ASP B CA 1
ATOM 3066 C C . ASP B 1 92 ? -19.688 -14.438 -17.484 1 96.94 92 ASP B C 1
ATOM 3068 O O . ASP B 1 92 ? -20.062 -13.938 -18.547 1 96.94 92 ASP B O 1
ATOM 3072 N N . GLU B 1 93 ? -19.266 -13.734 -16.453 1 97.44 93 GLU B N 1
ATOM 3073 C CA . GLU B 1 93 ? -19.391 -12.281 -16.438 1 97.44 93 GLU B CA 1
ATOM 3074 C C . GLU B 1 93 ? -18.312 -11.625 -17.297 1 97.44 93 GLU B C 1
ATOM 3076 O O . GLU B 1 93 ? -18.422 -10.453 -17.656 1 97.44 93 GLU B O 1
ATOM 3081 N N . THR B 1 94 ? -17.234 -12.367 -17.625 1 98.38 94 THR B N 1
ATOM 3082 C CA . THR B 1 94 ? -16.109 -11.703 -18.25 1 98.38 94 THR B CA 1
ATOM 3083 C C . THR B 1 94 ? -15.867 -12.234 -19.656 1 98.38 94 THR B C 1
ATOM 3085 O O . THR B 1 94 ? -15.148 -11.609 -20.453 1 98.38 94 THR B O 1
ATOM 3088 N N . ASN B 1 95 ? -16.422 -13.328 -20 1 97.75 95 ASN B N 1
ATOM 3089 C CA . ASN B 1 95 ? -16.203 -13.93 -21.312 1 97.75 95 ASN B CA 1
ATOM 3090 C C . ASN B 1 95 ? -16.766 -13.062 -22.438 1 97.75 95 ASN B C 1
ATOM 3092 O O . ASN B 1 95 ? -17.984 -12.898 -22.531 1 97.75 95 ASN B O 1
ATOM 3096 N N . GLY B 1 96 ? -15.906 -12.594 -23.25 1 96.38 96 GLY B N 1
ATOM 3097 C CA . GLY B 1 96 ? -16.297 -11.773 -24.375 1 96.38 96 GLY B CA 1
ATOM 3098 C C . GLY B 1 96 ? -16.141 -12.484 -25.719 1 96.38 96 GLY B C 1
ATOM 3099 O O . GLY B 1 96 ? -16.109 -11.836 -26.766 1 96.38 96 GLY B O 1
ATOM 3100 N N . GLY B 1 97 ? -15.922 -13.727 -25.641 1 96.56 97 GLY B N 1
ATOM 3101 C CA . GLY B 1 97 ? -15.898 -14.492 -26.875 1 96.56 97 GLY B CA 1
ATOM 3102 C C . GLY B 1 97 ? -14.508 -14.938 -27.281 1 96.56 97 GLY B C 1
ATOM 3103 O O . GLY B 1 97 ? -14.352 -15.812 -28.125 1 96.56 97 GLY B O 1
ATOM 3104 N N . ALA B 1 98 ? -13.477 -14.359 -26.656 1 97.75 98 ALA B N 1
ATOM 3105 C CA . ALA B 1 98 ? -12.109 -14.688 -27.031 1 97.75 98 ALA B CA 1
ATOM 3106 C C . ALA B 1 98 ? -11.5 -15.719 -26.078 1 97.75 98 ALA B C 1
ATOM 3108 O O . ALA B 1 98 ? -10.305 -16.016 -26.141 1 97.75 98 ALA B O 1
ATOM 3109 N N . GLY B 1 99 ? -12.367 -16.266 -25.172 1 98.06 99 GLY B N 1
ATOM 3110 C CA . GLY B 1 99 ? -11.898 -17.25 -24.203 1 98.06 99 GLY B CA 1
ATOM 3111 C C . GLY B 1 99 ? -11.477 -16.641 -22.875 1 98.06 99 GLY B C 1
ATOM 3112 O O . GLY B 1 99 ? -11.453 -15.414 -22.734 1 98.06 99 GLY B O 1
ATOM 3113 N N . VAL B 1 100 ? -11.25 -17.562 -21.906 1 98.75 100 VAL B N 1
ATOM 3114 C CA . VAL B 1 100 ? -10.906 -17.141 -20.547 1 98.75 100 VAL B CA 1
ATOM 3115 C C . VAL B 1 100 ? -9.656 -17.875 -20.078 1 98.75 100 VAL B C 1
ATOM 3117 O O . VAL B 1 100 ? -9.523 -19.078 -20.297 1 98.75 100 VAL B O 1
ATOM 3120 N N . LEU B 1 101 ? -8.688 -17.172 -19.547 1 98.88 101 LEU B N 1
ATOM 3121 C CA . LEU B 1 101 ? -7.516 -17.75 -18.906 1 98.88 101 LEU B CA 1
ATOM 3122 C C . LEU B 1 101 ? -7.609 -17.625 -17.375 1 98.88 101 LEU B C 1
ATOM 3124 O O . LEU B 1 101 ? -7.742 -16.531 -16.859 1 98.88 101 LEU B O 1
ATOM 3128 N N . LEU B 1 102 ? -7.598 -18.781 -16.719 1 98.94 102 LEU B N 1
ATOM 3129 C CA . LEU B 1 102 ? -7.566 -18.797 -15.266 1 98.94 102 LEU B CA 1
ATOM 3130 C C . LEU B 1 102 ? -6.133 -18.859 -14.758 1 98.94 102 LEU B C 1
ATOM 3132 O O . LEU B 1 102 ? -5.355 -19.719 -15.18 1 98.94 102 LEU B O 1
ATOM 3136 N N . VAL B 1 103 ? -5.734 -17.906 -13.945 1 98.94 103 VAL B N 1
ATOM 3137 C CA . VAL B 1 103 ? -4.457 -17.938 -13.234 1 98.94 103 VAL B CA 1
ATOM 3138 C C . VAL B 1 103 ? -4.668 -18.453 -11.812 1 98.94 103 VAL B C 1
ATOM 3140 O O . VAL B 1 103 ? -5.352 -17.812 -11.016 1 98.94 103 VAL B O 1
ATOM 3143 N N . VAL B 1 104 ? -4.055 -19.578 -11.484 1 98.81 104 VAL B N 1
ATOM 3144 C CA . VAL B 1 104 ? -4.391 -20.297 -10.258 1 98.81 104 VAL B CA 1
ATOM 3145 C C . VAL B 1 104 ? -3.127 -20.516 -9.43 1 98.81 104 VAL B C 1
ATOM 3147 O O . VAL B 1 104 ? -2.127 -21.031 -9.93 1 98.81 104 VAL B O 1
ATOM 3150 N N . LYS B 1 105 ? -3.133 -20.047 -8.18 1 98.56 105 LYS B N 1
ATOM 3151 C CA . LYS B 1 105 ? -2.039 -20.406 -7.285 1 98.56 105 LYS B CA 1
ATOM 3152 C C . LYS B 1 105 ? -2.053 -21.891 -6.965 1 98.56 105 LYS B C 1
ATOM 3154 O O . LYS B 1 105 ? -3.119 -22.484 -6.766 1 98.56 105 LYS B O 1
ATOM 3159 N N . ASN B 1 106 ? -0.909 -22.438 -6.812 1 96.56 106 ASN B N 1
ATOM 3160 C CA . ASN B 1 106 ? -0.812 -23.875 -6.582 1 96.56 106 ASN B CA 1
ATOM 3161 C C . ASN B 1 106 ? -1.083 -24.234 -5.121 1 96.56 106 ASN B C 1
ATOM 3163 O O . ASN B 1 106 ? -0.17 -24.625 -4.395 1 96.56 106 ASN B O 1
ATOM 3167 N N . TYR B 1 107 ? -2.271 -24.125 -4.754 1 95.88 107 TYR B N 1
ATOM 3168 C CA . TYR B 1 107 ? -2.861 -24.641 -3.523 1 95.88 107 TYR B CA 1
ATOM 3169 C C . TYR B 1 107 ? -3.982 -25.625 -3.828 1 95.88 107 TYR B C 1
ATOM 3171 O O . TYR B 1 107 ? -4.805 -25.391 -4.719 1 95.88 107 TYR B O 1
ATOM 3179 N N . THR B 1 108 ? -4.02 -26.672 -3.115 1 94.88 108 THR B N 1
ATOM 3180 C CA . THR B 1 108 ? -4.863 -27.812 -3.439 1 94.88 108 THR B CA 1
ATOM 3181 C C . THR B 1 108 ? -6.309 -27.359 -3.668 1 94.88 108 THR B C 1
ATOM 3183 O O . THR B 1 108 ? -6.918 -27.719 -4.68 1 94.88 108 THR B O 1
ATOM 3186 N N . GLY B 1 109 ? -6.887 -26.594 -2.756 1 96.06 109 GLY B N 1
ATOM 3187 C CA . GLY B 1 109 ? -8.258 -26.125 -2.889 1 96.06 109 GLY B CA 1
ATOM 3188 C C . GLY B 1 109 ? -8.477 -25.266 -4.121 1 96.06 109 GLY B C 1
ATOM 3189 O O . GLY B 1 109 ? -9.492 -25.422 -4.809 1 96.06 109 GLY B O 1
ATOM 3190 N N . ASP B 1 110 ? -7.582 -24.391 -4.367 1 97.62 110 ASP B N 1
ATOM 3191 C CA . ASP B 1 110 ? -7.691 -23.531 -5.539 1 97.62 110 ASP B CA 1
ATOM 3192 C C . ASP B 1 110 ? -7.641 -24.344 -6.828 1 97.62 110 ASP B C 1
ATOM 3194 O O . ASP B 1 110 ? -8.492 -24.188 -7.703 1 97.62 110 ASP B O 1
ATOM 3198 N N . VAL B 1 111 ? -6.617 -25.25 -6.934 1 97.88 111 VAL B N 1
ATOM 3199 C CA . VAL B 1 111 ? -6.434 -26.047 -8.141 1 97.88 111 VAL B CA 1
ATOM 3200 C C . VAL B 1 111 ? -7.691 -26.875 -8.406 1 97.88 111 VAL B C 1
ATOM 3202 O O . VAL B 1 111 ? -8.234 -26.844 -9.516 1 97.88 111 VAL B O 1
ATOM 3205 N N . LEU B 1 112 ? -8.18 -27.5 -7.375 1 97.69 112 LEU B N 1
ATOM 3206 C CA . LEU B 1 112 ? -9.344 -28.375 -7.52 1 97.69 112 LEU B CA 1
ATOM 3207 C C . LEU B 1 112 ? -10.57 -27.578 -7.941 1 97.69 112 LEU B C 1
ATOM 3209 O O . LEU B 1 112 ? -11.258 -27.938 -8.898 1 97.69 112 LEU B O 1
ATOM 3213 N N . ASN B 1 113 ? -10.883 -26.5 -7.266 1 98.19 113 ASN B N 1
ATOM 3214 C CA . ASN B 1 113 ? -12.102 -25.734 -7.504 1 98.19 113 ASN B CA 1
ATOM 3215 C C . ASN B 1 113 ? -12.055 -25 -8.844 1 98.19 113 ASN B C 1
ATOM 3217 O O . ASN B 1 113 ? -13.078 -24.891 -9.531 1 98.19 113 ASN B O 1
ATOM 3221 N N . PHE B 1 114 ? -10.938 -24.5 -9.266 1 98.38 114 PHE B N 1
ATOM 3222 C CA . PHE B 1 114 ? -10.812 -23.844 -10.555 1 98.38 114 PHE B CA 1
ATOM 3223 C C . PHE B 1 114 ? -10.852 -24.844 -11.695 1 98.38 114 PHE B C 1
ATOM 3225 O O . PHE B 1 114 ? -11.367 -24.547 -12.773 1 98.38 114 PHE B O 1
ATOM 3232 N N . GLU B 1 115 ? -10.273 -26.016 -11.453 1 97.31 115 GLU B N 1
ATOM 3233 C CA . GLU B 1 115 ? -10.375 -27.078 -12.453 1 97.31 115 GLU B CA 1
ATOM 3234 C C . GLU B 1 115 ? -11.828 -27.484 -12.664 1 97.31 115 GLU B C 1
ATOM 3236 O O . GLU B 1 115 ? -12.266 -27.688 -13.805 1 97.31 115 GLU B O 1
ATOM 3241 N N . THR B 1 116 ? -12.508 -27.641 -11.57 1 97.75 116 THR B N 1
ATOM 3242 C CA . THR B 1 116 ? -13.922 -27.969 -11.656 1 97.75 116 THR B CA 1
ATOM 3243 C C . THR B 1 116 ? -14.688 -26.906 -12.43 1 97.75 116 THR B C 1
ATOM 3245 O O . THR B 1 116 ? -15.516 -27.219 -13.281 1 97.75 116 THR B O 1
ATOM 3248 N N . ALA B 1 117 ? -14.414 -25.672 -12.148 1 97.56 117 ALA B N 1
ATOM 3249 C CA . ALA B 1 117 ? -15.055 -24.562 -12.852 1 97.56 117 ALA B CA 1
ATOM 3250 C C . ALA B 1 117 ? -14.734 -24.609 -14.344 1 97.56 117 ALA B C 1
ATOM 3252 O O . ALA B 1 117 ? -15.578 -24.281 -15.172 1 97.56 117 ALA B O 1
ATOM 3253 N N . THR B 1 118 ? -13.492 -24.953 -14.68 1 96.38 118 THR B N 1
ATOM 3254 C CA . THR B 1 118 ? -13.078 -25.078 -16.078 1 96.38 118 THR B CA 1
ATOM 3255 C C . THR B 1 118 ? -13.922 -26.125 -16.797 1 96.38 118 THR B C 1
ATOM 3257 O O . THR B 1 118 ? -14.375 -25.906 -17.922 1 96.38 118 THR B O 1
ATOM 3260 N N . GLU B 1 119 ? -14.141 -27.219 -16.141 1 95.69 119 GLU B N 1
ATOM 3261 C CA . GLU B 1 119 ? -14.961 -28.281 -16.719 1 95.69 119 GLU B CA 1
ATOM 3262 C C . GLU B 1 119 ? -16.391 -27.812 -16.938 1 95.69 119 GLU B C 1
ATOM 3264 O O . GLU B 1 119 ? -16.984 -28.062 -17.984 1 95.69 119 GLU B O 1
ATOM 3269 N N . LEU B 1 120 ? -16.859 -27.172 -15.953 1 94.75 120 LEU B N 1
ATOM 3270 C CA . LEU B 1 120 ? -18.219 -26.656 -16.031 1 94.75 120 LEU B CA 1
ATOM 3271 C C . LEU B 1 120 ? -18.359 -25.656 -17.172 1 94.75 120 LEU B C 1
ATOM 3273 O O . LEU B 1 120 ? -19.344 -25.703 -17.922 1 94.75 120 LEU B O 1
ATOM 3277 N N . ALA B 1 121 ? -17.453 -24.734 -17.312 1 94.81 121 ALA B N 1
ATOM 3278 C CA . ALA B 1 121 ? -17.469 -23.734 -18.359 1 94.81 121 ALA B CA 1
ATOM 3279 C C . ALA B 1 121 ? -17.375 -24.391 -19.734 1 94.81 121 ALA B C 1
ATOM 3281 O O . ALA B 1 121 ? -18 -23.938 -20.703 1 94.81 121 ALA B O 1
ATOM 3282 N N . GLY B 1 122 ? -16.562 -25.406 -19.844 1 92.44 122 GLY B N 1
ATOM 3283 C CA . GLY B 1 122 ? -16.453 -26.156 -21.078 1 92.44 122 GLY B CA 1
ATOM 3284 C C . GLY B 1 122 ? -17.766 -26.766 -21.547 1 92.44 122 GLY B C 1
ATOM 3285 O O . GLY B 1 122 ? -18.062 -26.75 -22.734 1 92.44 122 GLY B O 1
ATOM 3286 N N . MET B 1 123 ? -18.516 -27.203 -20.641 1 93.31 123 MET B N 1
ATOM 3287 C CA . MET B 1 123 ? -19.828 -27.781 -20.938 1 93.31 123 MET B CA 1
ATOM 3288 C C . MET B 1 123 ? -20.766 -26.719 -21.484 1 93.31 123 MET B C 1
ATOM 3290 O O . MET B 1 123 ? -21.656 -27.031 -22.281 1 93.31 123 MET B O 1
ATOM 3294 N N . ALA B 1 124 ? -20.484 -25.547 -21.109 1 91.69 124 ALA B N 1
ATOM 3295 C CA . ALA B 1 124 ? -21.312 -24.422 -21.547 1 91.69 124 ALA B CA 1
ATOM 3296 C C . ALA B 1 124 ? -20.781 -23.828 -22.859 1 91.69 124 ALA B C 1
ATOM 3298 O O . ALA B 1 124 ? -21.297 -22.828 -23.344 1 91.69 124 ALA B O 1
ATOM 3299 N N . GLY B 1 125 ? -19.703 -24.328 -23.391 1 94 125 GLY B N 1
ATOM 3300 C CA . GLY B 1 125 ? -19.172 -23.922 -24.688 1 94 125 GLY B CA 1
ATOM 3301 C C . GLY B 1 125 ? -18.156 -22.797 -24.609 1 94 125 GLY B C 1
ATOM 3302 O O . GLY B 1 125 ? -17.859 -22.156 -25.609 1 94 125 GLY B O 1
ATOM 3303 N N . VAL B 1 126 ? -17.703 -22.5 -23.438 1 96 126 VAL B N 1
ATOM 3304 C CA . VAL B 1 126 ? -16.703 -21.453 -23.25 1 96 126 VAL B CA 1
ATOM 3305 C C . VAL B 1 126 ? -15.297 -22.078 -23.25 1 96 126 VAL B C 1
ATOM 3307 O O . VAL B 1 126 ? -15.055 -23.062 -22.562 1 96 126 VAL B O 1
ATOM 3310 N N . GLU B 1 127 ? -14.438 -21.578 -24.062 1 97.19 127 GLU B N 1
ATOM 3311 C CA . GLU B 1 127 ? -13.055 -22.062 -24.031 1 97.19 127 GLU B CA 1
ATOM 3312 C C . GLU B 1 127 ? -12.297 -21.484 -22.844 1 97.19 127 GLU B C 1
ATOM 3314 O O . GLU B 1 127 ? -12.117 -20.266 -22.734 1 97.19 127 GLU B O 1
ATOM 3319 N N . VAL B 1 128 ? -11.898 -22.328 -21.938 1 98.19 128 VAL B N 1
ATOM 3320 C CA . VAL B 1 128 ? -11.195 -21.922 -20.719 1 98.19 128 VAL B CA 1
ATOM 3321 C C . VAL B 1 128 ? -9.867 -22.672 -20.609 1 98.19 128 VAL B C 1
ATOM 3323 O O . VAL B 1 128 ? -9.805 -23.875 -20.891 1 98.19 128 VAL B O 1
ATOM 3326 N N . ARG B 1 129 ? -8.805 -21.938 -20.391 1 97.31 129 ARG B N 1
ATOM 3327 C CA . ARG B 1 129 ? -7.5 -22.484 -20.047 1 97.31 129 ARG B CA 1
ATOM 3328 C C . ARG B 1 129 ? -7.102 -22.094 -18.625 1 97.31 129 ARG B C 1
ATOM 3330 O O . ARG B 1 129 ? -7.59 -21.109 -18.078 1 97.31 129 ARG B O 1
ATOM 3337 N N . SER B 1 130 ? -6.34 -22.984 -18.016 1 97.94 130 SER B N 1
ATOM 3338 C CA . SER B 1 130 ? -5.852 -22.703 -16.672 1 97.94 130 SER B CA 1
ATOM 3339 C C . SER B 1 130 ? -4.332 -22.812 -16.594 1 97.94 130 SER B C 1
ATOM 3341 O O . SER B 1 130 ? -3.742 -23.719 -17.188 1 97.94 130 SER B O 1
ATOM 3343 N N . VAL B 1 131 ? -3.703 -21.922 -15.961 1 98.62 131 VAL B N 1
ATOM 3344 C CA . VAL B 1 131 ? -2.271 -21.969 -15.68 1 98.62 131 VAL B CA 1
ATOM 3345 C C . VAL B 1 131 ? -2.039 -21.953 -14.172 1 98.62 131 VAL B C 1
ATOM 3347 O O . VAL B 1 131 ? -2.615 -21.141 -13.453 1 98.62 131 VAL B O 1
ATOM 3350 N N . ILE B 1 132 ? -1.223 -22.891 -13.688 1 98.31 132 ILE B N 1
ATOM 3351 C CA . ILE B 1 132 ? -0.896 -23.016 -12.273 1 98.31 132 ILE B CA 1
ATOM 3352 C C . ILE B 1 132 ? 0.411 -22.297 -11.969 1 98.31 132 ILE B C 1
ATOM 3354 O O . ILE B 1 132 ? 1.408 -22.469 -12.672 1 98.31 132 ILE B O 1
ATOM 3358 N N . VAL B 1 133 ? 0.401 -21.406 -11.008 1 98.56 133 VAL B N 1
ATOM 3359 C CA . VAL B 1 133 ? 1.61 -20.734 -10.547 1 98.56 133 VAL B CA 1
ATOM 3360 C C . VAL B 1 133 ? 2.221 -21.5 -9.375 1 98.56 133 VAL B C 1
ATOM 3362 O O . VAL B 1 133 ? 1.554 -21.734 -8.367 1 98.56 133 VAL B O 1
ATOM 3365 N N . ASP B 1 134 ? 3.4 -21.906 -9.469 1 97.06 134 ASP B N 1
ATOM 3366 C CA . ASP B 1 134 ? 4.09 -22.688 -8.453 1 97.06 134 ASP B CA 1
ATOM 3367 C C . ASP B 1 134 ? 5.523 -22.203 -8.258 1 97.06 134 ASP B C 1
ATOM 3369 O O . ASP B 1 134 ? 6.465 -23 -8.297 1 97.06 134 ASP B O 1
ATOM 3373 N N . ASP B 1 135 ? 5.68 -20.938 -7.871 1 97.19 135 ASP B N 1
ATOM 3374 C CA . ASP B 1 135 ? 6.957 -20.234 -7.91 1 97.19 135 ASP B CA 1
ATOM 3375 C C . ASP B 1 135 ? 7.699 -20.375 -6.582 1 97.19 135 ASP B C 1
ATOM 3377 O O . ASP B 1 135 ? 8.875 -20.016 -6.48 1 97.19 135 ASP B O 1
ATOM 3381 N N . ASP B 1 136 ? 7.121 -20.922 -5.555 1 97.19 136 ASP B N 1
ATOM 3382 C CA . ASP B 1 136 ? 7.691 -20.969 -4.211 1 97.19 136 ASP B CA 1
ATOM 3383 C C . ASP B 1 136 ? 8.773 -22.031 -4.105 1 97.19 136 ASP B C 1
ATOM 3385 O O . ASP B 1 136 ? 8.484 -23.234 -4.16 1 97.19 136 ASP B O 1
ATOM 3389 N N . VAL B 1 137 ? 9.992 -21.656 -3.824 1 96 137 VAL B N 1
ATOM 3390 C CA . VAL B 1 137 ? 11.102 -22.594 -3.846 1 96 137 VAL B CA 1
ATOM 3391 C C . VAL B 1 137 ? 11.281 -23.219 -2.461 1 96 137 VAL B C 1
ATOM 3393 O O . VAL B 1 137 ? 12.125 -24.094 -2.27 1 96 137 VAL B O 1
ATOM 3396 N N . ALA B 1 138 ? 10.492 -22.703 -1.51 1 91.06 138 ALA B N 1
ATOM 3397 C CA . ALA B 1 138 ? 10.625 -23.188 -0.14 1 91.06 138 ALA B CA 1
ATOM 3398 C C . ALA B 1 138 ? 10.281 -24.672 -0.052 1 91.06 138 ALA B C 1
ATOM 3400 O O . ALA B 1 138 ? 10.82 -25.391 0.793 1 91.06 138 ALA B O 1
ATOM 3401 N N . VAL B 1 139 ? 9.297 -25.078 -0.833 1 75 139 VAL B N 1
ATOM 3402 C CA . VAL B 1 139 ? 8.766 -26.438 -0.751 1 75 139 VAL B CA 1
ATOM 3403 C C . VAL B 1 139 ? 9.211 -27.25 -1.972 1 75 139 VAL B C 1
ATOM 3405 O O . VAL B 1 139 ? 8.984 -26.828 -3.111 1 75 139 VAL B O 1
ATOM 3408 N N . LYS B 1 140 ? 10.406 -27.984 -1.921 1 65.38 140 LYS B N 1
ATOM 3409 C CA . LYS B 1 140 ? 10.68 -28.859 -3.059 1 65.38 140 LYS B CA 1
ATOM 3410 C C . LYS B 1 140 ? 9.633 -29.969 -3.172 1 65.38 140 LYS B C 1
ATOM 3412 O O . LYS B 1 140 ? 8.961 -30.078 -4.19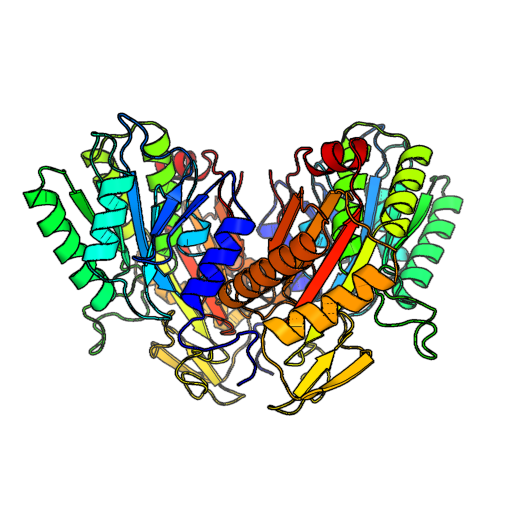5 1 65.38 140 LYS B O 1
ATOM 3417 N N . ASP B 1 141 ? 9.68 -30.953 -2.424 1 54.53 141 ASP B N 1
ATOM 3418 C CA . ASP B 1 141 ? 8.781 -32.094 -2.383 1 54.53 141 ASP B CA 1
ATOM 3419 C C . ASP B 1 141 ? 7.977 -32.125 -1.085 1 54.53 141 ASP B C 1
ATOM 3421 O O . ASP B 1 141 ? 8.516 -32.438 -0.019 1 54.53 141 ASP B O 1
ATOM 3425 N N . SER B 1 142 ? 7.316 -30.953 -0.821 1 48.69 142 SER B N 1
ATOM 3426 C CA . SER B 1 142 ? 6.828 -31.031 0.553 1 48.69 142 SER B CA 1
ATOM 3427 C C . SER B 1 142 ? 5.684 -32.031 0.679 1 48.69 142 SER B C 1
ATOM 3429 O O . SER B 1 142 ? 4.965 -32.281 -0.29 1 48.69 142 SER B O 1
ATOM 3431 N N . THR B 1 143 ? 5.734 -32.812 1.734 1 45.94 143 THR B N 1
ATOM 3432 C CA . THR B 1 143 ? 4.695 -33.75 2.164 1 45.94 143 THR B CA 1
ATOM 3433 C C . THR B 1 143 ? 3.34 -33.062 2.229 1 45.94 143 THR B C 1
ATOM 3435 O O . THR B 1 143 ? 2.295 -33.719 2.133 1 45.94 143 THR B O 1
ATOM 3438 N N . HIS B 1 144 ? 3.273 -31.766 2.455 1 45.53 144 HIS B N 1
ATOM 3439 C CA . HIS B 1 144 ? 2.021 -31.094 2.768 1 45.53 144 HIS B CA 1
ATOM 3440 C C . HIS B 1 144 ? 1.425 -30.438 1.525 1 45.53 144 HIS B C 1
ATOM 3442 O O . HIS B 1 144 ? 0.281 -29.969 1.549 1 45.53 144 HIS B O 1
ATOM 3448 N N . THR B 1 145 ? 2.314 -30.188 0.592 1 53.69 145 THR B N 1
ATOM 3449 C CA . THR B 1 145 ? 1.799 -29.531 -0.605 1 53.69 145 THR B CA 1
ATOM 3450 C C . THR B 1 145 ? 2.09 -30.375 -1.848 1 53.69 145 THR B C 1
ATOM 3452 O O . THR B 1 145 ? 3.057 -31.141 -1.876 1 53.69 145 THR B O 1
ATOM 3455 N N . ALA B 1 146 ? 1.027 -30.609 -2.615 1 63.44 146 ALA B N 1
ATOM 3456 C CA . ALA B 1 146 ? 1.172 -31.25 -3.922 1 63.44 146 ALA B CA 1
ATOM 3457 C C . ALA B 1 146 ? 2.092 -30.438 -4.828 1 63.44 146 ALA B C 1
ATOM 3459 O O . ALA B 1 146 ? 1.638 -29.828 -5.801 1 63.44 146 ALA B O 1
ATOM 3460 N N . GLY B 1 147 ? 3.338 -30.141 -4.211 1 85.38 147 GLY B N 1
ATOM 3461 C CA . GLY B 1 147 ? 4.328 -29.438 -5.008 1 85.38 147 GLY B CA 1
ATOM 3462 C C . GLY B 1 147 ? 4.555 -28.016 -4.547 1 85.38 147 GLY B C 1
ATOM 3463 O O . GLY B 1 147 ? 4.203 -27.656 -3.422 1 85.38 147 GLY B O 1
ATOM 3464 N N . ARG B 1 148 ? 5.211 -27.156 -5.297 1 93.44 148 ARG B N 1
ATOM 3465 C CA . ARG B 1 148 ? 5.531 -25.766 -4.957 1 93.44 148 ARG B CA 1
ATOM 3466 C C . ARG B 1 148 ? 4.27 -24.922 -4.867 1 93.44 148 ARG B C 1
ATOM 3468 O O . ARG B 1 148 ? 3.354 -25.062 -5.68 1 93.44 148 ARG B O 1
ATOM 3475 N N . ARG B 1 149 ? 4.254 -24.047 -3.873 1 95.81 149 ARG B N 1
ATOM 3476 C CA . ARG B 1 149 ? 3.133 -23.125 -3.725 1 95.81 149 ARG B CA 1
ATOM 3477 C C . ARG B 1 149 ? 3.23 -21.984 -4.723 1 95.81 149 ARG B C 1
ATOM 3479 O O . ARG B 1 149 ? 4.297 -21.734 -5.297 1 95.81 149 ARG B O 1
ATOM 3486 N N . GLY B 1 150 ? 2.096 -21.359 -5.004 1 97.12 150 GLY B N 1
ATOM 3487 C CA . GLY B 1 150 ? 2.066 -20.125 -5.77 1 97.12 150 GLY B CA 1
ATOM 3488 C C . GLY B 1 150 ? 1.998 -18.891 -4.902 1 97.12 150 GLY B C 1
ATOM 3489 O O . GLY B 1 150 ? 1.076 -18.734 -4.098 1 97.12 150 GLY B O 1
ATOM 3490 N N . VAL B 1 151 ? 2.975 -18 -5.051 1 97.44 151 VAL B N 1
ATOM 3491 C CA . VAL B 1 151 ? 3.039 -16.828 -4.176 1 97.44 151 VAL B CA 1
ATOM 3492 C C . VAL B 1 151 ? 3.293 -15.578 -5.004 1 97.44 151 VAL B C 1
ATOM 3494 O O . VAL B 1 151 ? 2.473 -15.203 -5.844 1 97.44 151 VAL B O 1
ATOM 3497 N N . GLY B 1 152 ? 4.469 -14.984 -4.914 1 98.5 152 GLY B N 1
ATOM 3498 C CA . GLY B 1 152 ? 4.73 -13.688 -5.52 1 98.5 152 GLY B CA 1
ATOM 3499 C C . GLY B 1 152 ? 4.641 -13.711 -7.031 1 98.5 152 GLY B C 1
ATOM 3500 O O . GLY B 1 152 ? 4.262 -12.711 -7.648 1 98.5 152 GLY B O 1
ATOM 3501 N N . GLY B 1 153 ? 5.023 -14.781 -7.672 1 98.81 153 GLY B N 1
ATOM 3502 C CA . GLY B 1 153 ? 4.945 -14.914 -9.117 1 98.81 153 GLY B CA 1
ATOM 3503 C C . GLY B 1 153 ? 3.553 -14.68 -9.664 1 98.81 153 GLY B C 1
ATOM 3504 O O . GLY B 1 153 ? 3.393 -14.281 -10.82 1 98.81 153 GLY B O 1
ATOM 3505 N N . THR B 1 154 ? 2.523 -14.875 -8.836 1 98.94 154 THR B N 1
ATOM 3506 C CA . THR B 1 154 ? 1.133 -14.727 -9.25 1 98.94 154 THR B CA 1
ATOM 3507 C C . THR B 1 154 ? 0.847 -13.281 -9.664 1 98.94 154 THR B C 1
ATOM 3509 O O . THR B 1 154 ? 0.22 -13.039 -10.695 1 98.94 154 THR B O 1
ATOM 3512 N N . VAL B 1 155 ? 1.341 -12.328 -8.883 1 98.94 155 VAL B N 1
ATOM 3513 C CA . VAL B 1 155 ? 1.151 -10.906 -9.18 1 98.94 155 VAL B CA 1
ATOM 3514 C C . VAL B 1 155 ? 1.758 -10.57 -10.539 1 98.94 155 VAL B C 1
ATOM 3516 O O . VAL B 1 155 ? 1.148 -9.859 -11.336 1 98.94 155 VAL B O 1
ATOM 3519 N N . LEU B 1 156 ? 2.898 -11.125 -10.812 1 98.94 156 LEU B N 1
ATOM 3520 C CA . LEU B 1 156 ? 3.625 -10.828 -12.039 1 98.94 156 LEU B CA 1
ATOM 3521 C C . LEU B 1 156 ? 2.932 -11.461 -13.242 1 98.94 156 LEU B C 1
ATOM 3523 O O . LEU B 1 156 ? 2.822 -10.836 -14.297 1 98.94 156 LEU B O 1
ATOM 3527 N N . VAL B 1 157 ? 2.422 -12.703 -13.086 1 98.94 157 VAL B N 1
ATOM 3528 C CA . VAL B 1 157 ? 1.672 -13.359 -14.148 1 98.94 157 VAL B CA 1
ATOM 3529 C C . VAL B 1 157 ? 0.423 -12.547 -14.477 1 98.94 157 VAL B C 1
ATOM 3531 O O . VAL B 1 157 ? 0.143 -12.266 -15.648 1 98.94 157 VAL B O 1
ATOM 3534 N N . GLU B 1 158 ? -0.305 -12.125 -13.445 1 98.94 158 GLU B N 1
ATOM 3535 C CA . GLU B 1 158 ? -1.537 -11.367 -13.641 1 98.94 158 GLU B CA 1
ATOM 3536 C C . GLU B 1 158 ? -1.267 -10.062 -14.375 1 98.94 158 GLU B C 1
ATOM 3538 O O . GLU B 1 158 ? -2.027 -9.672 -15.258 1 98.94 158 GLU B O 1
ATOM 3543 N N . LYS B 1 159 ? -0.199 -9.375 -14.023 1 98.94 159 LYS B N 1
ATOM 3544 C CA . LYS B 1 159 ? 0.122 -8.086 -14.633 1 98.94 159 LYS B CA 1
ATOM 3545 C C . LYS B 1 159 ? 0.545 -8.258 -16.094 1 98.94 159 LYS B C 1
ATOM 3547 O O . LYS B 1 159 ? 0.047 -7.559 -16.969 1 98.94 159 LYS B O 1
ATOM 3552 N N . ILE B 1 160 ? 1.463 -9.172 -16.359 1 98.94 160 ILE B N 1
ATOM 3553 C CA . ILE B 1 160 ? 2.072 -9.289 -17.672 1 98.94 160 ILE B CA 1
ATOM 3554 C C . ILE B 1 160 ? 1.073 -9.914 -18.656 1 98.94 160 ILE B C 1
ATOM 3556 O O . ILE B 1 160 ? 0.895 -9.414 -19.766 1 98.94 160 ILE B O 1
ATOM 3560 N N . VAL B 1 161 ? 0.381 -10.969 -18.219 1 98.94 161 VAL B N 1
ATOM 3561 C CA . VAL B 1 161 ? -0.608 -11.609 -19.078 1 98.94 161 VAL B CA 1
ATOM 3562 C C . VAL B 1 161 ? -1.804 -10.68 -19.266 1 98.94 161 VAL B C 1
ATOM 3564 O O . VAL B 1 161 ? -2.375 -10.617 -20.359 1 98.94 161 VAL B O 1
ATOM 3567 N N . GLY B 1 162 ? -2.201 -9.984 -18.203 1 98.88 162 GLY B N 1
ATOM 3568 C CA . GLY B 1 162 ? -3.256 -8.992 -18.344 1 98.88 162 GLY B CA 1
ATOM 3569 C C . GLY B 1 162 ? -2.955 -7.934 -19.391 1 98.88 162 GLY B C 1
ATOM 3570 O O . GLY B 1 162 ? -3.842 -7.531 -20.141 1 98.88 162 GLY B O 1
ATOM 3571 N N . ALA B 1 163 ? -1.713 -7.48 -19.391 1 98.88 163 ALA B N 1
ATOM 3572 C CA . ALA B 1 163 ? -1.282 -6.504 -20.391 1 98.88 163 ALA B CA 1
ATOM 3573 C C . ALA B 1 163 ? -1.398 -7.07 -21.797 1 98.88 163 ALA B C 1
ATOM 3575 O O . ALA B 1 163 ? -1.851 -6.379 -22.719 1 98.88 163 ALA B O 1
ATOM 3576 N N . ALA B 1 164 ? -0.961 -8.32 -21.969 1 98.88 164 ALA B N 1
ATOM 3577 C CA . ALA B 1 164 ? -1.057 -8.969 -23.266 1 98.88 164 ALA B CA 1
ATOM 3578 C C . ALA B 1 164 ? -2.51 -9.086 -23.719 1 98.88 164 ALA B C 1
ATOM 3580 O O . ALA B 1 164 ? -2.84 -8.781 -24.875 1 98.88 164 ALA B O 1
ATOM 3581 N N . ALA B 1 165 ? -3.365 -9.5 -22.812 1 98.75 165 ALA B N 1
ATOM 3582 C CA . ALA B 1 165 ? -4.785 -9.641 -23.109 1 98.75 165 ALA B CA 1
ATOM 3583 C C . ALA B 1 165 ? -5.398 -8.297 -23.5 1 98.75 165 ALA B C 1
ATOM 3585 O O . ALA B 1 165 ? -6.219 -8.219 -24.422 1 98.75 165 ALA B O 1
ATOM 3586 N N . GLU B 1 166 ? -4.969 -7.262 -22.766 1 97.81 166 GLU B N 1
ATOM 3587 C CA . GLU B 1 166 ? -5.473 -5.918 -23.016 1 97.81 166 GLU B CA 1
ATOM 3588 C C . GLU B 1 166 ? -5.137 -5.465 -24.438 1 97.81 166 GLU B C 1
ATOM 3590 O O . GLU B 1 166 ? -5.895 -4.711 -25.047 1 97.81 166 GLU B O 1
ATOM 3595 N N . ARG B 1 167 ? -4.062 -5.984 -24.984 1 97.25 167 ARG B N 1
ATOM 3596 C CA . ARG B 1 167 ? -3.59 -5.609 -26.312 1 97.25 167 ARG B CA 1
ATOM 3597 C C . ARG B 1 167 ? -4.227 -6.484 -27.391 1 97.25 167 ARG B C 1
ATOM 3599 O O . ARG B 1 167 ? -3.939 -6.324 -28.578 1 97.25 167 ARG B O 1
ATOM 3606 N N . GLY B 1 168 ? -4.996 -7.5 -26.969 1 97.75 168 GLY B N 1
ATOM 3607 C CA . GLY B 1 168 ? -5.73 -8.312 -27.938 1 97.75 168 GLY B CA 1
ATOM 3608 C C . GLY B 1 168 ? -5.059 -9.641 -28.219 1 97.75 168 GLY B C 1
ATOM 3609 O O . GLY B 1 168 ? -5.422 -10.328 -29.172 1 97.75 168 GLY B O 1
ATOM 3610 N N . THR B 1 169 ? -4.07 -10.008 -27.438 1 98.5 169 THR B N 1
ATOM 3611 C CA . THR B 1 169 ? -3.41 -11.305 -27.594 1 98.5 169 THR B CA 1
ATOM 3612 C C . THR B 1 169 ? -4.41 -12.445 -27.422 1 98.5 169 THR B C 1
ATOM 3614 O O . THR B 1 169 ? -5.266 -12.398 -26.531 1 98.5 169 THR B O 1
ATOM 3617 N N . ASP B 1 170 ? -4.34 -13.453 -28.25 1 98.56 170 ASP B N 1
ATOM 3618 C CA . ASP B 1 170 ? -5.344 -14.516 -28.219 1 98.56 170 ASP B CA 1
ATOM 3619 C C . ASP B 1 170 ? -5.07 -15.492 -27.078 1 98.56 170 ASP B C 1
ATOM 3621 O O . ASP B 1 170 ? -4.055 -15.383 -26.391 1 98.56 170 ASP B O 1
ATOM 3625 N N . LEU B 1 171 ? -5.949 -16.422 -26.859 1 98.69 171 LEU B N 1
ATOM 3626 C CA . LEU B 1 171 ? -5.949 -17.297 -25.688 1 98.69 171 LEU B CA 1
ATOM 3627 C C . LEU B 1 171 ? -4.723 -18.203 -25.688 1 98.69 171 LEU B C 1
ATOM 3629 O O . LEU B 1 171 ? -4.094 -18.406 -24.641 1 98.69 171 LEU B O 1
ATOM 3633 N N . ASP B 1 172 ? -4.344 -18.766 -26.844 1 98.69 172 ASP B N 1
ATOM 3634 C CA . ASP B 1 172 ? -3.188 -19.656 -26.953 1 98.69 172 ASP B CA 1
ATOM 3635 C C . ASP B 1 172 ? -1.908 -18.938 -26.531 1 98.69 172 ASP B C 1
ATOM 3637 O O . ASP B 1 172 ? -1.121 -19.469 -25.734 1 98.69 172 ASP B O 1
ATOM 3641 N N . ARG B 1 173 ? -1.784 -17.766 -27.031 1 98.62 173 ARG B N 1
ATOM 3642 C CA . ARG B 1 173 ? -0.584 -16.984 -26.734 1 98.62 173 ARG B CA 1
ATOM 3643 C C . ARG B 1 173 ? -0.574 -16.516 -25.297 1 98.62 173 ARG B C 1
ATOM 3645 O O . ARG B 1 173 ? 0.485 -16.422 -24.672 1 98.62 173 ARG B O 1
ATOM 3652 N N . CYS B 1 174 ? -1.717 -16.125 -24.703 1 98.88 174 CYS B N 1
ATOM 3653 C CA . CYS B 1 174 ? -1.797 -15.766 -23.297 1 98.88 174 CYS B CA 1
ATOM 3654 C C . CYS B 1 174 ? -1.378 -16.938 -22.406 1 98.88 174 CYS B C 1
ATOM 3656 O O . CYS B 1 174 ? -0.637 -16.75 -21.438 1 98.88 174 CYS B O 1
ATOM 3658 N N . GLU B 1 175 ? -1.868 -18.078 -22.75 1 98.81 175 GLU B N 1
ATOM 3659 C CA . GLU B 1 175 ? -1.498 -19.281 -21.984 1 98.81 175 GLU B CA 1
ATOM 3660 C C . GLU B 1 175 ? 0.001 -19.547 -22.078 1 98.81 175 GLU B C 1
ATOM 3662 O O . GLU B 1 175 ? 0.649 -19.828 -21.078 1 98.81 175 GLU B O 1
ATOM 3667 N N . GLU B 1 176 ? 0.505 -19.484 -23.297 1 98.75 176 GLU B N 1
ATOM 3668 C CA . GLU B 1 176 ? 1.934 -19.688 -23.516 1 98.75 176 GLU B CA 1
ATOM 3669 C C . GLU B 1 176 ? 2.764 -18.703 -22.703 1 98.75 176 GLU B C 1
ATOM 3671 O O . GLU B 1 176 ? 3.752 -19.078 -22.078 1 98.75 176 GLU B O 1
ATOM 3676 N N . LEU B 1 177 ? 2.35 -17.484 -22.75 1 98.81 177 LEU B N 1
ATOM 3677 C CA . LEU B 1 177 ? 3.035 -16.438 -22.016 1 98.81 177 LEU B CA 1
ATOM 3678 C C . LEU B 1 177 ? 3.002 -16.719 -20.516 1 98.81 177 LEU B C 1
ATOM 3680 O O . LEU B 1 177 ? 4.023 -16.578 -19.828 1 98.81 177 LEU B O 1
ATOM 3684 N N . ALA B 1 178 ? 1.851 -17.062 -19.969 1 98.94 178 ALA B N 1
ATOM 3685 C CA . ALA B 1 178 ? 1.706 -17.375 -18.547 1 98.94 178 ALA B CA 1
ATOM 3686 C C . ALA B 1 178 ? 2.639 -18.516 -18.141 1 98.94 178 ALA B C 1
ATOM 3688 O O . ALA B 1 178 ? 3.336 -18.422 -17.141 1 98.94 178 ALA B O 1
ATOM 3689 N N . LYS B 1 179 ? 2.66 -19.547 -18.938 1 98.75 179 LYS B N 1
ATOM 3690 C CA . LYS B 1 179 ? 3.521 -20.703 -18.656 1 98.75 179 LYS B CA 1
ATOM 3691 C C . LYS B 1 179 ? 4.996 -20.297 -18.703 1 98.75 179 LYS B C 1
ATOM 3693 O O . LYS B 1 179 ? 5.797 -20.766 -17.906 1 98.75 179 LYS B O 1
ATOM 3698 N N . ARG B 1 180 ? 5.32 -19.5 -19.672 1 98.56 180 ARG B N 1
ATOM 3699 C CA . ARG B 1 180 ? 6.688 -19.016 -19.781 1 98.56 180 ARG B CA 1
ATOM 3700 C C . ARG B 1 180 ? 7.094 -18.25 -18.516 1 98.56 180 ARG B C 1
ATOM 3702 O O . ARG B 1 180 ? 8.172 -18.469 -17.969 1 98.56 180 ARG B O 1
ATOM 3709 N N . ILE B 1 181 ? 6.242 -17.344 -18.016 1 98.81 181 ILE B N 1
ATOM 3710 C CA . ILE B 1 181 ? 6.523 -16.562 -16.812 1 98.81 181 ILE B CA 1
ATOM 3711 C C . ILE B 1 181 ? 6.695 -17.5 -15.625 1 98.81 181 ILE B C 1
ATOM 3713 O O . ILE B 1 181 ? 7.66 -17.391 -14.867 1 98.81 181 ILE B O 1
ATOM 3717 N N . VAL B 1 182 ? 5.766 -18.453 -15.523 1 98.56 182 VAL B N 1
ATOM 3718 C CA . VAL B 1 182 ? 5.801 -19.391 -14.398 1 98.56 182 VAL B CA 1
ATOM 3719 C C . VAL B 1 182 ? 7.113 -20.172 -14.422 1 98.56 182 VAL B C 1
ATOM 3721 O O . VAL B 1 182 ? 7.691 -20.438 -13.367 1 98.56 182 VAL B O 1
ATOM 3724 N N . SER B 1 183 ? 7.574 -20.484 -15.586 1 97.81 183 SER B N 1
ATOM 3725 C CA . SER B 1 183 ? 8.797 -21.266 -15.711 1 97.81 183 SER B CA 1
ATOM 3726 C C . SER B 1 183 ? 10.031 -20.422 -15.406 1 97.81 183 SER B C 1
ATOM 3728 O O . SER B 1 183 ? 11.117 -20.953 -15.18 1 97.81 183 SER B O 1
ATOM 3730 N N . GLN B 1 184 ? 9.852 -19.062 -15.344 1 97.88 184 GLN B N 1
ATOM 3731 C CA . GLN B 1 184 ? 11.016 -18.188 -15.234 1 97.88 184 GLN B CA 1
ATOM 3732 C C . GLN B 1 184 ? 10.93 -17.328 -13.977 1 97.88 184 GLN B C 1
ATOM 3734 O O . GLN B 1 184 ? 11.617 -16.297 -13.875 1 97.88 184 GLN B O 1
ATOM 3739 N N . VAL B 1 185 ? 10.07 -17.688 -13.039 1 98.69 185 VAL B N 1
ATOM 3740 C CA . VAL B 1 185 ? 9.898 -16.906 -11.82 1 98.69 185 VAL B CA 1
ATOM 3741 C C . VAL B 1 185 ? 10.078 -17.812 -10.602 1 98.69 185 VAL B C 1
ATOM 3743 O O . VAL B 1 185 ? 9.656 -18.969 -10.609 1 98.69 185 VAL B O 1
ATOM 3746 N N . ARG B 1 186 ? 10.781 -17.281 -9.57 1 98.31 186 ARG B N 1
ATOM 3747 C CA . ARG B 1 186 ? 10.945 -17.984 -8.305 1 98.31 186 ARG B CA 1
ATOM 3748 C C . ARG B 1 186 ? 10.773 -17.031 -7.125 1 98.31 186 ARG B C 1
ATOM 3750 O O . ARG B 1 186 ? 11.125 -15.852 -7.215 1 98.31 186 ARG B O 1
ATOM 3757 N N . SER B 1 187 ? 10.234 -17.547 -6.055 1 98.19 187 SER B N 1
ATOM 3758 C CA . SER B 1 187 ? 9.93 -16.75 -4.867 1 98.19 187 SER B CA 1
ATOM 3759 C C . SER B 1 187 ? 10.328 -17.484 -3.594 1 98.19 187 SER B C 1
ATOM 3761 O O . SER B 1 187 ? 10.398 -18.719 -3.58 1 98.19 187 SER B O 1
ATOM 3763 N N . MET B 1 188 ? 10.531 -16.75 -2.584 1 98.12 188 MET B N 1
ATOM 3764 C CA . MET B 1 188 ? 10.656 -17.281 -1.234 1 98.12 188 MET B CA 1
ATOM 3765 C C . MET B 1 188 ? 10.312 -16.234 -0.188 1 98.12 188 MET B C 1
ATOM 3767 O O . MET B 1 188 ? 10.672 -15.062 -0.345 1 98.12 188 MET B O 1
ATOM 3771 N N . GLY B 1 189 ? 9.617 -16.609 0.859 1 98.06 189 GLY B N 1
ATOM 3772 C CA . GLY B 1 189 ? 9.211 -15.68 1.896 1 98.06 189 GLY B CA 1
ATOM 3773 C C . GLY B 1 189 ? 9.688 -16.078 3.281 1 98.06 189 GLY B C 1
ATOM 3774 O O . GLY B 1 189 ? 10.211 -17.188 3.467 1 98.06 189 GLY B O 1
ATOM 3775 N N . MET B 1 190 ? 9.586 -15.172 4.18 1 98.25 190 MET B N 1
ATOM 3776 C CA . MET B 1 190 ? 9.852 -15.398 5.594 1 98.25 190 MET B CA 1
ATOM 3777 C C . MET B 1 190 ? 8.914 -14.57 6.465 1 98.25 190 MET B C 1
ATOM 3779 O O . MET B 1 190 ? 8.289 -13.625 5.984 1 98.25 190 MET B O 1
ATOM 3783 N N . ALA B 1 191 ? 8.781 -14.961 7.699 1 97.75 191 ALA B N 1
ATOM 3784 C CA . ALA B 1 191 ? 7.926 -14.234 8.633 1 97.75 191 ALA B CA 1
ATOM 3785 C C . ALA B 1 191 ? 8.602 -14.094 10 1 97.75 191 ALA B C 1
ATOM 3787 O O . ALA B 1 191 ? 9.375 -14.961 10.398 1 97.75 191 ALA B O 1
ATOM 3788 N N . VAL B 1 192 ? 8.273 -13.008 10.68 1 97.19 192 VAL B N 1
ATOM 3789 C CA . VAL B 1 192 ? 8.766 -12.812 12.039 1 97.19 192 VAL B CA 1
ATOM 3790 C C . VAL B 1 192 ? 7.59 -12.789 13.016 1 97.19 192 VAL B C 1
ATOM 3792 O O . VAL B 1 192 ? 7.781 -12.859 14.234 1 97.19 192 VAL B O 1
ATOM 3795 N N . SER B 1 193 ? 6.414 -12.727 12.555 1 95.19 193 SER B N 1
ATOM 3796 C CA . SER B 1 193 ? 5.219 -12.867 13.375 1 95.19 193 SER B CA 1
ATOM 3797 C C . SER B 1 193 ? 4.086 -13.531 12.594 1 95.19 193 SER B C 1
ATOM 3799 O O . SER B 1 193 ? 4.094 -13.531 11.359 1 95.19 193 SER B O 1
ATOM 3801 N N . ALA B 1 194 ? 3.119 -14.133 13.289 1 95.06 194 ALA B N 1
ATOM 3802 C CA . ALA B 1 194 ? 1.991 -14.836 12.68 1 95.06 194 ALA B CA 1
ATOM 3803 C C . ALA B 1 194 ? 0.8 -13.898 12.492 1 95.06 194 ALA B C 1
ATOM 3805 O O . ALA B 1 194 ? 0.625 -12.945 13.25 1 95.06 194 ALA B O 1
ATOM 3806 N N . PRO B 1 195 ? 0.002 -14.086 11.469 1 95.5 195 PRO B N 1
ATOM 3807 C CA . PRO B 1 195 ? -1.291 -13.406 11.375 1 95.5 195 PRO B CA 1
ATOM 3808 C C . PRO B 1 195 ? -2.377 -14.086 12.211 1 95.5 195 PRO B C 1
ATOM 3810 O O . PRO B 1 195 ? -2.166 -15.188 12.727 1 95.5 195 PRO B O 1
ATOM 3813 N N . THR B 1 196 ? -3.449 -13.414 12.367 1 95.44 196 THR B N 1
ATOM 3814 C CA . THR B 1 196 ? -4.629 -13.992 13.008 1 95.44 196 THR B CA 1
ATOM 3815 C C . THR B 1 196 ? -5.805 -14.031 12.039 1 95.44 196 THR B C 1
ATOM 3817 O O . THR B 1 196 ? -6.27 -12.992 11.57 1 95.44 196 THR B O 1
ATOM 3820 N N . VAL B 1 197 ? -6.258 -15.203 11.719 1 96.69 197 VAL B N 1
ATOM 3821 C CA . VAL B 1 197 ? -7.445 -15.375 10.891 1 96.69 197 VAL B CA 1
ATOM 3822 C C . VAL B 1 197 ? -8.695 -15.055 11.703 1 96.69 197 VAL B C 1
ATOM 3824 O O . VAL B 1 197 ? -8.883 -15.594 12.797 1 96.69 197 VAL B O 1
ATOM 3827 N N . PRO B 1 198 ? -9.555 -14.266 11.172 1 95.88 198 PRO B N 1
ATOM 3828 C CA . PRO B 1 198 ? -10.688 -13.773 11.961 1 95.88 198 PRO B CA 1
ATOM 3829 C C . PRO B 1 198 ? -11.523 -14.898 12.562 1 95.88 198 PRO B C 1
ATOM 3831 O O . PRO B 1 198 ? -11.906 -14.828 13.734 1 95.88 198 PRO B O 1
ATOM 3834 N N . HIS B 1 199 ? -11.836 -15.961 11.875 1 94.69 199 HIS B N 1
ATOM 3835 C CA . HIS B 1 199 ? -12.711 -17.031 12.344 1 94.69 199 HIS B CA 1
ATOM 3836 C C . HIS B 1 199 ? -12.016 -17.906 13.383 1 94.69 199 HIS B C 1
ATOM 3838 O O . HIS B 1 199 ? -12.672 -18.625 14.141 1 94.69 199 HIS B O 1
ATOM 3844 N N . VAL B 1 200 ? -10.672 -17.891 13.383 1 92.69 200 VAL B N 1
ATOM 3845 C CA . VAL B 1 200 ? -9.906 -18.688 14.344 1 92.69 200 VAL B CA 1
ATOM 3846 C C . VAL B 1 200 ? -9.695 -17.891 15.625 1 92.69 200 VAL B C 1
ATOM 3848 O O . VAL B 1 200 ? -9.836 -18.422 16.719 1 92.69 200 VAL B O 1
ATOM 3851 N N . GLY B 1 201 ? -9.258 -16.609 15.516 1 91.44 201 GLY B N 1
ATOM 3852 C CA . GLY B 1 201 ? -9.211 -15.703 16.656 1 91.44 201 GLY B CA 1
ATOM 3853 C C . GLY B 1 201 ? -7.891 -15.758 17.406 1 91.44 201 GLY B C 1
ATOM 3854 O O . GLY B 1 201 ? -7.727 -15.102 18.438 1 91.44 201 GLY B O 1
ATOM 3855 N N . GLN B 1 202 ? -7.055 -16.594 16.953 1 92.12 202 GLN B N 1
ATOM 3856 C CA . GLN B 1 202 ? -5.711 -16.688 17.531 1 92.12 202 GLN B CA 1
ATOM 3857 C C . GLN B 1 202 ? -4.652 -16.734 16.422 1 92.12 202 GLN B C 1
ATOM 3859 O O . GLN B 1 202 ? -4.961 -17.062 15.273 1 92.12 202 GLN B O 1
ATOM 3864 N N . PRO B 1 203 ? -3.408 -16.391 16.828 1 92.31 203 PRO B N 1
ATOM 3865 C CA . PRO B 1 203 ? -2.35 -16.438 15.828 1 92.31 203 PRO B CA 1
ATOM 3866 C C . PRO B 1 203 ? -2.262 -17.797 15.125 1 92.31 203 PRO B C 1
ATOM 3868 O O . PRO B 1 203 ? -2.426 -18.844 15.766 1 92.31 203 PRO B O 1
ATOM 3871 N N . SER B 1 204 ? -2.031 -17.75 13.82 1 92.69 204 SER B N 1
ATOM 3872 C CA . SER B 1 204 ? -2.051 -18.938 12.977 1 92.69 204 SER B CA 1
ATOM 3873 C C . SER B 1 204 ? -0.928 -19.891 13.352 1 92.69 204 SER B C 1
ATOM 3875 O O . SER B 1 204 ? -1.012 -21.094 13.07 1 92.69 204 SER B O 1
ATOM 3877 N N . PHE B 1 205 ? 0.149 -19.406 13.93 1 91.69 205 PHE B N 1
ATOM 3878 C CA . PHE B 1 205 ? 1.253 -20.203 14.445 1 91.69 205 PHE B CA 1
ATOM 3879 C C . PHE B 1 205 ? 1.983 -19.469 15.562 1 91.69 205 PHE B C 1
ATOM 3881 O O . PHE B 1 205 ? 1.852 -18.25 15.695 1 91.69 205 PHE B O 1
ATOM 3888 N N . ASP B 1 206 ? 2.67 -20.234 16.312 1 90.56 206 ASP B N 1
ATOM 3889 C CA . ASP B 1 206 ? 3.49 -19.656 17.375 1 90.56 206 ASP B CA 1
ATOM 3890 C C . ASP B 1 206 ? 4.941 -19.5 16.922 1 90.56 206 ASP B C 1
ATOM 3892 O O . ASP B 1 206 ? 5.555 -20.469 16.453 1 90.56 206 ASP B O 1
ATOM 3896 N N . LEU B 1 207 ? 5.418 -18.328 16.953 1 92.69 207 LEU B N 1
ATOM 3897 C CA . LEU B 1 207 ? 6.809 -18.016 16.625 1 92.69 207 LEU B CA 1
ATOM 3898 C C . LEU B 1 207 ? 7.465 -17.234 17.766 1 92.69 207 LEU B C 1
ATOM 3900 O O . LEU B 1 207 ? 7.113 -16.078 18.016 1 92.69 207 LEU B O 1
ATOM 3904 N N . PRO B 1 208 ? 8.367 -17.891 18.5 1 92.38 208 PRO B N 1
ATOM 3905 C CA . PRO B 1 208 ? 9.047 -17.203 19.594 1 92.38 208 PRO B CA 1
ATOM 3906 C C . PRO B 1 208 ? 9.68 -15.883 19.172 1 92.38 208 PRO B C 1
ATOM 3908 O O . PRO B 1 208 ? 10 -15.695 18 1 92.38 208 PRO B O 1
ATOM 3911 N N . ALA B 1 209 ? 9.922 -14.977 20.156 1 89.88 209 ALA B N 1
ATOM 3912 C CA . ALA B 1 209 ? 10.359 -13.602 19.922 1 89.88 209 ALA B CA 1
ATOM 3913 C C . ALA B 1 209 ? 11.75 -13.578 19.281 1 89.88 209 ALA B C 1
ATOM 3915 O O . ALA B 1 209 ? 12.117 -12.602 18.625 1 89.88 209 ALA B O 1
ATOM 3916 N N . ASP B 1 210 ? 12.484 -14.617 19.406 1 93.81 210 ASP B N 1
ATOM 3917 C CA . ASP B 1 210 ? 13.867 -14.617 18.938 1 93.81 210 ASP B CA 1
ATOM 3918 C C . ASP B 1 210 ? 14.023 -15.477 17.688 1 93.81 210 ASP B C 1
ATOM 3920 O O . ASP B 1 210 ? 15.148 -15.797 17.281 1 93.81 210 ASP B O 1
ATOM 3924 N N . GLU B 1 211 ? 12.852 -15.844 17.141 1 96.44 211 GLU B N 1
ATOM 3925 C CA . GLU B 1 211 ? 12.93 -16.734 15.984 1 96.44 211 GLU B CA 1
ATOM 3926 C C . GLU B 1 211 ? 12.188 -16.156 14.781 1 96.44 211 GLU B C 1
ATOM 3928 O O . GLU B 1 211 ? 11.383 -15.227 14.93 1 96.44 211 GLU B O 1
ATOM 3933 N N . MET B 1 212 ? 12.531 -16.641 13.641 1 97.12 212 MET B N 1
ATOM 3934 C CA . MET B 1 212 ? 11.852 -16.359 12.375 1 97.12 212 MET B CA 1
ATOM 3935 C C . MET B 1 212 ? 11.602 -17.656 11.602 1 97.12 212 MET B C 1
ATOM 3937 O O . MET B 1 212 ? 12.203 -18.688 11.883 1 97.12 212 MET B O 1
ATOM 3941 N N . GLU B 1 213 ? 10.656 -17.625 10.781 1 96.69 213 GLU B N 1
ATOM 3942 C CA . GLU B 1 213 ? 10.328 -18.766 9.93 1 96.69 213 GLU B CA 1
ATOM 3943 C C . GLU B 1 213 ? 10.719 -18.5 8.477 1 96.69 213 GLU B C 1
ATOM 3945 O O . GLU B 1 213 ? 10.172 -17.594 7.84 1 96.69 213 GLU B O 1
ATOM 3950 N N . ILE B 1 214 ? 11.648 -19.234 7.934 1 96.94 214 ILE B N 1
ATOM 3951 C CA . ILE B 1 214 ? 12.117 -19.094 6.559 1 96.94 214 ILE B CA 1
ATOM 3952 C C . ILE B 1 214 ? 11.32 -20.016 5.641 1 96.94 214 ILE B C 1
ATOM 3954 O O . ILE B 1 214 ? 11.148 -21.203 5.938 1 96.94 214 ILE B O 1
ATOM 3958 N N . GLY B 1 215 ? 10.797 -19.469 4.52 1 96.38 215 GLY B N 1
ATOM 3959 C CA . GLY B 1 215 ? 10.062 -20.281 3.555 1 96.38 215 GLY B CA 1
ATOM 3960 C C . GLY B 1 215 ? 8.578 -20.359 3.854 1 96.38 215 GLY B C 1
ATOM 3961 O O . GLY B 1 215 ? 7.902 -21.297 3.426 1 96.38 215 GLY B O 1
ATOM 3962 N N . ILE B 1 216 ? 8.102 -19.406 4.594 1 93.81 216 ILE B N 1
ATOM 3963 C CA . ILE B 1 216 ? 6.715 -19.422 5.047 1 93.81 216 ILE B CA 1
ATOM 3964 C C . ILE B 1 216 ? 5.781 -19.281 3.846 1 93.81 216 ILE B C 1
ATOM 3966 O O . ILE B 1 216 ? 6.105 -18.578 2.879 1 93.81 216 ILE B O 1
ATOM 3970 N N . GLY B 1 217 ? 4.621 -19.969 3.895 1 92.5 217 GLY B N 1
ATOM 3971 C CA . GLY B 1 217 ? 3.572 -19.781 2.906 1 92.5 217 GLY B CA 1
ATOM 3972 C C . GLY B 1 217 ? 2.641 -18.625 3.236 1 92.5 217 GLY B C 1
ATOM 3973 O O . GLY B 1 217 ? 2.631 -18.125 4.367 1 92.5 217 GLY B O 1
ATOM 3974 N N . ILE B 1 218 ? 1.812 -18.203 2.316 1 93.56 218 ILE B N 1
ATOM 3975 C CA . ILE B 1 218 ? 1.007 -17 2.498 1 93.56 218 ILE B CA 1
ATOM 3976 C C . ILE B 1 218 ? -0.188 -17.312 3.398 1 93.56 218 ILE B C 1
ATOM 3978 O O . ILE B 1 218 ? -0.861 -16.406 3.883 1 93.56 218 ILE B O 1
ATOM 3982 N N . HIS B 1 219 ? -0.527 -18.562 3.686 1 92.25 219 HIS B N 1
ATOM 3983 C CA . HIS B 1 219 ? -1.55 -18.922 4.664 1 92.25 219 HIS B CA 1
ATOM 3984 C C . HIS B 1 219 ? -0.932 -19.203 6.027 1 92.25 219 HIS B C 1
ATOM 3986 O O . HIS B 1 219 ? -1.635 -19.594 6.961 1 92.25 219 HIS B O 1
ATOM 3992 N N . GLY B 1 220 ? 0.341 -19.094 6.113 1 87.38 220 GLY B N 1
ATOM 3993 C CA . GLY B 1 220 ? 1.043 -19.391 7.352 1 87.38 220 GLY B CA 1
ATOM 3994 C C . GLY B 1 220 ? 1.53 -20.828 7.426 1 87.38 220 GLY B C 1
ATOM 3995 O O . GLY B 1 220 ? 1.923 -21.297 8.5 1 87.38 220 GLY B O 1
ATOM 3996 N N . GLU B 1 221 ? 1.481 -21.5 6.34 1 89.19 221 GLU B N 1
ATOM 3997 C CA . GLU B 1 221 ? 2.008 -22.859 6.332 1 89.19 221 GLU B CA 1
ATOM 3998 C C . GLU B 1 221 ? 3.502 -22.875 6.648 1 89.19 221 GLU B C 1
ATOM 4000 O O . GLU B 1 221 ? 4.234 -21.969 6.254 1 89.19 221 GLU B O 1
ATOM 4005 N N . PRO B 1 222 ? 3.885 -23.938 7.324 1 87.81 222 PRO B N 1
ATOM 4006 C CA . PRO B 1 222 ? 5.309 -24.016 7.664 1 87.81 222 PRO B CA 1
ATOM 4007 C C . PRO B 1 222 ? 6.215 -23.891 6.441 1 87.81 222 PRO B C 1
ATOM 4009 O O . PRO B 1 222 ? 5.859 -24.359 5.359 1 87.81 222 PRO B O 1
ATOM 4012 N N . GLY B 1 223 ? 7.348 -23.203 6.734 1 88.12 223 GLY B N 1
ATOM 4013 C CA . GLY B 1 223 ? 8.359 -23.031 5.699 1 88.12 223 GLY B CA 1
ATOM 4014 C C . GLY B 1 223 ? 9.422 -24.109 5.727 1 88.12 223 GLY B C 1
ATOM 4015 O O . GLY B 1 223 ? 9.125 -25.281 5.961 1 88.12 223 GLY B O 1
ATOM 4016 N N . ARG B 1 224 ? 10.625 -23.75 5.402 1 88.56 224 ARG B N 1
ATOM 4017 C CA . ARG B 1 224 ? 11.789 -24.625 5.379 1 88.56 224 ARG B CA 1
ATOM 4018 C C . ARG B 1 224 ? 12.312 -24.875 6.789 1 88.56 224 ARG B C 1
ATOM 4020 O O . ARG B 1 224 ? 12.688 -26 7.125 1 88.56 224 ARG B O 1
ATOM 4027 N N . ALA B 1 225 ? 12.359 -23.766 7.531 1 92.06 225 ALA B N 1
ATOM 4028 C CA . ALA B 1 225 ? 12.961 -23.891 8.859 1 92.06 225 ALA B CA 1
ATOM 4029 C C . ALA B 1 225 ? 12.594 -22.703 9.742 1 92.06 225 ALA B C 1
ATOM 4031 O O . ALA B 1 225 ? 12.414 -21.594 9.258 1 92.06 225 ALA B O 1
ATOM 4032 N N . ARG B 1 226 ? 12.508 -22.969 10.992 1 94.62 226 ARG B N 1
ATOM 4033 C CA . ARG B 1 226 ? 12.539 -21.938 12.023 1 94.62 226 ARG B CA 1
ATOM 4034 C C . ARG B 1 226 ? 13.953 -21.734 12.555 1 94.62 226 ARG B C 1
ATOM 4036 O O . ARG B 1 226 ? 14.641 -22.703 12.898 1 94.62 226 ARG B O 1
ATOM 4043 N N . VAL B 1 227 ? 14.453 -20.578 12.531 1 96.62 227 VAL B N 1
ATOM 4044 C CA . VAL B 1 227 ? 15.828 -20.266 12.906 1 96.62 227 VAL B CA 1
ATOM 4045 C C . VAL B 1 227 ? 15.852 -19 13.758 1 96.62 227 VAL B C 1
ATOM 4047 O O . VAL B 1 227 ? 14.883 -18.25 13.781 1 96.62 227 VAL B O 1
ATOM 4050 N N . PRO B 1 228 ? 16.938 -18.781 14.516 1 96.69 228 PRO B N 1
ATOM 4051 C CA . PRO B 1 228 ? 17.047 -17.516 15.242 1 96.69 228 PRO B CA 1
ATOM 4052 C C . PRO B 1 228 ? 16.953 -16.297 14.328 1 96.69 228 PRO B C 1
ATOM 4054 O O . PRO B 1 228 ? 17.406 -16.344 13.18 1 96.69 228 PRO B O 1
ATOM 4057 N N . LEU B 1 229 ? 16.281 -15.273 14.836 1 96.25 229 LEU B N 1
ATOM 4058 C CA . LEU B 1 229 ? 16.234 -14.023 14.094 1 96.25 229 LEU B CA 1
ATOM 4059 C C . LEU B 1 229 ? 17.641 -13.562 13.711 1 96.25 229 LEU B C 1
ATOM 4061 O O . LEU B 1 229 ? 18.562 -13.625 14.516 1 96.25 229 LEU B O 1
ATOM 4065 N N . ALA B 1 230 ? 17.781 -13.133 12.484 1 96.5 230 ALA B N 1
ATOM 4066 C CA . ALA B 1 230 ? 19.062 -12.719 11.945 1 96.5 230 ALA B CA 1
ATOM 4067 C C . ALA B 1 230 ? 19.016 -11.281 11.43 1 96.5 230 ALA B C 1
ATOM 4069 O O . ALA B 1 230 ? 17.969 -10.625 11.508 1 96.5 230 ALA B O 1
ATOM 4070 N N . SER B 1 231 ? 20.188 -10.703 11.039 1 97.75 231 SER B N 1
ATOM 4071 C CA . SER B 1 231 ? 20.25 -9.383 10.438 1 97.75 231 SER B CA 1
ATOM 4072 C C . SER B 1 231 ? 19.516 -9.344 9.102 1 97.75 231 SER B C 1
ATOM 4074 O O . SER B 1 231 ? 19.281 -10.383 8.484 1 97.75 231 SER B O 1
ATOM 4076 N N . ALA B 1 232 ? 19.156 -8.148 8.719 1 98.62 232 ALA B N 1
ATOM 4077 C CA . ALA B 1 232 ? 18.516 -7.992 7.418 1 98.62 232 ALA B CA 1
ATOM 4078 C C . ALA B 1 232 ? 19.406 -8.539 6.301 1 98.62 232 ALA B C 1
ATOM 4080 O O . ALA B 1 232 ? 18.906 -9.172 5.363 1 98.62 232 ALA B O 1
ATOM 4081 N N . ASP B 1 233 ? 20.672 -8.305 6.359 1 98.75 233 ASP B N 1
ATOM 4082 C CA . ASP B 1 233 ? 21.609 -8.836 5.371 1 98.75 233 ASP B CA 1
ATOM 4083 C C . ASP B 1 233 ? 21.5 -10.359 5.285 1 98.75 233 ASP B C 1
ATOM 4085 O O . ASP B 1 233 ? 21.422 -10.922 4.191 1 98.75 233 ASP B O 1
ATOM 4089 N N . ASP B 1 234 ? 21.5 -10.992 6.418 1 98.5 234 ASP B N 1
ATOM 4090 C CA . ASP B 1 234 ? 21.422 -12.445 6.465 1 98.5 234 ASP B CA 1
ATOM 4091 C C . ASP B 1 234 ? 20.062 -12.945 5.973 1 98.5 234 ASP B C 1
ATOM 4093 O O . ASP B 1 234 ? 19.984 -13.938 5.254 1 98.5 234 ASP B O 1
ATOM 4097 N N . ILE B 1 235 ? 19.016 -12.297 6.402 1 98.56 235 ILE B N 1
ATOM 4098 C CA . ILE B 1 235 ? 17.672 -12.672 5.996 1 98.56 235 ILE B CA 1
ATOM 4099 C C . ILE B 1 235 ? 17.562 -12.625 4.473 1 98.56 235 ILE B C 1
ATOM 4101 O O . ILE B 1 235 ? 17.109 -13.578 3.846 1 98.56 235 ILE B O 1
ATOM 4105 N N . VAL B 1 236 ? 17.969 -11.523 3.871 1 98.88 236 VAL B N 1
ATOM 4106 C CA . VAL B 1 236 ? 17.859 -11.344 2.428 1 98.88 236 VAL B CA 1
ATOM 4107 C C . VAL B 1 236 ? 18.688 -12.398 1.702 1 98.88 236 VAL B C 1
ATOM 4109 O O . VAL B 1 236 ? 18.234 -12.969 0.701 1 98.88 236 VAL B O 1
ATOM 4112 N N . ARG B 1 237 ? 19.844 -12.711 2.191 1 98.56 237 ARG B N 1
ATOM 4113 C CA . ARG B 1 237 ? 20.672 -13.758 1.596 1 98.56 237 ARG B CA 1
ATOM 4114 C C . ARG B 1 237 ? 19.969 -15.109 1.645 1 98.56 237 ARG B C 1
ATOM 4116 O O . ARG B 1 237 ? 19.984 -15.859 0.664 1 98.56 237 ARG B O 1
ATOM 4123 N N . ARG B 1 238 ? 19.391 -15.383 2.74 1 97.81 238 ARG B N 1
ATOM 4124 C CA . ARG B 1 238 ? 18.719 -16.656 2.939 1 97.81 238 ARG B CA 1
ATOM 4125 C C . ARG B 1 238 ? 17.516 -16.797 2.002 1 97.81 238 ARG B C 1
ATOM 4127 O O . ARG B 1 238 ? 17.125 -17.922 1.647 1 97.81 238 ARG B O 1
ATOM 4134 N N . LEU B 1 239 ? 16.906 -15.719 1.653 1 98.44 239 LEU B N 1
ATOM 4135 C CA . LEU B 1 239 ? 15.789 -15.758 0.719 1 98.44 239 LEU B CA 1
ATOM 4136 C C . LEU B 1 239 ? 16.281 -15.805 -0.722 1 98.44 239 LEU B C 1
ATOM 4138 O O . LEU B 1 239 ? 15.75 -16.562 -1.54 1 98.44 239 LEU B O 1
ATOM 4142 N N . LEU B 1 240 ? 17.281 -15.047 -1.015 1 98.25 240 LEU B N 1
ATOM 4143 C CA . LEU B 1 240 ? 17.734 -14.844 -2.3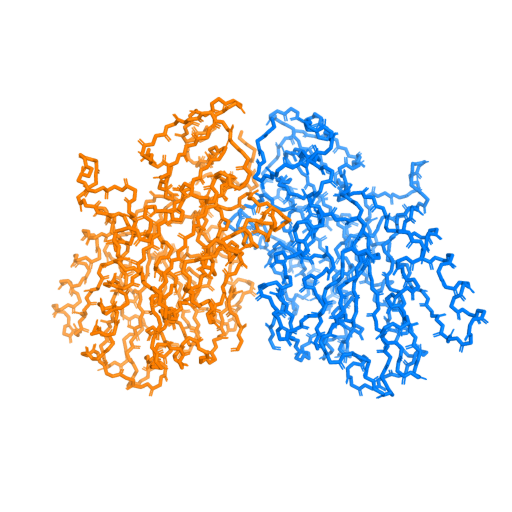89 1 98.25 240 LEU B CA 1
ATOM 4144 C C . LEU B 1 240 ? 18.516 -16.047 -2.891 1 98.25 240 LEU B C 1
ATOM 4146 O O . LEU B 1 240 ? 18.375 -16.453 -4.047 1 98.25 240 LEU B O 1
ATOM 4150 N N . ASP B 1 241 ? 19.328 -16.688 -2.043 1 97.19 241 ASP B N 1
ATOM 4151 C CA . ASP B 1 241 ? 20.219 -17.766 -2.463 1 97.19 241 ASP B CA 1
ATOM 4152 C C . ASP B 1 241 ? 19.406 -18.953 -3.014 1 97.19 241 ASP B C 1
ATOM 4154 O O . ASP B 1 241 ? 19.656 -19.422 -4.125 1 97.19 241 ASP B O 1
ATOM 4158 N N . PRO B 1 242 ? 18.391 -19.391 -2.273 1 96.44 242 PRO B N 1
ATOM 4159 C CA . PRO B 1 242 ? 17.625 -20.5 -2.824 1 96.44 242 PRO B CA 1
ATOM 4160 C C . PRO B 1 242 ? 16.906 -20.141 -4.125 1 96.44 242 PRO B C 1
ATOM 4162 O O . PRO B 1 242 ? 16.719 -21 -4.988 1 96.44 242 PRO B O 1
ATOM 4165 N N . ILE B 1 243 ? 16.469 -18.922 -4.301 1 97.56 243 ILE B N 1
ATOM 4166 C CA . ILE B 1 243 ? 15.797 -18.469 -5.512 1 97.56 243 ILE B CA 1
ATOM 4167 C C . ILE B 1 243 ? 16.75 -18.562 -6.703 1 97.56 243 ILE B C 1
ATOM 4169 O O . ILE B 1 243 ? 16.422 -19.172 -7.723 1 97.56 243 ILE B O 1
ATOM 4173 N N . VAL B 1 244 ? 17.938 -18.031 -6.523 1 97.06 244 VAL B N 1
ATOM 4174 C CA . VAL B 1 244 ? 18.922 -17.953 -7.594 1 97.06 244 VAL B CA 1
ATOM 4175 C C . VAL B 1 244 ? 19.422 -19.359 -7.941 1 97.06 244 VAL B C 1
ATOM 4177 O O . VAL B 1 244 ? 19.688 -19.656 -9.109 1 97.06 244 VAL B O 1
ATOM 4180 N N . GLU B 1 245 ? 19.469 -20.266 -6.949 1 93.56 245 GLU B N 1
ATOM 4181 C CA . GLU B 1 245 ? 19.953 -21.625 -7.148 1 93.56 245 GLU B CA 1
ATOM 4182 C C . GLU B 1 245 ? 18.906 -22.5 -7.836 1 93.56 245 GLU B C 1
ATOM 4184 O O . GLU B 1 245 ? 19.25 -23.375 -8.641 1 93.56 245 GLU B O 1
ATOM 4189 N N . ASP B 1 246 ? 17.688 -22.266 -7.531 1 94.12 246 ASP B N 1
ATOM 4190 C CA . ASP B 1 246 ? 16.609 -23.109 -8.055 1 94.12 246 ASP B CA 1
ATOM 4191 C C . ASP B 1 246 ? 16.422 -22.875 -9.547 1 94.12 246 ASP B C 1
ATOM 4193 O O . ASP B 1 246 ? 16.219 -23.828 -10.305 1 94.12 246 ASP B O 1
ATOM 4197 N N . LEU B 1 247 ? 16.281 -21.766 -10.031 1 85.88 247 LEU B N 1
ATOM 4198 C CA . LEU B 1 247 ? 16.297 -21.344 -11.43 1 85.88 247 LEU B CA 1
ATOM 4199 C C . LEU B 1 247 ? 17.578 -20.594 -11.758 1 85.88 247 LEU B C 1
ATOM 4201 O O . LEU B 1 247 ? 17.828 -19.516 -11.227 1 85.88 247 LEU B O 1
ATOM 4205 N N . PRO B 1 248 ? 18.297 -21.344 -12.547 1 85.06 248 PRO B N 1
ATOM 4206 C CA . PRO B 1 248 ? 19.625 -20.734 -12.578 1 85.06 248 PRO B CA 1
ATOM 4207 C C . PRO B 1 248 ? 19.641 -19.359 -13.219 1 85.06 248 PRO B C 1
ATOM 4209 O O . PRO B 1 248 ? 19.547 -19.234 -14.445 1 85.06 248 PRO B O 1
ATOM 4212 N N . PHE B 1 249 ? 19.578 -18.359 -12.391 1 90.81 249 PHE B N 1
ATOM 4213 C CA . PHE B 1 249 ? 19.922 -17 -12.758 1 90.81 249 PHE B CA 1
ATOM 4214 C C . PHE B 1 249 ? 21.438 -16.828 -12.859 1 90.81 249 PHE B C 1
ATOM 4216 O O . PHE B 1 249 ? 22.188 -17.297 -12 1 90.81 249 PHE B O 1
ATOM 4223 N N . ALA B 1 250 ? 21.891 -16.234 -13.914 1 93.81 250 ALA B N 1
ATOM 4224 C CA . ALA B 1 250 ? 23.328 -16.125 -14.156 1 93.81 250 ALA B CA 1
ATOM 4225 C C . ALA B 1 250 ? 23.734 -14.695 -14.484 1 93.81 250 ALA B C 1
ATOM 4227 O O . ALA B 1 250 ? 22.875 -13.852 -14.75 1 93.81 250 ALA B O 1
ATOM 4228 N N . SER B 1 251 ? 25 -14.5 -14.398 1 96.38 251 SER B N 1
ATOM 4229 C CA . SER B 1 251 ? 25.547 -13.203 -14.773 1 96.38 251 SER B CA 1
ATOM 4230 C C . SER B 1 251 ? 25.078 -12.781 -16.156 1 96.38 251 SER B C 1
ATOM 4232 O O . SER B 1 251 ? 25.062 -13.586 -17.094 1 96.38 251 SER B O 1
ATOM 4234 N N . GLY B 1 252 ? 24.641 -11.57 -16.219 1 97.44 252 GLY B N 1
ATOM 4235 C CA . GLY B 1 252 ? 24.172 -11.055 -17.5 1 97.44 252 GLY B CA 1
ATOM 4236 C C . GLY B 1 252 ? 22.656 -11.078 -17.609 1 97.44 252 GLY B C 1
ATOM 4237 O O . GLY B 1 252 ? 22.078 -10.406 -18.484 1 97.44 252 GLY B O 1
ATOM 4238 N N . ASP B 1 253 ? 21.969 -11.844 -16.75 1 97.94 253 ASP B N 1
ATOM 4239 C CA . ASP B 1 253 ? 20.516 -11.914 -16.797 1 97.94 253 ASP B CA 1
ATOM 4240 C C . ASP B 1 253 ? 19.891 -10.586 -16.391 1 97.94 253 ASP B C 1
ATOM 4242 O O . ASP B 1 253 ? 20.375 -9.914 -15.477 1 97.94 253 ASP B O 1
ATOM 4246 N N . ASP B 1 254 ? 18.859 -10.188 -17.094 1 98.56 254 ASP B N 1
ATOM 4247 C CA . ASP B 1 254 ? 17.969 -9.102 -16.703 1 98.56 254 ASP B CA 1
ATOM 4248 C C . ASP B 1 254 ? 16.766 -9.625 -15.93 1 98.56 254 ASP B C 1
ATOM 4250 O O . ASP B 1 254 ? 16.125 -10.586 -16.359 1 98.56 254 ASP B O 1
ATOM 4254 N N . VAL B 1 255 ? 16.484 -8.961 -14.758 1 98.88 255 VAL B N 1
ATOM 4255 C CA . VAL B 1 255 ? 15.414 -9.523 -13.945 1 98.88 255 VAL B CA 1
ATOM 4256 C C . VAL B 1 255 ? 14.5 -8.406 -13.445 1 98.88 255 VAL B C 1
ATOM 4258 O O . VAL B 1 255 ? 14.859 -7.234 -13.492 1 98.88 255 VAL B O 1
ATOM 4261 N N . LEU B 1 256 ? 13.289 -8.781 -13.156 1 98.88 256 LEU B N 1
ATOM 4262 C CA . LEU B 1 256 ? 12.398 -8.016 -12.289 1 98.88 256 LEU B CA 1
ATOM 4263 C C . LEU B 1 256 ? 12.516 -8.484 -10.844 1 98.88 256 LEU B C 1
ATOM 4265 O O . LEU B 1 256 ? 12.398 -9.688 -10.57 1 98.88 256 LEU B O 1
ATOM 4269 N N . LEU B 1 257 ? 12.875 -7.602 -9.938 1 98.94 257 LEU B N 1
ATOM 4270 C CA . LEU B 1 257 ? 12.945 -7.883 -8.508 1 98.94 257 LEU B CA 1
ATOM 4271 C C . LEU B 1 257 ? 11.711 -7.359 -7.785 1 98.94 257 LEU B C 1
ATOM 4273 O O . LEU B 1 257 ? 11.445 -6.156 -7.797 1 98.94 257 LEU B O 1
ATOM 4277 N N . PHE B 1 258 ? 10.945 -8.266 -7.305 1 98.94 258 PHE B N 1
ATOM 4278 C CA . PHE B 1 258 ? 9.75 -7.965 -6.535 1 98.94 258 PHE B CA 1
ATOM 4279 C C . PHE B 1 258 ? 9.984 -8.195 -5.047 1 98.94 258 PHE B C 1
ATOM 4281 O O . PHE B 1 258 ? 10.148 -9.336 -4.609 1 98.94 258 PHE B O 1
ATOM 4288 N N . THR B 1 259 ? 10.125 -7.082 -4.227 1 98.94 259 THR B N 1
ATOM 4289 C CA . THR B 1 259 ? 10.266 -7.105 -2.777 1 98.94 259 THR B CA 1
ATOM 4290 C C . THR B 1 259 ? 8.93 -6.82 -2.098 1 98.94 259 THR B C 1
ATOM 4292 O O . THR B 1 259 ? 8.438 -5.691 -2.131 1 98.94 259 THR B O 1
ATOM 4295 N N . ASN B 1 260 ? 8.336 -7.812 -1.419 1 98.88 260 ASN B N 1
ATOM 4296 C CA . ASN B 1 260 ? 6.945 -7.805 -0.992 1 98.88 260 ASN B CA 1
ATOM 4297 C C . ASN B 1 260 ? 6.824 -7.875 0.528 1 98.88 260 ASN B C 1
ATOM 4299 O O . ASN B 1 260 ? 7.543 -8.641 1.176 1 98.88 260 ASN B O 1
ATOM 4303 N N . SER B 1 261 ? 5.98 -7.047 1.079 1 98.75 261 SER B N 1
ATOM 4304 C CA . SER B 1 261 ? 5.566 -7.168 2.475 1 98.75 261 SER B CA 1
ATOM 4305 C C . SER B 1 261 ? 4.477 -8.219 2.639 1 98.75 261 SER B C 1
ATOM 4307 O O . SER B 1 261 ? 3.545 -8.289 1.832 1 98.75 261 SER B O 1
ATOM 4309 N N . MET B 1 262 ? 4.57 -8.977 3.652 1 98.25 262 MET B N 1
ATOM 4310 C CA . MET B 1 262 ? 3.545 -9.984 3.914 1 98.25 262 MET B CA 1
ATOM 4311 C C . MET B 1 262 ? 2.328 -9.359 4.59 1 98.25 262 MET B C 1
ATOM 4313 O O . MET B 1 262 ? 1.395 -10.07 4.973 1 98.25 262 MET B O 1
ATOM 4317 N N . GLY B 1 263 ? 2.305 -8.055 4.73 1 97.81 263 GLY B N 1
ATOM 4318 C CA . GLY B 1 263 ? 1.123 -7.359 5.215 1 97.81 263 GLY B CA 1
ATOM 4319 C C . GLY B 1 263 ? 1.419 -6.406 6.355 1 97.81 263 GLY B C 1
ATOM 4320 O O . GLY B 1 263 ? 0.896 -5.289 6.387 1 97.81 263 GLY B O 1
ATOM 4321 N N . GLY B 1 264 ? 2.311 -6.863 7.258 1 97.5 264 GLY B N 1
ATOM 4322 C CA . GLY B 1 264 ? 2.547 -6.094 8.469 1 97.5 264 GLY B CA 1
ATOM 4323 C C . GLY B 1 264 ? 3.928 -5.469 8.516 1 97.5 264 GLY B C 1
ATOM 4324 O O . GLY B 1 264 ? 4.273 -4.793 9.492 1 97.5 264 GLY B O 1
ATOM 4325 N N . THR B 1 265 ? 4.805 -5.633 7.539 1 98.56 265 THR B N 1
ATOM 4326 C CA . THR B 1 265 ? 6.168 -5.113 7.547 1 98.56 265 THR B CA 1
ATOM 4327 C C . THR B 1 265 ? 6.207 -3.693 6.988 1 98.56 265 THR B C 1
ATOM 4329 O O . THR B 1 265 ? 5.777 -3.451 5.859 1 98.56 265 THR B O 1
ATOM 4332 N N . PRO B 1 266 ? 6.715 -2.73 7.785 1 98.56 266 PRO B N 1
ATOM 4333 C CA . PRO B 1 266 ? 6.773 -1.342 7.324 1 98.56 266 PRO B CA 1
ATOM 4334 C C . PRO B 1 266 ? 7.629 -1.174 6.07 1 98.56 266 PRO B C 1
ATOM 4336 O O . PRO B 1 266 ? 8.602 -1.908 5.879 1 98.56 266 PRO B O 1
ATOM 4339 N N . LEU B 1 267 ? 7.301 -0.187 5.242 1 98.81 267 LEU B N 1
ATOM 4340 C CA . LEU B 1 267 ? 8.07 0.118 4.039 1 98.81 267 LEU B CA 1
ATOM 4341 C C . LEU B 1 267 ? 9.516 0.458 4.395 1 98.81 267 LEU B C 1
ATOM 4343 O O . LEU B 1 267 ? 10.43 0.167 3.623 1 98.81 267 LEU B O 1
ATOM 4347 N N . LEU B 1 268 ? 9.766 1.053 5.578 1 98.81 268 LEU B N 1
ATOM 4348 C CA . LEU B 1 268 ? 11.102 1.369 6.07 1 98.81 268 LEU B CA 1
ATOM 4349 C C . LEU B 1 268 ? 11.992 0.137 6.039 1 98.81 268 LEU B C 1
ATOM 4351 O O . LEU B 1 268 ? 13.125 0.199 5.547 1 98.81 268 LEU B O 1
ATOM 4355 N N . GLU B 1 269 ? 11.508 -0.942 6.527 1 98.88 269 GLU B N 1
ATOM 4356 C CA . GLU B 1 269 ? 12.234 -2.209 6.547 1 98.88 269 GLU B CA 1
ATOM 4357 C C . GLU B 1 269 ? 12.305 -2.83 5.156 1 98.88 269 GLU B C 1
ATOM 4359 O O . GLU B 1 269 ? 13.312 -3.432 4.785 1 98.88 269 GLU B O 1
ATOM 4364 N N . LEU B 1 270 ? 11.25 -2.67 4.441 1 98.94 270 LEU B N 1
ATOM 4365 C CA . LEU B 1 270 ? 11.141 -3.289 3.125 1 98.94 270 LEU B CA 1
ATOM 4366 C C . LEU B 1 270 ? 12.156 -2.684 2.156 1 98.94 270 LEU B C 1
ATOM 4368 O O . LEU B 1 270 ? 12.82 -3.408 1.413 1 98.94 270 LEU B O 1
ATOM 4372 N N . TYR B 1 271 ? 12.242 -1.351 2.105 1 98.94 271 TYR B N 1
ATOM 4373 C CA . TYR B 1 271 ? 13.219 -0.692 1.242 1 98.94 271 TYR B CA 1
ATOM 4374 C C . TYR B 1 271 ? 14.641 -1.059 1.646 1 98.94 271 TYR B C 1
ATOM 4376 O O . TYR B 1 271 ? 15.508 -1.223 0.79 1 98.94 271 TYR B O 1
ATOM 4384 N N . LEU B 1 272 ? 14.852 -1.112 2.975 1 98.94 272 LEU B N 1
ATOM 4385 C CA . LEU B 1 272 ? 16.156 -1.569 3.459 1 98.94 272 LEU B CA 1
ATOM 4386 C C . LEU B 1 272 ? 16.5 -2.932 2.869 1 98.94 272 LEU B C 1
ATOM 4388 O O . LEU B 1 272 ? 17.578 -3.098 2.281 1 98.94 272 LEU B O 1
ATOM 4392 N N . ALA B 1 273 ? 15.609 -3.893 2.949 1 98.94 273 ALA B N 1
ATOM 4393 C CA . ALA B 1 273 ? 15.812 -5.238 2.414 1 98.94 273 ALA B CA 1
ATOM 4394 C C . ALA B 1 273 ? 15.992 -5.203 0.9 1 98.94 273 ALA B C 1
ATOM 4396 O O . ALA B 1 273 ? 16.812 -5.945 0.349 1 98.94 273 ALA B O 1
ATOM 4397 N N . HIS B 1 274 ? 15.203 -4.359 0.264 1 98.94 274 HIS B N 1
ATOM 4398 C CA . HIS B 1 274 ? 15.305 -4.234 -1.187 1 98.94 274 HIS B CA 1
ATOM 4399 C C . HIS B 1 274 ? 16.703 -3.812 -1.607 1 98.94 274 HIS B C 1
ATOM 4401 O O . HIS B 1 274 ? 17.266 -4.371 -2.551 1 98.94 274 HIS B O 1
ATOM 4407 N N . GLY B 1 275 ? 17.25 -2.805 -0.894 1 98.94 275 GLY B N 1
ATOM 4408 C CA . GLY B 1 275 ? 18.609 -2.361 -1.187 1 98.94 275 GLY B CA 1
ATOM 4409 C C . GLY B 1 275 ? 19.641 -3.465 -1.055 1 98.94 275 GLY B C 1
ATOM 4410 O O . GLY B 1 275 ? 20.531 -3.582 -1.887 1 98.94 275 GLY B O 1
ATOM 4411 N N . ILE B 1 276 ? 19.5 -4.254 -0.034 1 98.94 276 ILE B N 1
ATOM 4412 C CA . ILE B 1 276 ? 20.406 -5.379 0.187 1 98.94 276 ILE B CA 1
ATOM 4413 C C . ILE B 1 276 ? 20.281 -6.371 -0.967 1 98.94 276 ILE B C 1
ATOM 4415 O O . ILE B 1 276 ? 21.297 -6.848 -1.495 1 98.94 276 ILE B O 1
ATOM 4419 N N . ALA B 1 277 ? 19.031 -6.691 -1.388 1 98.94 277 ALA B N 1
ATOM 4420 C CA . ALA B 1 277 ? 18.797 -7.641 -2.475 1 98.94 277 ALA B CA 1
ATOM 4421 C C . ALA B 1 277 ? 19.438 -7.16 -3.77 1 98.94 277 ALA B C 1
ATOM 4423 O O . ALA B 1 277 ? 20.078 -7.945 -4.48 1 98.94 277 ALA B O 1
ATOM 4424 N N . GLU B 1 278 ? 19.281 -5.871 -4.094 1 98.81 278 GLU B N 1
ATOM 4425 C CA . GLU B 1 278 ? 19.891 -5.312 -5.301 1 98.81 278 GLU B CA 1
ATOM 4426 C C . GLU B 1 278 ? 21.406 -5.449 -5.266 1 98.81 278 GLU B C 1
ATOM 4428 O O . GLU B 1 278 ? 22.016 -5.809 -6.273 1 98.81 278 GLU B O 1
ATOM 4433 N N . ARG B 1 279 ? 21.969 -5.129 -4.141 1 98.75 279 ARG B N 1
ATOM 4434 C CA . ARG B 1 279 ? 23.422 -5.234 -3.988 1 98.75 279 ARG B CA 1
ATOM 4435 C C . ARG B 1 279 ? 23.891 -6.672 -4.195 1 98.75 279 ARG B C 1
ATOM 4437 O O . ARG B 1 279 ? 24.844 -6.914 -4.926 1 98.75 279 ARG B O 1
ATOM 4444 N N . LEU B 1 280 ? 23.203 -7.617 -3.564 1 98.69 280 LEU B N 1
ATOM 4445 C CA . LEU B 1 280 ? 23.578 -9.023 -3.66 1 98.69 280 LEU B CA 1
ATOM 4446 C C . LEU B 1 280 ? 23.438 -9.531 -5.09 1 98.69 280 LEU B C 1
ATOM 4448 O O . LEU B 1 280 ? 24.234 -10.336 -5.555 1 98.69 280 LEU B O 1
ATOM 4452 N N . LEU B 1 281 ? 22.391 -9.109 -5.816 1 98.81 281 LEU B N 1
ATOM 4453 C CA . LEU B 1 281 ? 22.203 -9.484 -7.215 1 98.81 281 LEU B CA 1
ATOM 4454 C C . LEU B 1 281 ? 23.297 -8.883 -8.086 1 98.81 281 LEU B C 1
ATOM 4456 O O . LEU B 1 281 ? 23.828 -9.555 -8.977 1 98.81 281 LEU B O 1
ATOM 4460 N N . ALA B 1 282 ? 23.641 -7.645 -7.844 1 98.56 282 ALA B N 1
ATOM 4461 C CA . ALA B 1 282 ? 24.719 -6.984 -8.594 1 98.56 282 ALA B CA 1
ATOM 4462 C C . ALA B 1 282 ? 26.031 -7.719 -8.422 1 98.56 282 ALA B C 1
ATOM 4464 O O . ALA B 1 282 ? 26.812 -7.859 -9.375 1 98.56 282 ALA B O 1
ATOM 4465 N N . GLU B 1 283 ? 26.297 -8.141 -7.207 1 98.12 283 GLU B N 1
ATOM 4466 C CA . GLU B 1 283 ? 27.516 -8.883 -6.914 1 98.12 283 GLU B CA 1
ATOM 4467 C C . GLU B 1 283 ? 27.594 -10.164 -7.746 1 98.12 283 GLU B C 1
ATOM 4469 O O . GLU B 1 283 ? 28.688 -10.672 -8.008 1 98.12 283 GLU B O 1
ATOM 4474 N N . ARG B 1 284 ? 26.484 -10.68 -8.188 1 97.06 284 ARG B N 1
ATOM 4475 C CA . ARG B 1 284 ? 26.422 -11.898 -8.984 1 97.06 284 ARG B CA 1
ATOM 4476 C C . ARG B 1 284 ? 26.375 -11.578 -10.477 1 97.06 284 ARG B C 1
ATOM 4478 O O . ARG B 1 284 ? 26.25 -12.477 -11.305 1 97.06 284 ARG B O 1
ATOM 4485 N N . GLY B 1 285 ? 26.375 -10.297 -10.828 1 98.12 285 GLY B N 1
ATOM 4486 C CA . GLY B 1 285 ? 26.312 -9.859 -12.211 1 98.12 285 GLY B CA 1
ATOM 4487 C C . GLY B 1 285 ? 24.906 -9.898 -12.781 1 98.12 285 GLY B C 1
ATOM 4488 O O . GLY B 1 285 ? 24.719 -9.898 -14 1 98.12 285 GLY B O 1
ATOM 4489 N N . ILE B 1 286 ? 23.891 -10.055 -11.945 1 98.5 286 ILE B N 1
ATOM 4490 C CA . ILE B 1 286 ? 22.5 -10.062 -12.359 1 98.5 286 ILE B CA 1
ATOM 4491 C C . ILE B 1 286 ? 21.938 -8.641 -12.352 1 98.5 286 ILE B C 1
ATOM 4493 O O . ILE B 1 286 ? 22.109 -7.906 -11.375 1 98.5 286 ILE B O 1
ATOM 4497 N N . HIS B 1 287 ? 21.312 -8.219 -13.445 1 98.5 287 HIS B N 1
ATOM 4498 C CA . HIS B 1 287 ? 20.859 -6.84 -13.609 1 98.5 287 HIS B CA 1
ATOM 4499 C C . HIS B 1 287 ? 19.375 -6.695 -13.258 1 98.5 287 HIS B C 1
ATOM 4501 O O . HIS B 1 287 ? 18.516 -7.289 -13.922 1 98.5 287 HIS B O 1
ATOM 4507 N N . VAL B 1 288 ? 19.094 -5.914 -12.258 1 98.75 288 VAL B N 1
ATOM 4508 C CA . VAL B 1 288 ? 17.703 -5.609 -11.945 1 98.75 288 VAL B CA 1
ATOM 4509 C C . VAL B 1 288 ? 17.203 -4.496 -12.859 1 98.75 288 VAL B C 1
ATOM 4511 O O . VAL B 1 288 ? 17.594 -3.338 -12.727 1 98.75 288 VAL B O 1
ATOM 4514 N N . ARG B 1 289 ? 16.266 -4.828 -13.766 1 98.44 289 ARG B N 1
ATOM 4515 C CA . ARG B 1 289 ? 15.781 -3.885 -14.766 1 98.44 289 ARG B CA 1
ATOM 4516 C C . ARG B 1 289 ? 14.438 -3.295 -14.344 1 98.44 289 ARG B C 1
ATOM 4518 O O . ARG B 1 289 ? 14.094 -2.178 -14.742 1 98.44 289 ARG B O 1
ATOM 4525 N N . ARG B 1 290 ? 13.703 -4.07 -13.633 1 98.75 290 ARG B N 1
ATOM 4526 C CA . ARG B 1 290 ? 12.414 -3.611 -13.117 1 98.75 290 ARG B CA 1
ATOM 4527 C C . ARG B 1 290 ? 12.234 -4.027 -11.656 1 98.75 290 ARG B C 1
ATOM 4529 O O . ARG B 1 290 ? 12.812 -5.023 -11.211 1 98.75 290 ARG B O 1
ATOM 4536 N N . ARG B 1 291 ? 11.469 -3.197 -10.938 1 98.56 291 ARG B N 1
ATOM 4537 C CA . ARG B 1 291 ? 11.281 -3.363 -9.5 1 98.56 291 ARG B CA 1
ATOM 4538 C C . ARG B 1 291 ? 9.812 -3.195 -9.109 1 98.56 291 ARG B C 1
ATOM 4540 O O . ARG B 1 291 ? 9.094 -2.414 -9.727 1 98.56 291 ARG B O 1
ATOM 4547 N N . LEU B 1 292 ? 9.383 -3.904 -8.195 1 98.75 292 LEU B N 1
ATOM 4548 C CA . LEU B 1 292 ? 8.141 -3.688 -7.453 1 98.75 292 LEU B CA 1
ATOM 4549 C C . LEU B 1 292 ? 8.367 -3.836 -5.953 1 98.75 292 LEU B C 1
ATOM 4551 O O . LEU B 1 292 ? 8.875 -4.863 -5.5 1 98.75 292 LEU B O 1
ATOM 4555 N N . VAL B 1 293 ? 8.109 -2.828 -5.156 1 98.81 293 VAL B N 1
ATOM 4556 C CA . VAL B 1 293 ? 8.336 -2.836 -3.715 1 98.81 293 VAL B CA 1
ATOM 4557 C C . VAL B 1 293 ? 7.043 -2.449 -2.994 1 98.81 293 VAL B C 1
ATOM 4559 O O . VAL B 1 293 ? 6.465 -1.395 -3.268 1 98.81 293 VAL B O 1
ATOM 4562 N N . GLY B 1 294 ? 6.496 -3.234 -2.129 1 98.62 294 GLY B N 1
ATOM 4563 C CA . GLY B 1 294 ? 5.305 -2.902 -1.363 1 98.62 294 GLY B CA 1
ATOM 4564 C C . GLY B 1 294 ? 4.488 -4.121 -0.971 1 98.62 294 GLY B C 1
ATOM 4565 O O . GLY B 1 294 ? 4.938 -5.258 -1.142 1 98.62 294 GLY B O 1
ATOM 4566 N N . PRO B 1 295 ? 3.381 -3.971 -0.355 1 98.69 295 PRO B N 1
ATOM 4567 C CA . PRO B 1 295 ? 2.496 -5.07 0.04 1 98.69 295 PRO B CA 1
ATOM 4568 C C . PRO B 1 295 ? 1.499 -5.445 -1.054 1 98.69 295 PRO B C 1
ATOM 4570 O O . PRO B 1 295 ? 0.351 -4.996 -1.027 1 98.69 295 PRO B O 1
ATOM 4573 N N . TYR B 1 296 ? 1.892 -6.414 -1.925 1 98.81 296 TYR B N 1
ATOM 4574 C CA . TYR B 1 296 ? 1.061 -6.691 -3.09 1 98.81 296 TYR B CA 1
ATOM 4575 C C . TYR B 1 296 ? 0.484 -8.102 -3.025 1 98.81 296 TYR B C 1
ATOM 4577 O O . TYR B 1 296 ? -0.486 -8.414 -3.719 1 98.81 296 TYR B O 1
ATOM 4585 N N . ILE B 1 297 ? 1.044 -8.977 -2.33 1 98.75 297 ILE B N 1
ATOM 4586 C CA . ILE B 1 297 ? 0.519 -10.273 -1.904 1 98.75 297 ILE B CA 1
ATOM 4587 C C . ILE B 1 297 ? 0.792 -10.477 -0.416 1 98.75 297 ILE B C 1
ATOM 4589 O O . ILE B 1 297 ? 1.904 -10.836 -0.027 1 98.75 297 ILE B O 1
ATOM 4593 N N . THR B 1 298 ? -0.223 -10.273 0.411 1 98.69 298 THR B N 1
ATOM 4594 C CA . THR B 1 298 ? -0.06 -10.211 1.859 1 98.69 298 THR B CA 1
ATOM 4595 C C . THR B 1 298 ? -0.631 -11.461 2.521 1 98.69 298 THR B C 1
ATOM 4597 O O . THR B 1 298 ? -1.168 -12.344 1.843 1 98.69 298 THR B O 1
ATOM 4600 N N . SER B 1 299 ? -0.404 -11.586 3.727 1 98.44 299 SER B N 1
ATOM 4601 C CA . SER B 1 299 ? -1.026 -12.531 4.648 1 98.44 299 SER B CA 1
ATOM 4602 C C . SER B 1 299 ? -1.545 -11.82 5.898 1 98.44 299 SER B C 1
ATOM 4604 O O . SER B 1 299 ? -0.909 -11.867 6.953 1 98.44 299 SER B O 1
ATOM 4606 N N . LEU B 1 300 ? -2.693 -11.172 5.691 1 98.25 300 LEU B N 1
ATOM 4607 C CA . LEU B 1 300 ? -3.279 -10.328 6.727 1 98.25 300 LEU B CA 1
ATOM 4608 C C . LEU B 1 300 ? -2.227 -9.422 7.352 1 98.25 300 LEU B C 1
ATOM 4610 O O . LEU B 1 300 ? -1.625 -8.594 6.656 1 98.25 300 LEU B O 1
ATOM 4614 N N . GLU B 1 301 ? -2.027 -9.43 8.641 1 97.44 301 GLU B N 1
ATOM 4615 C CA . GLU B 1 301 ? -1.074 -8.531 9.289 1 97.44 301 GLU B CA 1
ATOM 4616 C C . GLU B 1 301 ? 0.235 -9.242 9.602 1 97.44 301 GLU B C 1
ATOM 4618 O O . GLU B 1 301 ? 1.009 -8.797 10.445 1 97.44 301 GLU B O 1
ATOM 4623 N N . MET B 1 302 ? 0.524 -10.344 8.914 1 97.5 302 MET B N 1
ATOM 4624 C CA . MET B 1 302 ? 1.786 -11.047 9.109 1 97.5 302 MET B CA 1
ATOM 4625 C C . MET B 1 302 ? 2.973 -10.125 8.867 1 97.5 302 MET B C 1
ATOM 4627 O O . MET B 1 302 ? 3.014 -9.414 7.859 1 97.5 302 MET B O 1
ATOM 4631 N N . GLN B 1 303 ? 3.916 -10.078 9.844 1 97.31 303 GLN B N 1
ATOM 4632 C CA . GLN B 1 303 ? 5.172 -9.375 9.609 1 97.31 303 GLN B CA 1
ATOM 4633 C C . GLN B 1 303 ? 6.203 -10.289 8.961 1 97.31 303 GLN B C 1
ATOM 4635 O O . GLN B 1 303 ? 6.492 -11.367 9.484 1 97.31 303 GLN B O 1
ATOM 4640 N N . GLY B 1 304 ? 6.652 -10 7.867 1 98 304 GLY B N 1
ATOM 4641 C CA . GLY B 1 304 ? 7.57 -10.742 7.02 1 98 304 GLY B CA 1
ATOM 4642 C C . GLY B 1 304 ? 7.738 -10.133 5.641 1 98 304 GLY B C 1
ATOM 4643 O O . GLY B 1 304 ? 7.27 -9.023 5.387 1 98 304 GLY B O 1
ATOM 4644 N N . MET B 1 305 ? 8.445 -10.82 4.836 1 98.75 305 MET B N 1
ATOM 4645 C CA . MET B 1 305 ? 8.656 -10.352 3.469 1 98.75 305 MET B CA 1
ATOM 4646 C C . MET B 1 305 ? 8.914 -11.523 2.525 1 98.75 305 MET B C 1
ATOM 4648 O O . MET B 1 305 ? 9.156 -12.641 2.973 1 98.75 305 MET B O 1
ATOM 4652 N N . SER B 1 306 ? 8.797 -11.297 1.304 1 98.81 306 SER B N 1
ATOM 4653 C CA . SER B 1 306 ? 9.211 -12.25 0.283 1 98.81 306 SER B CA 1
ATOM 4654 C C . SER B 1 306 ? 9.977 -11.562 -0.844 1 98.81 306 SER B C 1
ATOM 4656 O O . SER B 1 306 ? 9.828 -10.359 -1.055 1 98.81 306 SER B O 1
ATOM 4658 N N . LEU B 1 307 ? 10.812 -12.266 -1.414 1 98.88 307 LEU B N 1
ATOM 4659 C CA . LEU B 1 307 ? 11.492 -11.859 -2.639 1 98.88 307 LEU B CA 1
ATOM 4660 C C . LEU B 1 307 ? 11.062 -12.727 -3.816 1 98.88 307 LEU B C 1
ATOM 4662 O O . LEU B 1 307 ? 10.891 -13.938 -3.67 1 98.88 307 LEU B O 1
ATOM 4666 N N . THR B 1 308 ? 10.789 -12.172 -4.914 1 98.88 308 THR B N 1
ATOM 4667 C CA . THR B 1 308 ? 10.477 -12.844 -6.172 1 98.88 308 THR B CA 1
ATOM 4668 C C . THR B 1 308 ? 11.359 -12.32 -7.301 1 98.88 308 THR B C 1
ATOM 4670 O O . THR B 1 308 ? 11.562 -11.117 -7.43 1 98.88 308 THR B O 1
ATOM 4673 N N . LEU B 1 309 ? 11.922 -13.211 -8.047 1 98.88 309 LEU B N 1
ATOM 4674 C CA . LEU B 1 309 ? 12.742 -12.867 -9.203 1 98.88 309 LEU B CA 1
ATOM 4675 C C . LEU B 1 309 ? 12.148 -13.453 -10.477 1 98.88 309 LEU B C 1
ATOM 4677 O O . LEU B 1 309 ? 11.828 -14.648 -10.523 1 98.88 309 LEU B O 1
ATOM 4681 N N . LEU B 1 310 ? 11.977 -12.617 -11.469 1 98.88 310 LEU B N 1
ATOM 4682 C CA . LEU B 1 310 ? 11.531 -13.031 -12.797 1 98.88 310 LEU B CA 1
ATOM 4683 C C . LEU B 1 310 ? 12.562 -12.672 -13.859 1 98.88 310 LEU B C 1
ATOM 4685 O O . LEU B 1 310 ? 12.977 -11.516 -13.953 1 98.88 310 LEU B O 1
ATOM 4689 N N . LYS B 1 311 ? 13.023 -13.664 -14.609 1 98.56 311 LYS B N 1
ATOM 4690 C CA . LYS B 1 311 ? 13.859 -13.352 -15.758 1 98.56 311 LYS B CA 1
ATOM 4691 C C . LYS B 1 311 ? 13.094 -12.531 -16.797 1 98.56 311 LYS B C 1
ATOM 4693 O O . LYS B 1 311 ? 11.945 -12.852 -17.125 1 98.56 311 LYS B O 1
ATOM 4698 N N . LEU B 1 312 ? 13.75 -11.516 -17.25 1 98.5 312 LEU B N 1
ATOM 4699 C CA . LEU B 1 312 ? 13.109 -10.633 -18.203 1 98.5 312 LEU B CA 1
ATOM 4700 C C . LEU B 1 312 ? 13.75 -10.758 -19.578 1 98.5 312 LEU B C 1
ATOM 4702 O O . LEU B 1 312 ? 14.961 -10.984 -19.688 1 98.5 312 LEU B O 1
ATOM 4706 N N . ASP B 1 313 ? 13.023 -10.742 -20.594 1 98 313 ASP B N 1
ATOM 4707 C CA . ASP B 1 313 ? 13.422 -10.422 -21.969 1 98 313 ASP B CA 1
ATOM 4708 C C . ASP B 1 313 ? 12.664 -9.195 -22.484 1 98 313 ASP B C 1
ATOM 4710 O O . ASP B 1 313 ? 11.945 -8.547 -21.734 1 98 313 ASP B O 1
ATOM 4714 N N . ASP B 1 314 ? 12.82 -8.852 -23.703 1 98.38 314 ASP B N 1
ATOM 4715 C CA . ASP B 1 314 ? 12.242 -7.625 -24.25 1 98.38 314 ASP B CA 1
ATOM 4716 C C . ASP B 1 314 ? 10.719 -7.672 -24.219 1 98.38 314 ASP B C 1
ATOM 4718 O O . ASP B 1 314 ? 10.062 -6.684 -23.875 1 98.38 314 ASP B O 1
ATOM 4722 N N . GLU B 1 315 ? 10.18 -8.789 -24.547 1 98.62 315 GLU B N 1
ATOM 4723 C CA . GLU B 1 315 ? 8.727 -8.914 -24.594 1 98.62 315 GLU B CA 1
ATOM 4724 C C . GLU B 1 315 ? 8.109 -8.773 -23.203 1 98.62 315 GLU B C 1
ATOM 4726 O O . GLU B 1 315 ? 7.156 -8.016 -23.016 1 98.62 315 GLU B O 1
ATOM 4731 N N . LEU B 1 316 ? 8.68 -9.508 -22.219 1 98.75 316 LEU B N 1
ATOM 4732 C CA . LEU B 1 316 ? 8.156 -9.43 -20.859 1 98.75 316 LEU B CA 1
ATOM 4733 C C . LEU B 1 316 ? 8.32 -8.023 -20.297 1 98.75 316 LEU B C 1
ATOM 4735 O O . LEU B 1 316 ? 7.438 -7.539 -19.578 1 98.75 316 LEU B O 1
ATOM 4739 N N . THR B 1 317 ? 9.414 -7.391 -20.641 1 98.81 317 THR B N 1
ATOM 4740 C CA . THR B 1 317 ? 9.664 -6.035 -20.156 1 98.81 317 THR B CA 1
ATOM 4741 C C . THR B 1 317 ? 8.617 -5.07 -20.719 1 98.81 317 THR B C 1
ATOM 4743 O O . THR B 1 317 ? 8.07 -4.246 -19.984 1 98.81 317 THR B O 1
ATOM 4746 N N . GLU B 1 318 ? 8.383 -5.176 -21.984 1 98.75 318 GLU B N 1
ATOM 4747 C CA . GLU B 1 318 ? 7.391 -4.316 -22.625 1 98.75 318 GLU B CA 1
ATOM 4748 C C . GLU B 1 318 ? 6.004 -4.516 -22.031 1 98.75 318 GLU B C 1
ATOM 4750 O O . GLU B 1 318 ? 5.281 -3.547 -21.781 1 98.75 318 GLU B O 1
ATOM 4755 N N . LEU B 1 319 ? 5.637 -5.707 -21.781 1 98.94 319 LEU B N 1
ATOM 4756 C CA . LEU B 1 319 ? 4.328 -6.02 -21.219 1 98.94 319 LEU B CA 1
ATOM 4757 C C . LEU B 1 319 ? 4.238 -5.555 -19.766 1 98.94 319 LEU B C 1
ATOM 4759 O O . LEU B 1 319 ? 3.195 -5.066 -19.328 1 98.94 319 LEU B O 1
ATOM 4763 N N . TRP B 1 320 ? 5.332 -5.656 -19.016 1 98.81 320 TRP B N 1
ATOM 4764 C CA . TRP B 1 320 ? 5.371 -5.133 -17.656 1 98.81 320 TRP B CA 1
ATOM 4765 C C . TRP B 1 320 ? 5.152 -3.625 -17.641 1 98.81 320 TRP B C 1
ATOM 4767 O O . TRP B 1 320 ? 4.418 -3.105 -16.797 1 98.81 320 TRP B O 1
ATOM 4777 N N . ASP B 1 321 ? 5.73 -2.979 -18.594 1 98.56 321 ASP B N 1
ATOM 4778 C CA . ASP B 1 321 ? 5.723 -1.52 -18.641 1 98.56 321 ASP B CA 1
ATOM 4779 C C . ASP B 1 321 ? 4.383 -0.996 -19.156 1 98.56 321 ASP B C 1
ATOM 4781 O O . ASP B 1 321 ? 4.098 0.198 -19.062 1 98.56 321 ASP B O 1
ATOM 4785 N N . ALA B 1 322 ? 3.537 -1.871 -19.719 1 98.81 322 ALA B N 1
ATOM 4786 C CA . ALA B 1 322 ? 2.27 -1.451 -20.312 1 98.81 322 ALA B CA 1
ATOM 4787 C C . ALA B 1 322 ? 1.363 -0.809 -19.266 1 98.81 322 ALA B C 1
ATOM 4789 O O . ALA B 1 322 ? 1.456 -1.125 -18.062 1 98.81 322 ALA B O 1
ATOM 4790 N N . PRO B 1 323 ? 0.49 0.099 -19.672 1 98.06 323 PRO B N 1
ATOM 4791 C CA . PRO B 1 323 ? -0.39 0.79 -18.719 1 98.06 323 PRO B CA 1
ATOM 4792 C C . PRO B 1 323 ? -1.238 -0.173 -17.891 1 98.06 323 PRO B C 1
ATOM 4794 O O . PRO B 1 323 ? -1.662 -1.217 -18.391 1 98.06 323 PRO B O 1
ATOM 4797 N N . VAL B 1 324 ? -1.442 0.179 -16.688 1 98.5 324 VAL B N 1
ATOM 4798 C CA . VAL B 1 324 ? -2.293 -0.579 -15.773 1 98.5 324 VAL B CA 1
ATOM 4799 C C . VAL B 1 324 ? -3.078 0.38 -14.883 1 98.5 324 VAL B C 1
ATOM 4801 O O . VAL B 1 324 ? -2.547 1.398 -14.43 1 98.5 324 VAL B O 1
ATOM 4804 N N . HIS B 1 325 ? -4.34 0.134 -14.703 1 98 325 HIS B N 1
ATOM 4805 C CA . HIS B 1 325 ? -5.238 0.917 -13.859 1 98 325 HIS B CA 1
ATOM 4806 C C . HIS B 1 325 ? -6.137 0.013 -13.023 1 98 325 HIS B C 1
ATOM 4808 O O . HIS B 1 325 ? -7.219 -0.375 -13.461 1 98 325 HIS B O 1
ATOM 4814 N N . THR B 1 326 ? -5.699 -0.26 -11.844 1 98.62 326 THR B N 1
ATOM 4815 C CA . THR B 1 326 ? -6.445 -1.035 -10.859 1 98.62 326 THR B CA 1
ATOM 4816 C C . THR B 1 326 ? -6.488 -0.311 -9.523 1 98.62 326 THR B C 1
ATOM 4818 O O . THR B 1 326 ? -5.902 0.764 -9.367 1 98.62 326 THR B O 1
ATOM 4821 N N . ALA B 1 327 ? -7.191 -0.866 -8.586 1 98.12 327 ALA B N 1
ATOM 4822 C CA . ALA B 1 327 ? -7.297 -0.256 -7.258 1 98.12 327 ALA B CA 1
ATOM 4823 C C . ALA B 1 327 ? -5.938 -0.21 -6.566 1 98.12 327 ALA B C 1
ATOM 4825 O O . ALA B 1 327 ? -5.668 0.698 -5.777 1 98.12 327 ALA B O 1
ATOM 4826 N N . ALA B 1 328 ? -5.039 -1.183 -6.918 1 98.19 328 ALA B N 1
ATOM 4827 C CA . ALA B 1 328 ? -3.822 -1.338 -6.125 1 98.19 328 ALA B CA 1
ATOM 4828 C C . ALA B 1 328 ? -2.578 -1.084 -6.969 1 98.19 328 ALA B C 1
ATOM 4830 O O . ALA B 1 328 ? -1.481 -0.907 -6.434 1 98.19 328 ALA B O 1
ATOM 4831 N N . LEU B 1 329 ? -2.666 -1.104 -8.25 1 98 329 LEU B N 1
ATOM 4832 C CA . LEU B 1 329 ? -1.538 -0.913 -9.156 1 98 329 LEU B CA 1
ATOM 4833 C C . LEU B 1 329 ? -1.919 0.01 -10.312 1 98 329 LEU B C 1
ATOM 4835 O O . LEU B 1 329 ? -2.916 -0.225 -10.992 1 98 329 LEU B O 1
ATOM 4839 N N . HIS B 1 330 ? -1.111 1.074 -10.531 1 96.62 330 HIS B N 1
ATOM 4840 C CA . HIS B 1 330 ? -1.408 2.053 -11.57 1 96.62 330 HIS B CA 1
ATOM 4841 C C . HIS B 1 330 ? -0.129 2.648 -12.148 1 96.62 330 HIS B C 1
ATOM 4843 O O . HIS B 1 330 ? 0.787 3.004 -11.406 1 96.62 330 HIS B O 1
ATOM 4849 N N . TRP B 1 331 ? 0.041 2.633 -13.438 1 95.56 331 TRP B N 1
ATOM 4850 C CA . TRP B 1 331 ? 0.994 3.449 -14.18 1 95.56 331 TRP B CA 1
ATOM 4851 C C . TRP B 1 331 ? 0.669 3.441 -15.672 1 95.56 331 TRP B C 1
ATOM 4853 O O . TRP B 1 331 ? -0.036 2.555 -16.156 1 95.56 331 TRP B O 1
#

Solvent-accessible surface area (backbone atoms only — not comparable to full-atom values): 31201 Å² total; per-residue (Å²): 106,79,60,61,43,74,50,58,89,42,42,62,48,43,13,44,51,8,45,30,68,64,33,61,83,48,34,42,62,44,66,78,63,30,29,36,30,22,52,72,49,44,41,76,62,21,32,21,33,33,36,47,29,29,30,51,17,44,35,39,47,62,24,42,25,16,59,23,22,22,36,19,15,22,53,17,55,75,74,30,44,34,54,30,68,28,47,37,51,42,49,67,55,24,50,25,79,36,24,34,40,36,49,36,41,40,40,72,56,38,47,53,23,52,51,50,18,41,54,55,38,44,75,73,70,43,57,60,49,75,47,73,26,50,19,24,62,44,39,58,86,35,93,86,38,105,39,26,37,37,51,61,46,47,60,53,42,43,36,31,39,13,24,40,21,67,74,48,41,50,50,69,58,42,51,51,49,41,52,51,48,47,73,38,28,31,14,30,24,33,31,46,44,55,27,61,50,67,81,74,55,45,61,72,50,89,61,57,74,60,30,26,32,39,24,35,42,70,83,62,42,83,40,67,44,76,43,69,60,59,41,26,67,54,50,44,47,65,40,48,49,57,35,40,66,70,51,82,66,46,63,73,40,38,24,33,41,36,38,30,17,21,30,14,41,31,55,57,39,47,24,26,42,41,28,51,46,53,51,58,35,46,76,54,43,30,41,76,77,41,68,46,76,45,57,55,59,15,23,35,40,12,26,26,35,32,45,25,43,30,69,45,52,71,68,58,48,53,28,58,68,41,59,29,51,31,84,69,47,49,85,106,80,60,61,43,71,50,56,90,43,43,64,49,43,14,45,51,7,44,31,68,65,34,59,82,48,33,43,61,42,69,78,61,30,29,36,29,22,51,72,49,46,42,76,62,20,30,21,33,34,36,47,29,30,29,50,17,45,34,40,45,61,25,42,25,17,60,24,20,21,37,20,16,22,53,18,55,74,74,29,45,35,53,29,66,29,47,36,51,44,49,66,55,23,50,24,79,35,22,33,41,34,49,34,40,42,40,73,56,37,47,52,24,52,50,50,18,41,53,55,39,43,75,72,71,44,55,61,47,78,46,70,28,49,19,24,62,44,35,72,78,34,94,87,35,103,36,26,38,37,51,63,45,46,60,54,40,42,35,33,37,14,23,40,21,66,74,51,40,49,50,69,57,41,51,51,49,41,52,51,48,47,74,40,26,32,13,27,26,31,31,47,44,54,26,59,48,67,81,74,56,43,60,73,51,90,61,58,75,61,29,27,34,39,23,34,43,69,82,63,44,82,41,66,44,74,43,69,61,59,42,26,66,55,50,44,47,66,39,47,51,57,35,40,64,72,50,82,65,47,62,73,40,38,24,33,41,35,39,30,17,22,29,14,42,30,54,56,39,49,25,26,42,42,28,50,47,53,52,58,35,46,75,55,43,30,41,76,76,42,67,45,78,48,58,56,60,14,24,33,40,12,26,26,35,33,45,25,45,30,68,46,52,72,68,56,47,53,29,57,68,42,59,27,49,30,82,69,47,49,86

Secondary structure (DSSP, 8-state):
---S-S-GGGHHHHHHHHHHHH-TTTEEEEETTEEEEETTPSPTTSPEEEEEEEESSTTTTGGGBSTTSBSEEEEEEETSPPPHHHHHHHHHHH--SS-EEEEEES-HHHHHHHHHHHHHHHHTT--EEEEEE--BTT-SS-TTTTSPPP-THHHHHHHHHHHHHHTT--HHHHHHHHHHHHHTEEEEEEESS--B-TTT-SBSS---TTEEEET--TT----SEEEE---HHHHHHHHHHHHHHHTT--TT-EEEEEEEE-BSS-HHHHHHHHHHHHHHHHHTT-EEEEEEEE-SS--TTB-EEEEEEEE--HHHHHHHHS--B-SS-B-/---S-S-GGGHHHHHHHHHHHH-TTTEEEEETTEEEEETTPSPTTSPEEEEEEEESSTTTTGGGBSTTSBSEEEEEEETSPPPHHHHHHHHHHH--SS-EEEEEES-HHHHHHHHHHHHHHHHTT--EEEEEE--BTT-SS-TTTTSPPP-THHHHHHHHHHHHHHTT--HHHHHHHHHHHHHTEEEEEEESS--B-TTT-SBSS---TTEEEET--TT----SEEEE---HHHHHHHHHHHHHHHTT--TT-EEEEEEEE-BSS-HHHHHHHHHHHHHHHHHTT-EEEEEEEE-SS--TTB-EEEEEEEE--HHHHHHHHS--B-SS-B-

Sequence (662 aa):
MKKIINDPADVVAESLRGMAAAHPDLLRVRTDPAVIVRADAPASGKVAVVSGGGSGHEPLHGGFVGPGMLSAAVPGPVFTSPTPDAVQAAIDETNGGAGVLLVVKNYTGDVLNFETATELAGMAGVEVRSVIVDDDVAVKDSTHTAGRRGVGGTVLVEKIVGAAAERGTDLDRCEELAKRIVSQVRSMGMAVSAPTVPHVGQPSFDLPADEMEIGIGIHGEPGRARVPLASADDIVRRLLDPIVEDLPFASGDDVLLFTNSMGGTPLLELYLAHGIAERLLAERGIHVRRRLVGPYITSLEMQGMSLTLLKLDDELTELWDAPVHTAALHWMKKIINDPADVVAESLRGMAAAHPDLLRVRTDPAVIVRADAPASGKVAVVSGGGSGHEPLHGGFVGPGMLSAAVPGPVFTSPTPDAVQAAIDETNGGAGVLLVVKNYTGDVLNFETATELAGMAGVEVRSVIVDDDVAVKDSTHTAGRRGVGGTVLVEKIVGAAAERGTDLDRCEELAKRIVSQVRSMGMAVSAPTVPHVGQPSFDLPADEMEIGIGIHGEPGRARVPLASADDIVRRLLDPIVEDLPFASGDDVLLFTNSMGGTPLLELYLAHGIAERLLAERGIHVRRRLVGPYITSLEMQGMSLTLLKLDDELTELWDAPVHTAALHW

pLDDT: mean 96.26, std 6.98, range [45.53, 98.94]

Radius of gyration: 23.6 Å; Cα contacts (8 Å, |Δi|>4): 1836; chains: 2; bounding box: 55×69×56 Å

Foldseek 3Di:
DPDDADALVCRQVVVQVVVCVVCVQAWDFDVVQTKTFGPPAQDALFEAEEEEAEPQFPVPPNQQCGQQFHRMYGYDHHRGGGALVSLLVSQVGHDNPLAYEYEFWQDPRRVVRVVVNCVVVVVVVGHYHYDYAFQQLQDDPDPVGPGHTHFPLSRLLRNLLSLCRSVNNGPVVSRVVSNLFSLFKHKWKKFQAFDDNSVRGDGPDDADNQWMFTRADLQRDGTNDIDGDDDLLVNLCSTVVSSCVVRPDAAPWEKEKEKAFQAAADLVSRVVSVVSNCVVCVVRNYHHPHYHTYHHTHRNNTGMIMIMIGTDDPSSVVSNPRAGDGNNDGD/DPDDADALVCRQVVVQVVVCVVCVQAWDFDVVQTKTFGPPAQDALFEAEEEEAEPQFPVPPNQQCGQQFHRMYGYDHHRGGRALVSLLVSQVGHDNPLAYEYEFWQAPRRVVRVVVNCVVVVVVVGHYHYDYAFQQLQCDPDPVGPGGTHFPLSRLLRNLLSLCRSVNNGPVVSNVVSNLFSLFKHKWKKFQAFDDNSVRRDGPDDADNQWMFTRADLQRDGTNDIDGDDDLLVNLCSTVVSSCVVRPDAAPWEKEKEKAFQAAADLVSRVVSVVSNCVVCVVRNYHHPHYHTYHHTHRNNTGMIMIMIGTDDPSSVVSNPRAGDGNNDGD

Nearest PDB structures (foldseek):
  3pno-assembly2_D  TM=9.556E-01  e=2.129E-46  Escherichia coli K-12
  3pnq-assembly2_D  TM=9.398E-01  e=1.456E-46  Escherichia coli K-12
  3pnq-assembly1_B  TM=9.439E-01  e=8.042E-46  Escherichia coli K-12
  3ct4-assembly1_A  TM=9.759E-01  e=5.115E-43  Lactococcus lactis subsp. lactis
  2iu6-assembly1_A  TM=9.268E-01  e=3.085E-30  Lactococcus lactis

InterPro domains:
  IPR004006 DhaK domain [PF02733] (17-328)
  IPR004006 DhaK domain [PS51481] (7-331)
  IPR012736 Dihydroxyacetone kinase DhaK, subunit 1 [TIGR02363] (1-329)
  IPR050861 Dihydroxyacetone Kinase (DAK) [PTHR28629] (2-328)

Organism: Saccharopolyspora spinosa (NCBI:txid60894)